Protein AF-0000000083565815 (afdb_homodimer)

Solvent-accessible surface area (backbone atoms only — not comparable to full-atom values): 22798 Å² total; per-residue (Å²): 101,28,28,34,37,32,31,35,31,60,39,59,64,46,86,60,6,62,32,30,50,71,37,72,76,31,48,39,34,55,44,61,44,56,41,84,53,87,68,46,40,40,38,36,41,35,22,36,58,54,68,69,57,51,52,50,26,47,69,66,27,82,57,34,64,48,72,44,72,18,35,43,42,86,49,22,37,32,33,43,28,38,57,53,49,53,70,57,71,50,40,43,90,74,41,95,52,63,67,57,56,49,52,56,52,73,40,55,53,45,80,76,42,35,37,41,32,61,48,14,37,38,37,33,30,32,13,26,24,65,66,47,44,44,54,55,49,52,55,31,44,78,58,71,21,58,43,83,73,45,78,42,56,41,47,41,40,49,39,82,75,46,62,24,44,40,71,19,44,50,42,47,48,50,28,53,72,50,21,43,42,38,88,76,64,60,34,51,66,57,53,42,7,58,74,70,72,47,51,49,70,56,38,52,51,38,36,28,50,24,48,43,27,35,34,46,49,62,44,35,62,44,38,50,80,74,86,124,103,27,28,34,37,32,32,35,32,59,36,60,63,45,85,62,7,62,34,29,50,70,38,71,74,32,48,39,34,56,43,61,44,56,41,83,53,87,69,47,40,41,37,33,41,34,21,34,59,55,67,68,57,51,52,49,26,47,69,67,27,84,56,36,63,49,72,43,73,19,33,41,39,84,48,21,35,33,33,45,27,37,58,53,49,52,70,57,71,49,41,44,91,74,40,94,51,62,68,58,56,50,51,56,51,71,39,55,52,45,79,76,42,36,37,39,34,61,48,14,36,39,37,34,31,32,14,27,25,66,67,46,43,45,54,54,49,52,55,30,44,76,61,71,20,57,44,82,73,44,78,43,56,41,47,44,42,50,40,83,74,47,62,23,44,40,71,21,43,49,44,47,47,49,28,52,74,51,20,43,42,38,90,75,65,61,33,50,65,57,53,43,6,58,74,70,73,48,50,48,67,56,39,51,52,38,35,28,50,24,47,44,28,36,35,43,48,60,42,36,59,42,39,51,78,73,84,123

Organism: NCBI:txid148449

InterPro domains:
  IPR007050 Bacterioopsin activator-type, HTH domain [PF04967] (164-215)
  IPR013324 RNA polymerase sigma factor, region 3/4-like [SSF88659] (162-216)

Secondary structure (DSSP, 8-state):
--EEEEEEE--TTSTTHHHHHH-TTSEEEEEEB--SSSS--EEEEEESS-HHHHHHHHHH-TTEEEEEEEEEETTEEEEEEEESS-HHHHHTTT-S-HHHHHHHTTSSEEEEEEEE-SSSEEEEEEESSHHHHHHHHHHHHHTT--EEEEEEETTSS--TTT---HHHHHHHHHHHHHTTTSSS-SS-HHHHHHHHTS-HHHHHHHHHHHHHHHIIIIIISSS-----/--EEEEEEE--TTSTTHHHHHH-TTSEEEEEEB--SSSS--EEEEEESS-HHHHHHHHHH-TTEEEEEEEEEETTEEEEEEEESS-HHHHHTTT-S-HHHHHHHTTSSEEEEEEEE-SSSEEEEEEESSHHHHHHHHHHHHHTT--EEEEEEETTSS--TTT---HHHHHHHHHHHHHTTTSSS-SS-HHHHHHHHTS-HHHHHHHHHHHHHHHIIIIIITSS-----

Sequence (456 aa):
MGLVAEFDIPCEHLPLVGVAAAVPEAALTLELQYNHGERPPFLATVTGGSPAAIERAFDDAVDVAEWTLVGRAGDTRRYQALPALSFEEQLGPHLDDLEGLKALATADAIIERIDVTDEGWTQTGWFADRAAFDAFREFWQRNDCFRLRRLTRDGDPEPPGDGLTDPQREALRTAYELGYFDVPRGASLEDVAAELDISTSSASERLRRAQTQLLEESVATMWPPLHRMGLVAEFDIPCEHLPLVGVAAAVPEAALTLELQYNHGERPPFLATVTGGSPAAIERAFDDAVDVAEWTLVGRAGDTRRYQALPALSFEEQLGPHLDDLEGLKALATADAIIERIDVTDEGWTQTGWFADRAAFDAFREFWQRNDCFRLRRLTRDGDPEP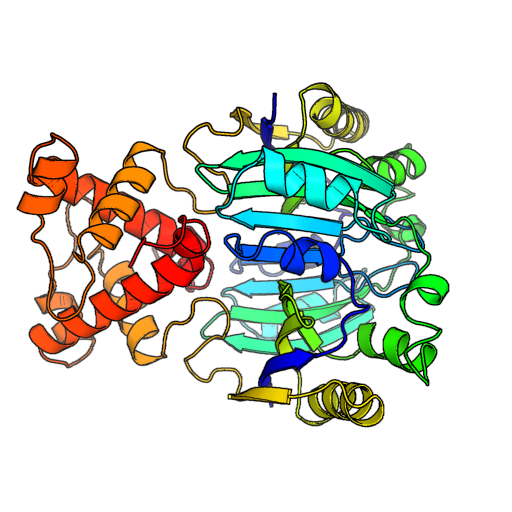PGDGLTDPQREALRTAYELGYFDVPRGASLEDVAAELDISTSSASERLRRAQTQLLEESVATMWPPLHR

Nearest PDB structures (foldseek):
  5m86-assembly2_J  TM=5.933E-01  e=1.343E-03  Thermoplasma acidophilum DSM 1728
  6kon-assembly1_F  TM=6.934E-01  e=4.664E-02  Mycobacterium tuberculosis H37Rv
  6kop-assembly1_F  TM=6.921E-01  e=1.221E-01  Mycobacterium tuberculosis H37Rv
  7rce-assembly1_A  TM=2.964E-01  e=3.008E-01  synthetic construct
  2ab5-assembly1_A  TM=3.705E-01  e=1.352E+00  Saccharomyces cerevisiae

Radius of gyration: 22.0 Å; Cα contacts (8 Å, |Δi|>4): 1008; chains: 2; bounding box: 47×61×53 Å

pLDDT: mean 84.32, std 16.09, range [23.95, 98.69]

Foldseek 3Di:
DKKKFKKFFQAQLPPCLQLCLQFVLKWWWWDFDDDVDQGGWTKIKIADGDPVSSVVSLVPDPQFDDKDFDDDDVRITIMTTDTPDGPCRRCVVQFPPSVLVVVLVPFQKAWDIWIHHNRGTITIMMHPDPVNVVSVQVRSVVSVTIGTDDMDHPVQQCPVQLRAGNLLVLLQVLCVVQQCVPVVRNDDLCRSCVVSVHDSVVSVVSPVVSVVSNCCRPPVNVVRPDDD/DKKKFKKFFQAQLPPCLQLCLQFVLKWWWWDFDDDVDQGGWTKIKIADGDPVSSVVSLVPDPQFDDKDFDDDDARITIMTTDTPDGPCRRCVVQFPPSVLVVVLVVQQKAWDIWIHHNRGTITIMMHPDPVNVVSVQVRSVVSVTIGTDDMDHPVQQCPVQLRAHNLLVLLQVLCVVQQCVPVVRNDDLCRSCVVVVHDSVVSVVSPVVSVVSNCCRPPVNVPNPDDD

Structure (mmCIF, N/CA/C/O backbone):
data_AF-0000000083565815-model_v1
#
loop_
_entity.id
_entity.type
_entity.pdbx_description
1 polymer 'DNA binding protein with HTH domain'
#
loop_
_atom_site.group_PDB
_atom_site.id
_atom_site.type_symbol
_atom_site.label_atom_id
_atom_site.label_alt_id
_atom_site.label_comp_id
_atom_site.label_asym_id
_atom_site.label_entity_id
_atom_site.label_seq_id
_atom_site.pdbx_PDB_ins_code
_atom_site.Cartn_x
_atom_site.Cartn_y
_atom_site.Cartn_z
_atom_site.occupancy
_atom_site.B_iso_or_equiv
_atom_site.auth_seq_id
_atom_site.auth_comp_id
_atom_site.auth_asym_id
_atom_site.auth_atom_id
_atom_site.pdbx_PDB_model_num
ATOM 1 N N . MET A 1 1 ? 21.047 -3.84 11.273 1 78.31 1 MET A N 1
ATOM 2 C CA . MET A 1 1 ? 20.297 -2.592 11.375 1 78.31 1 MET A CA 1
ATOM 3 C C . MET A 1 1 ? 19.453 -2.365 10.133 1 78.31 1 MET A C 1
ATOM 5 O O . MET A 1 1 ? 19.891 -2.623 9.008 1 78.31 1 MET A O 1
ATOM 9 N N . GLY A 1 2 ? 18.203 -1.994 10.414 1 87 2 GLY A N 1
ATOM 10 C CA . GLY A 1 2 ? 17.297 -1.774 9.305 1 87 2 GLY A CA 1
ATOM 11 C C . GLY A 1 2 ? 17.656 -0.57 8.461 1 87 2 GLY A C 1
ATOM 12 O O . GLY A 1 2 ? 18.281 0.374 8.945 1 87 2 GLY A O 1
ATOM 13 N N . LEU A 1 3 ? 17.453 -0.654 7.129 1 88.69 3 LEU A N 1
ATOM 14 C CA . LEU A 1 3 ? 17.75 0.404 6.172 1 88.69 3 LEU A CA 1
ATOM 15 C C . LEU A 1 3 ? 16.516 0.797 5.379 1 88.69 3 LEU A C 1
ATOM 17 O O . LEU A 1 3 ? 15.625 -0.029 5.16 1 88.69 3 LEU A O 1
ATOM 21 N N . VAL A 1 4 ? 16.453 2.062 5.078 1 87.81 4 VAL A N 1
ATOM 22 C CA . VAL A 1 4 ? 15.477 2.559 4.105 1 87.81 4 VAL A CA 1
ATOM 23 C C . VAL A 1 4 ? 16.203 3.09 2.873 1 87.81 4 VAL A C 1
ATOM 25 O O . VAL A 1 4 ? 17.125 3.906 2.99 1 87.81 4 VAL A O 1
ATOM 28 N N . ALA A 1 5 ? 15.797 2.59 1.718 1 88.44 5 ALA A N 1
ATOM 29 C CA . ALA A 1 5 ? 16.5 2.971 0.499 1 88.44 5 ALA A CA 1
ATOM 30 C C . ALA A 1 5 ? 15.531 3.445 -0.576 1 88.44 5 ALA A C 1
ATOM 32 O O . ALA A 1 5 ? 14.422 2.91 -0.702 1 88.44 5 ALA A O 1
ATOM 33 N N . GLU A 1 6 ? 15.883 4.449 -1.22 1 89.12 6 GLU A N 1
ATOM 34 C CA . GLU A 1 6 ? 15.281 4.867 -2.48 1 89.12 6 GLU A CA 1
ATOM 35 C C . GLU A 1 6 ? 16.25 4.703 -3.641 1 89.12 6 GLU A C 1
ATOM 37 O O . GLU A 1 6 ? 17.391 5.172 -3.572 1 89.12 6 GLU A O 1
ATOM 42 N N . PHE A 1 7 ? 15.812 4.004 -4.664 1 90.5 7 PHE A N 1
ATOM 43 C CA . PHE A 1 7 ? 16.734 3.744 -5.766 1 90.5 7 PHE A CA 1
ATOM 44 C C . PHE A 1 7 ? 15.969 3.613 -7.082 1 90.5 7 PHE A C 1
ATOM 46 O O . PHE A 1 7 ? 14.789 3.268 -7.09 1 90.5 7 PHE A O 1
ATOM 53 N N . ASP A 1 8 ? 16.672 3.916 -8.141 1 93.69 8 ASP A N 1
ATOM 54 C CA . ASP A 1 8 ? 16.141 3.779 -9.5 1 93.69 8 ASP A CA 1
ATOM 55 C C . ASP A 1 8 ? 16.547 2.443 -10.117 1 93.69 8 ASP A C 1
ATOM 57 O O . ASP A 1 8 ? 17.672 1.969 -9.898 1 93.69 8 ASP A O 1
ATOM 61 N N . ILE A 1 9 ? 15.648 1.88 -10.82 1 97.06 9 ILE A N 1
ATOM 62 C CA . ILE A 1 9 ? 15.898 0.757 -11.719 1 97.06 9 ILE A CA 1
ATOM 63 C C . ILE A 1 9 ? 15.602 1.173 -13.156 1 97.06 9 ILE A C 1
ATOM 65 O O . ILE A 1 9 ? 14.477 0.999 -13.641 1 97.06 9 ILE A O 1
ATOM 69 N N . PRO A 1 10 ? 16.703 1.734 -13.836 1 95.88 10 PRO A N 1
ATOM 70 C CA . PRO A 1 10 ? 16.484 2.213 -15.203 1 95.88 10 PRO A CA 1
ATOM 71 C C . PRO A 1 10 ? 16.422 1.078 -16.219 1 95.88 10 PRO A C 1
ATOM 73 O O . PRO A 1 10 ? 17.344 0.909 -17.031 1 95.88 10 PRO A O 1
ATOM 76 N N . CYS A 1 11 ? 15.406 0.331 -16.25 1 95.31 11 CYS A N 1
ATOM 77 C CA . CYS A 1 11 ? 15.078 -0.742 -17.188 1 95.31 11 CYS A CA 1
ATOM 78 C C . CYS A 1 11 ? 13.758 -0.476 -17.875 1 95.31 11 CYS A C 1
ATOM 80 O O . CYS A 1 11 ? 12.695 -0.558 -17.266 1 95.31 11 CYS A O 1
ATOM 82 N N . GLU A 1 12 ? 13.742 -0.217 -19.125 1 94.69 12 GLU A N 1
ATOM 83 C CA . GLU A 1 12 ? 12.578 0.25 -19.875 1 94.69 12 GLU A CA 1
ATOM 84 C C . GLU A 1 12 ? 11.57 -0.875 -20.094 1 94.69 12 GLU A C 1
ATOM 86 O O . GLU A 1 12 ? 10.438 -0.629 -20.5 1 94.69 12 GLU A O 1
ATOM 91 N N . HIS A 1 13 ? 11.914 -2.084 -19.781 1 95.12 13 HIS A N 1
ATOM 92 C CA . HIS A 1 13 ? 11.062 -3.234 -20.062 1 95.12 13 HIS A CA 1
ATOM 93 C C . HIS A 1 13 ? 10.234 -3.611 -18.844 1 95.12 13 HIS A C 1
ATOM 95 O O . HIS A 1 13 ? 9.398 -4.52 -18.906 1 95.12 13 HIS A O 1
ATOM 101 N N . LEU A 1 14 ? 10.484 -2.875 -17.734 1 96.81 14 LEU A N 1
ATOM 102 C CA . LEU A 1 14 ? 9.68 -3.111 -16.531 1 96.81 14 LEU A CA 1
ATOM 103 C C . LEU A 1 14 ? 8.219 -2.754 -16.781 1 96.81 14 LEU A C 1
ATOM 105 O O . LEU A 1 14 ? 7.914 -1.922 -17.641 1 96.81 14 LEU A O 1
ATOM 109 N N . PRO A 1 15 ? 7.309 -3.352 -16.047 1 97.06 15 PRO A N 1
ATOM 110 C CA . PRO A 1 15 ? 5.871 -3.148 -16.25 1 97.06 15 PRO A CA 1
ATOM 111 C C . PRO A 1 15 ? 5.48 -1.674 -16.25 1 97.06 15 PRO A C 1
ATOM 113 O O . PRO A 1 15 ? 5.91 -0.915 -15.383 1 97.06 15 PRO A O 1
ATOM 116 N N . LEU A 1 16 ? 4.672 -1.247 -17.203 1 98.38 16 LEU A N 1
ATOM 117 C CA . LEU A 1 16 ? 3.943 0.01 -17.328 1 98.38 16 LEU A CA 1
ATOM 118 C C . LEU A 1 16 ? 4.895 1.165 -17.625 1 98.38 16 LEU A C 1
ATOM 120 O O . LEU A 1 16 ? 4.477 2.324 -17.672 1 98.38 16 LEU A O 1
ATOM 124 N N . VAL A 1 17 ? 6.188 0.863 -17.828 1 98.38 17 VAL A N 1
ATOM 125 C CA . VAL A 1 17 ? 7.117 1.934 -18.172 1 98.38 17 VAL A CA 1
ATOM 126 C C . VAL A 1 17 ? 6.684 2.594 -19.484 1 98.38 17 VAL A C 1
ATOM 128 O O . VAL A 1 17 ? 6.723 3.82 -19.609 1 98.38 17 VAL A O 1
ATOM 131 N N . GLY A 1 18 ? 6.254 1.814 -20.438 1 98 18 GLY A N 1
ATOM 132 C CA . GLY A 1 18 ? 5.734 2.354 -21.672 1 98 18 GLY A CA 1
ATOM 133 C C . GLY A 1 18 ? 4.543 3.27 -21.484 1 98 18 GLY A C 1
ATOM 134 O O . GLY A 1 18 ? 4.402 4.277 -22.172 1 98 18 GLY A O 1
ATOM 135 N N . VAL A 1 19 ? 3.668 2.965 -20.562 1 98.44 19 VAL A N 1
ATOM 136 C CA . VAL A 1 19 ? 2.502 3.791 -20.266 1 98.44 19 VAL A CA 1
ATOM 137 C C . VAL A 1 19 ? 2.951 5.137 -19.688 1 98.44 19 VAL A C 1
ATOM 139 O O . VAL A 1 19 ? 2.479 6.188 -20.125 1 98.44 19 VAL A O 1
ATOM 142 N N . ALA A 1 20 ? 3.891 5.039 -18.766 1 98 20 ALA A N 1
ATOM 143 C CA . ALA A 1 20 ? 4.398 6.266 -18.156 1 98 20 ALA A CA 1
ATOM 144 C C . ALA A 1 20 ? 5.043 7.168 -19.203 1 98 20 ALA A C 1
ATOM 146 O O . ALA A 1 20 ? 4.887 8.391 -19.156 1 98 20 ALA A O 1
ATOM 147 N N . ALA A 1 21 ? 5.734 6.574 -20.094 1 97.94 21 ALA A N 1
ATOM 148 C CA . ALA A 1 21 ? 6.395 7.328 -21.156 1 97.94 21 ALA A CA 1
ATOM 149 C C . ALA A 1 21 ? 5.375 8.039 -22.047 1 97.94 21 ALA A C 1
ATOM 151 O O . ALA A 1 21 ? 5.637 9.125 -22.547 1 97.94 21 ALA A O 1
ATOM 152 N N . ALA A 1 22 ? 4.234 7.465 -22.25 1 97.88 22 ALA A N 1
ATOM 153 C CA . ALA A 1 22 ? 3.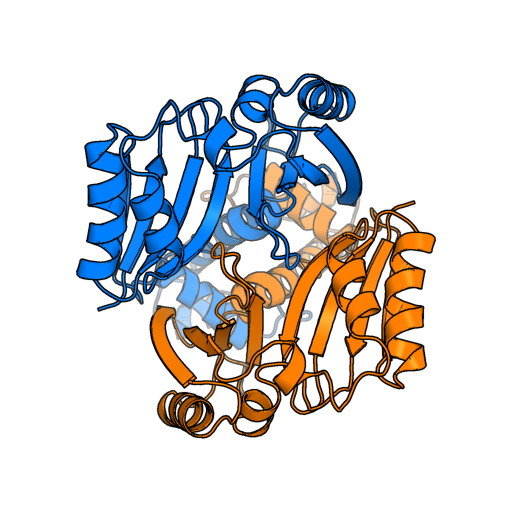199 7.984 -23.141 1 97.88 22 ALA A CA 1
ATOM 154 C C . ALA A 1 22 ? 2.432 9.125 -22.484 1 97.88 22 ALA A C 1
ATOM 156 O O . ALA A 1 22 ? 1.823 9.953 -23.172 1 97.88 22 ALA A O 1
ATOM 157 N N . VAL A 1 23 ? 2.41 9.156 -21.125 1 97.44 23 VAL A N 1
ATOM 158 C CA . VAL A 1 23 ? 1.664 10.195 -20.422 1 97.44 23 VAL A CA 1
ATOM 159 C C . VAL A 1 23 ? 2.564 10.867 -19.391 1 97.44 23 VAL A C 1
ATOM 161 O O . VAL A 1 23 ? 2.273 10.844 -18.203 1 97.44 23 VAL A O 1
ATOM 164 N N . PRO A 1 24 ? 3.531 11.656 -19.828 1 93.88 24 PRO A N 1
ATOM 165 C CA . PRO A 1 24 ? 4.547 12.211 -18.938 1 93.88 24 PRO A CA 1
ATOM 166 C C . PRO A 1 24 ? 3.969 13.227 -17.953 1 93.88 24 PRO A C 1
ATOM 168 O O . PRO A 1 24 ? 4.59 13.523 -16.922 1 93.88 24 PRO A O 1
ATOM 171 N N . GLU A 1 25 ? 2.828 13.711 -18.188 1 90.94 25 GLU A N 1
ATOM 172 C CA . GLU A 1 25 ? 2.225 14.711 -17.328 1 90.94 25 GLU A CA 1
ATOM 173 C C . GLU A 1 25 ? 1.578 14.07 -16.094 1 90.94 25 GLU A C 1
ATOM 175 O O . GLU A 1 25 ? 1.223 14.766 -15.141 1 90.94 25 GLU A O 1
ATOM 180 N N . ALA A 1 26 ? 1.433 12.75 -16.109 1 91.44 26 ALA A N 1
ATOM 181 C CA . ALA A 1 26 ? 0.772 12.031 -15.031 1 91.44 26 ALA A CA 1
ATOM 182 C C . ALA A 1 26 ? 1.794 11.359 -14.117 1 91.44 26 ALA A C 1
ATOM 184 O O . ALA A 1 26 ? 2.877 10.977 -14.562 1 91.44 26 ALA A O 1
ATOM 185 N N . ALA A 1 27 ? 1.496 11.305 -12.875 1 90.94 27 ALA A N 1
ATOM 186 C CA . ALA A 1 27 ? 2.244 10.469 -11.938 1 90.94 27 ALA A CA 1
ATOM 187 C C . ALA A 1 27 ? 1.632 9.078 -11.828 1 90.94 27 ALA A C 1
ATOM 189 O O . ALA A 1 27 ? 0.426 8.938 -11.609 1 90.94 27 ALA A O 1
ATOM 190 N N . LEU A 1 28 ? 2.479 8.062 -12.008 1 95.5 28 LEU A N 1
ATOM 191 C CA . LEU A 1 28 ? 1.999 6.688 -12.039 1 95.5 28 LEU A CA 1
ATOM 192 C C . LEU A 1 28 ? 2.713 5.832 -11 1 95.5 28 LEU A C 1
ATOM 194 O O . LEU A 1 28 ? 3.945 5.77 -10.984 1 95.5 28 LEU A O 1
ATOM 198 N N . THR A 1 29 ? 1.92 5.234 -10.094 1 95.5 29 THR A N 1
ATOM 199 C CA . THR A 1 29 ? 2.467 4.238 -9.18 1 95.5 29 THR A CA 1
ATOM 200 C C . THR A 1 29 ? 1.903 2.852 -9.484 1 95.5 29 THR A C 1
ATOM 202 O O . THR A 1 29 ? 0.835 2.73 -10.094 1 95.5 29 THR A O 1
ATOM 205 N N . LEU A 1 30 ? 2.68 1.826 -9.062 1 96.69 30 LEU A N 1
ATOM 206 C CA . LEU A 1 30 ? 2.342 0.445 -9.391 1 96.69 30 LEU A CA 1
ATOM 207 C C . LEU A 1 30 ? 2.396 -0.436 -8.141 1 96.69 30 LEU A C 1
ATOM 209 O O . LEU A 1 30 ? 3.32 -0.322 -7.336 1 96.69 30 LEU A O 1
ATOM 213 N N . GLU A 1 31 ? 1.418 -1.226 -7.965 1 93.19 31 GLU A N 1
ATOM 214 C CA . GLU A 1 31 ? 1.436 -2.336 -7.02 1 93.19 31 GLU A CA 1
ATOM 215 C C . GLU A 1 31 ? 1.133 -3.66 -7.715 1 93.19 31 GLU A C 1
ATOM 217 O O . GLU A 1 31 ? 0.297 -3.715 -8.617 1 93.19 31 GLU A O 1
ATOM 222 N N . LEU A 1 32 ? 1.872 -4.645 -7.324 1 90.88 32 LEU A N 1
ATOM 223 C CA . LEU A 1 32 ? 1.606 -5.992 -7.82 1 90.88 32 LEU A CA 1
ATOM 224 C C . LEU A 1 32 ? 0.77 -6.785 -6.82 1 90.88 32 LEU A C 1
ATOM 226 O O . LEU A 1 32 ? 1.271 -7.195 -5.77 1 90.88 32 LEU A O 1
ATOM 230 N N . GLN A 1 33 ? -0.447 -6.961 -7.086 1 79.19 33 GLN A N 1
ATOM 231 C CA . GLN A 1 33 ? -1.405 -7.559 -6.164 1 79.19 33 GLN A CA 1
ATOM 232 C C . GLN A 1 33 ? -1.373 -9.086 -6.25 1 79.19 33 GLN A C 1
ATOM 234 O O . GLN A 1 33 ? -1.597 -9.656 -7.32 1 79.19 33 GLN A O 1
ATOM 239 N N . TYR A 1 34 ? -1.141 -9.711 -5.148 1 83.62 34 TYR A N 1
ATOM 240 C CA . TYR A 1 34 ? -1.221 -11.164 -5.102 1 83.62 34 TYR A CA 1
ATOM 241 C C . TYR A 1 34 ? -2.615 -11.648 -5.48 1 83.62 34 TYR A C 1
ATOM 243 O O . TYR A 1 34 ? -3.617 -11.102 -5.004 1 83.62 34 TYR A O 1
ATOM 251 N N . ASN A 1 35 ? -2.701 -12.695 -6.43 1 78.44 35 ASN A N 1
ATOM 252 C CA . ASN A 1 35 ? -3.98 -13.211 -6.906 1 78.44 35 ASN A CA 1
ATOM 253 C C . ASN A 1 35 ? -3.953 -14.727 -7.062 1 78.44 35 ASN A C 1
ATOM 255 O O . ASN A 1 35 ? -4.742 -15.289 -7.824 1 78.44 35 ASN A O 1
ATOM 259 N N . HIS A 1 36 ? -3.008 -15.469 -6.469 1 76.06 36 HIS A N 1
ATOM 260 C CA . HIS A 1 36 ? -2.865 -16.922 -6.492 1 76.06 36 HIS A CA 1
ATOM 261 C C . HIS A 1 36 ? -2.4 -17.406 -7.859 1 76.06 36 HIS A C 1
ATOM 263 O O . HIS A 1 36 ? -2.447 -18.609 -8.141 1 76.06 36 HIS A O 1
ATOM 269 N N . GLY A 1 37 ? -2.107 -16.5 -8.766 1 75.44 37 GLY A N 1
ATOM 270 C CA . GLY A 1 37 ? -1.622 -16.875 -10.086 1 75.44 37 GLY A CA 1
ATOM 271 C C . GLY A 1 37 ? -0.151 -16.562 -10.289 1 75.44 37 GLY A C 1
ATOM 272 O O . GLY A 1 37 ? 0.547 -16.188 -9.344 1 75.44 37 GLY A O 1
ATOM 273 N N . GLU A 1 38 ? 0.241 -16.844 -11.516 1 76.81 38 GLU A N 1
ATOM 274 C CA . GLU A 1 38 ? 1.657 -16.703 -11.844 1 76.81 38 GLU A CA 1
ATOM 275 C C . GLU A 1 38 ? 2.023 -15.234 -12.078 1 76.81 38 GLU A C 1
ATOM 277 O O . GLU A 1 38 ? 3.168 -14.836 -11.867 1 76.81 38 GLU A O 1
ATOM 282 N N . ARG A 1 39 ? 1.033 -14.508 -12.594 1 85.31 39 ARG A N 1
ATOM 283 C CA . ARG A 1 39 ? 1.3 -13.102 -12.883 1 85.31 39 ARG A CA 1
ATOM 284 C C . ARG A 1 39 ? 0.223 -12.211 -12.281 1 85.31 39 ARG A C 1
ATOM 286 O O . ARG A 1 39 ? -0.925 -12.219 -12.734 1 85.31 39 ARG A O 1
ATOM 293 N N . PRO A 1 40 ? 0.556 -11.43 -11.352 1 89.62 40 PRO A N 1
ATOM 294 C CA . PRO A 1 40 ? -0.455 -10.594 -10.695 1 89.62 40 PRO A CA 1
ATOM 295 C C . PRO A 1 40 ? -0.891 -9.406 -11.547 1 89.62 40 PRO A C 1
ATOM 297 O O . PRO A 1 40 ? -0.123 -8.938 -12.391 1 89.62 40 PRO A O 1
ATOM 300 N N . PRO A 1 41 ? -2.184 -9.008 -11.352 1 92.88 41 PRO A N 1
ATOM 301 C CA . PRO A 1 41 ? -2.596 -7.762 -12 1 92.88 41 PRO A CA 1
ATOM 302 C C . PRO A 1 41 ? -1.753 -6.562 -11.57 1 92.88 41 PRO A C 1
ATOM 304 O O . PRO A 1 41 ? -1.234 -6.539 -10.453 1 92.88 41 PRO A O 1
ATOM 307 N N . PHE A 1 42 ? -1.639 -5.617 -12.523 1 95.5 42 PHE A N 1
ATOM 308 C CA . PHE A 1 42 ? -1.028 -4.324 -12.234 1 95.5 42 PHE A CA 1
ATOM 309 C C . PHE A 1 42 ? -2.057 -3.355 -11.664 1 95.5 42 PHE A C 1
ATOM 311 O O . PHE A 1 42 ? -3.027 -3.004 -12.328 1 95.5 42 PHE A O 1
ATOM 318 N N . LEU A 1 43 ? -1.83 -3.004 -10.398 1 95.5 43 LEU A N 1
ATOM 319 C CA . LEU A 1 43 ? -2.646 -1.931 -9.844 1 95.5 43 LEU A CA 1
ATOM 320 C C . LEU A 1 43 ? -1.97 -0.577 -10.039 1 95.5 43 LEU A C 1
ATOM 322 O O . LEU A 1 43 ? -0.924 -0.31 -9.438 1 95.5 43 LEU A O 1
ATOM 326 N N . ALA A 1 44 ? -2.588 0.235 -10.883 1 96.5 44 ALA A N 1
ATOM 327 C CA . ALA A 1 44 ? -2.004 1.529 -11.227 1 96.5 44 ALA A CA 1
ATOM 328 C C . ALA A 1 44 ? -2.797 2.672 -10.594 1 96.5 44 ALA A C 1
ATOM 330 O O . ALA A 1 44 ? -4.023 2.73 -10.727 1 96.5 44 ALA A O 1
ATOM 331 N N . THR A 1 45 ? -2.123 3.467 -9.898 1 92.88 45 THR A N 1
ATOM 332 C CA . THR A 1 45 ? -2.664 4.746 -9.453 1 92.88 45 THR A CA 1
ATOM 333 C C . THR A 1 45 ? -2.102 5.891 -10.289 1 92.88 45 THR A C 1
ATOM 335 O O . THR A 1 45 ? -0.887 6.098 -10.328 1 92.88 45 THR A O 1
ATOM 338 N N . VAL A 1 46 ? -2.994 6.559 -10.922 1 92.19 46 VAL A N 1
ATOM 339 C CA . VAL A 1 46 ? -2.57 7.621 -11.828 1 92.19 46 VAL A CA 1
ATOM 340 C C . VAL A 1 46 ? -3.127 8.961 -11.352 1 92.19 46 VAL A C 1
ATOM 342 O O . VAL A 1 46 ? -4.332 9.094 -11.117 1 92.19 46 VAL A O 1
ATOM 345 N N . THR A 1 47 ? -2.238 9.859 -11.164 1 85.56 47 THR A N 1
ATOM 346 C CA . THR A 1 47 ? -2.645 11.195 -10.766 1 85.56 47 THR A CA 1
ATOM 347 C C . THR A 1 47 ? -2.307 12.219 -11.852 1 85.56 47 THR A C 1
ATOM 349 O O . THR A 1 47 ? -1.184 12.242 -12.359 1 85.56 47 THR A O 1
ATOM 352 N N . GLY A 1 48 ? -3.318 12.961 -12.141 1 82.75 48 GLY A N 1
ATOM 353 C CA . GLY A 1 48 ? -3.145 13.93 -13.211 1 82.75 48 GLY A CA 1
ATOM 354 C C . GLY A 1 48 ? -3.283 13.328 -14.594 1 82.75 48 GLY A C 1
ATOM 355 O O . GLY A 1 48 ? -3.754 12.195 -14.734 1 82.75 48 GLY A O 1
ATOM 356 N N . GLY A 1 49 ? -3.037 14.148 -15.625 1 86 49 GLY A N 1
ATOM 357 C CA . GLY A 1 49 ? -3.127 13.688 -17 1 86 49 GLY A CA 1
ATOM 358 C C . GLY A 1 49 ? -4.555 13.508 -17.469 1 86 49 GLY A C 1
ATOM 359 O O . GLY A 1 49 ? -5.473 13.359 -16.656 1 86 49 GLY A O 1
ATOM 360 N N . SER A 1 50 ? -4.723 13.484 -18.719 1 92.56 50 SER A N 1
ATOM 361 C CA . SER A 1 50 ? -6.031 13.281 -19.328 1 92.56 50 SER A CA 1
ATOM 362 C C . SER A 1 50 ? -6.449 11.812 -19.25 1 92.56 50 SER A C 1
ATOM 364 O O . SER A 1 50 ? -5.672 10.922 -19.594 1 92.56 50 SER A O 1
ATOM 366 N N . PRO A 1 51 ? -7.684 11.594 -18.766 1 93.25 51 PRO A N 1
ATOM 367 C CA . PRO A 1 51 ? -8.156 10.203 -18.719 1 93.25 51 PRO A CA 1
ATOM 368 C C . PRO A 1 51 ? -8.094 9.523 -20.094 1 93.25 51 PRO A C 1
ATOM 370 O O . PRO A 1 51 ? -7.699 8.359 -20.188 1 93.25 51 PRO A O 1
ATOM 373 N N . ALA A 1 52 ? -8.461 10.258 -21.078 1 96.62 52 ALA A N 1
ATOM 374 C CA . ALA A 1 52 ? -8.438 9.695 -22.422 1 96.62 52 ALA A CA 1
ATOM 375 C C . ALA A 1 52 ? -7.023 9.289 -22.828 1 96.62 52 ALA A C 1
ATOM 377 O O . ALA A 1 52 ? -6.82 8.227 -23.422 1 96.62 52 ALA A O 1
ATOM 378 N N . ALA A 1 53 ? -6.031 10.117 -22.5 1 97.44 53 ALA A N 1
ATOM 379 C CA . ALA A 1 53 ? -4.641 9.82 -22.828 1 97.44 53 ALA A CA 1
ATOM 380 C C . ALA A 1 53 ? -4.129 8.617 -22.062 1 97.44 53 ALA A C 1
ATOM 382 O O . ALA A 1 53 ? -3.42 7.77 -22.609 1 97.44 53 ALA A O 1
ATOM 383 N N . ILE A 1 54 ? -4.492 8.539 -20.828 1 97.62 54 ILE A N 1
ATOM 384 C CA . ILE A 1 54 ? -4.066 7.449 -19.969 1 97.62 54 ILE A CA 1
ATOM 385 C C . ILE A 1 54 ? -4.648 6.129 -20.469 1 97.62 54 ILE A C 1
ATOM 387 O O . ILE A 1 54 ? -3.928 5.137 -20.594 1 97.62 54 ILE A O 1
ATOM 391 N N . GLU A 1 55 ? -5.883 6.137 -20.812 1 98.12 55 GLU A N 1
ATOM 392 C CA . GLU A 1 55 ? -6.559 4.922 -21.266 1 98.12 55 GLU A CA 1
ATOM 393 C C . GLU A 1 55 ? -6.055 4.48 -22.641 1 98.12 55 GLU A C 1
ATOM 395 O O . GLU A 1 55 ? -5.902 3.285 -22.891 1 98.12 55 GLU A O 1
ATOM 400 N N . ARG A 1 56 ? -5.781 5.453 -23.484 1 98.31 56 ARG A N 1
ATOM 401 C CA . ARG A 1 56 ? -5.152 5.125 -24.766 1 98.31 56 ARG A CA 1
ATOM 402 C C . ARG A 1 56 ? -3.779 4.5 -24.547 1 98.31 56 ARG A C 1
ATOM 404 O O . ARG A 1 56 ? -3.406 3.559 -25.25 1 98.31 56 ARG A O 1
ATOM 411 N N . ALA A 1 57 ? -3.006 5.051 -23.578 1 98.69 57 ALA A N 1
ATOM 412 C CA . ALA A 1 57 ? -1.692 4.5 -23.25 1 98.69 57 ALA A CA 1
ATOM 413 C C . ALA A 1 57 ? -1.803 3.045 -22.797 1 98.69 57 ALA A C 1
ATOM 415 O O . ALA A 1 57 ? -0.977 2.209 -23.172 1 98.69 57 ALA A O 1
ATOM 416 N N . PHE A 1 58 ? -2.844 2.76 -22 1 98.56 58 PHE A N 1
ATOM 417 C CA . PHE A 1 58 ? -3.074 1.383 -21.578 1 98.56 58 PHE A CA 1
ATOM 418 C C . PHE A 1 58 ? -3.424 0.502 -22.781 1 98.56 58 PHE A C 1
ATOM 420 O O . PHE A 1 58 ? -2.939 -0.625 -22.891 1 98.56 58 PHE A O 1
ATOM 427 N N . ASP A 1 59 ? -4.254 1.019 -23.672 1 98.56 59 ASP A N 1
ATOM 428 C CA . ASP A 1 59 ? -4.664 0.262 -24.844 1 98.56 59 ASP A CA 1
ATOM 429 C C . ASP A 1 59 ? -3.465 -0.082 -25.734 1 98.56 59 ASP A C 1
ATOM 431 O O . ASP A 1 59 ? -3.406 -1.167 -26.312 1 98.56 59 ASP A O 1
ATOM 435 N N . ASP A 1 60 ? -2.564 0.797 -25.781 1 98.31 60 ASP A N 1
ATOM 436 C CA . ASP A 1 60 ? -1.447 0.675 -26.703 1 98.31 60 ASP A CA 1
ATOM 437 C C . ASP A 1 60 ? -0.277 -0.066 -26.062 1 98.31 60 ASP A C 1
ATOM 439 O O . ASP A 1 60 ? 0.678 -0.441 -26.75 1 98.31 60 ASP A O 1
ATOM 443 N N . ALA A 1 61 ? -0.297 -0.218 -24.781 1 98.19 61 ALA A N 1
ATOM 444 C CA . ALA A 1 61 ? 0.833 -0.8 -24.062 1 98.19 61 ALA A CA 1
ATOM 445 C C . ALA A 1 61 ? 1.024 -2.268 -24.438 1 98.19 61 ALA A C 1
ATOM 447 O O . ALA A 1 61 ? 0.061 -3.037 -24.469 1 98.19 61 ALA A O 1
ATOM 448 N N . VAL A 1 62 ? 2.244 -2.664 -24.656 1 97.06 62 VAL A N 1
ATOM 449 C CA . VAL A 1 62 ? 2.566 -4.016 -25.094 1 97.06 62 VAL A CA 1
ATOM 450 C C . VAL A 1 62 ? 2.35 -5 -23.953 1 97.06 62 VAL A C 1
ATOM 452 O O . VAL A 1 62 ? 2.023 -6.168 -24.188 1 97.06 62 VAL A O 1
ATOM 455 N N . ASP A 1 63 ? 2.418 -4.504 -22.719 1 97.75 63 ASP A N 1
ATOM 456 C CA . ASP A 1 63 ? 2.404 -5.426 -21.578 1 97.75 63 ASP A CA 1
ATOM 457 C C . ASP A 1 63 ? 1.067 -5.375 -20.844 1 97.75 63 ASP A C 1
ATOM 459 O O . ASP A 1 63 ? 0.948 -5.879 -19.734 1 97.75 63 ASP A O 1
ATOM 463 N N . VAL A 1 64 ? 0.059 -4.758 -21.469 1 98.06 64 VAL A N 1
ATOM 464 C CA . VAL A 1 64 ? -1.273 -4.711 -20.875 1 98.06 64 VAL A CA 1
ATOM 465 C C . VAL A 1 64 ? -2.275 -5.402 -21.797 1 98.06 64 VAL A C 1
ATOM 467 O O . VAL A 1 64 ? -2.441 -5 -22.953 1 98.06 64 VAL A O 1
ATOM 470 N N . ALA A 1 65 ? -2.904 -6.426 -21.312 1 97.5 65 ALA A N 1
ATOM 471 C CA . ALA A 1 65 ? -3.902 -7.148 -22.094 1 97.5 65 ALA A CA 1
ATOM 472 C C . ALA A 1 65 ? -5.258 -6.453 -22.031 1 97.5 65 ALA A C 1
ATOM 474 O O . ALA A 1 65 ? -5.898 -6.242 -23.062 1 97.5 65 ALA A O 1
ATOM 475 N N . GLU A 1 66 ? -5.734 -6.164 -20.875 1 96.75 66 GLU A N 1
ATOM 476 C CA . GLU A 1 66 ? -6.973 -5.445 -20.594 1 96.75 66 GLU A CA 1
ATOM 477 C C . GLU A 1 66 ? -6.852 -4.605 -19.312 1 96.75 66 GLU A C 1
ATOM 479 O O . GLU A 1 66 ? -5.922 -4.793 -18.531 1 96.75 66 GLU A O 1
ATOM 484 N N . TRP A 1 67 ? -7.703 -3.637 -19.25 1 97.31 67 TRP A N 1
ATOM 485 C CA . TRP A 1 67 ? -7.695 -2.771 -18.078 1 97.31 67 TRP A CA 1
ATOM 486 C C . TRP A 1 67 ? -9.109 -2.361 -17.688 1 97.31 67 TRP A C 1
ATOM 488 O O . TRP A 1 67 ? -10.031 -2.451 -18.5 1 97.31 67 TRP A O 1
ATOM 498 N N . THR A 1 68 ? -9.258 -2.061 -16.438 1 96.81 68 THR A N 1
ATOM 499 C CA . THR A 1 68 ? -10.531 -1.588 -15.898 1 96.81 68 THR A CA 1
ATOM 500 C C . THR A 1 68 ? -10.312 -0.414 -14.945 1 96.81 68 THR A C 1
ATOM 502 O O . THR A 1 68 ? -9.398 -0.439 -14.117 1 96.81 68 THR A O 1
ATOM 505 N N . LEU A 1 69 ? -11.078 0.628 -15.172 1 96.12 69 LEU A N 1
ATOM 506 C CA . LEU A 1 69 ? -11.133 1.703 -14.188 1 96.12 69 LEU A CA 1
ATOM 507 C C . LEU A 1 69 ? -11.891 1.262 -12.938 1 96.12 69 LEU A C 1
ATOM 509 O O . LEU A 1 69 ? -13.07 0.918 -13.016 1 96.12 69 LEU A O 1
ATOM 513 N N . VAL A 1 70 ? -11.219 1.335 -11.812 1 93.38 70 VAL A N 1
ATOM 514 C CA . VAL A 1 70 ? -11.789 0.773 -10.594 1 93.38 70 VAL A CA 1
ATOM 515 C C . VAL A 1 70 ? -12.312 1.897 -9.695 1 93.38 70 VAL A C 1
ATOM 517 O O . VAL A 1 70 ? -13.266 1.707 -8.938 1 93.38 70 VAL A O 1
ATOM 520 N N . GLY A 1 71 ? -11.578 2.998 -9.805 1 86.5 71 GLY A N 1
ATOM 521 C CA . GLY A 1 71 ? -12.031 4.086 -8.953 1 86.5 71 GLY A CA 1
ATOM 522 C C . GLY A 1 71 ? -11.43 5.43 -9.336 1 86.5 71 GLY A C 1
ATOM 523 O O . GLY A 1 71 ? -10.477 5.492 -10.109 1 86.5 71 GLY A O 1
ATOM 524 N N . ARG A 1 72 ? -12.195 6.508 -8.797 1 83.06 72 ARG A N 1
ATOM 525 C CA . ARG A 1 72 ? -11.773 7.891 -9 1 83.06 72 ARG A CA 1
ATOM 526 C C . ARG A 1 72 ? -11.875 8.695 -7.707 1 83.06 72 ARG A C 1
ATOM 528 O O . ARG A 1 72 ? -12.812 8.508 -6.93 1 83.06 72 ARG A O 1
ATOM 535 N N . ALA A 1 73 ? -10.82 9.43 -7.504 1 72.44 73 ALA A N 1
ATOM 536 C CA . ALA A 1 73 ? -10.82 10.422 -6.43 1 72.44 73 ALA A CA 1
ATOM 537 C C . ALA A 1 73 ? -10.102 11.703 -6.863 1 72.44 73 ALA A C 1
ATOM 539 O O . ALA A 1 73 ? -8.867 11.734 -6.93 1 72.44 73 ALA A O 1
ATOM 540 N N . GLY A 1 74 ? -10.945 12.727 -7.094 1 70 74 GLY A N 1
ATOM 541 C CA . GLY A 1 74 ? -10.328 13.93 -7.629 1 70 74 GLY A CA 1
ATOM 542 C C . GLY A 1 74 ? -9.656 13.711 -8.969 1 70 74 GLY A C 1
ATOM 543 O O . GLY A 1 74 ? -10.281 13.227 -9.914 1 70 74 GLY A O 1
ATOM 544 N N . ASP A 1 75 ? -8.406 14.055 -8.969 1 75 75 ASP A N 1
ATOM 545 C CA . ASP A 1 75 ? -7.656 13.883 -10.211 1 75 75 ASP A CA 1
ATOM 546 C C . ASP A 1 75 ? -6.914 12.547 -10.227 1 75 75 ASP A C 1
ATOM 548 O O . ASP A 1 75 ? -6.102 12.289 -11.117 1 75 75 ASP A O 1
ATOM 552 N N . THR A 1 76 ? -7.172 11.742 -9.273 1 81.94 76 THR A N 1
ATOM 553 C CA . THR A 1 76 ? -6.531 10.438 -9.164 1 81.94 76 THR A CA 1
ATOM 554 C C . THR A 1 76 ? -7.473 9.336 -9.625 1 81.94 76 THR A C 1
ATOM 556 O O . THR A 1 76 ? -8.672 9.359 -9.32 1 81.94 76 THR A O 1
ATOM 559 N N . ARG A 1 77 ? -6.93 8.492 -10.414 1 89.44 77 ARG A N 1
ATOM 560 C CA . ARG A 1 77 ? -7.66 7.336 -10.914 1 89.44 77 ARG A CA 1
ATOM 561 C C . ARG A 1 77 ? -6.906 6.043 -10.609 1 89.44 77 ARG A C 1
ATOM 563 O O . ARG A 1 77 ? -5.676 6.016 -10.625 1 89.44 77 ARG A O 1
ATOM 570 N N . ARG A 1 78 ? -7.68 5.062 -10.289 1 92.44 78 ARG A N 1
ATOM 571 C CA . ARG A 1 78 ? -7.113 3.742 -10.023 1 92.44 78 ARG A CA 1
ATOM 572 C C . ARG A 1 78 ? -7.551 2.738 -11.086 1 92.44 78 ARG A C 1
ATOM 574 O O . ARG A 1 78 ? -8.742 2.627 -11.391 1 92.44 78 ARG A O 1
ATOM 581 N N . TYR A 1 79 ? -6.547 2.096 -11.641 1 95.81 79 TYR A N 1
ATOM 582 C CA . TYR A 1 79 ? -6.797 1.116 -12.695 1 95.81 79 TYR A CA 1
ATOM 583 C C . TYR A 1 79 ? -6.273 -0.258 -12.297 1 95.81 79 TYR A C 1
ATOM 585 O O . TYR A 1 79 ? -5.234 -0.367 -11.641 1 95.81 79 TYR A O 1
ATOM 593 N N . GLN A 1 80 ? -7 -1.238 -12.641 1 96.19 80 GLN A N 1
ATOM 594 C CA . GLN A 1 80 ? -6.492 -2.605 -12.664 1 96.19 80 GLN A CA 1
ATOM 595 C C . GLN A 1 80 ? -6.184 -3.057 -14.086 1 96.19 80 GLN A C 1
ATOM 597 O O . GLN A 1 80 ? -7.043 -2.984 -14.969 1 96.19 80 GLN A O 1
ATOM 602 N N . ALA A 1 81 ? -4.953 -3.469 -14.312 1 96.19 81 ALA A N 1
ATOM 603 C CA . ALA A 1 81 ? -4.551 -3.945 -15.633 1 96.19 81 ALA A CA 1
ATOM 604 C C . ALA A 1 81 ? -4.039 -5.379 -15.57 1 96.19 81 ALA A C 1
ATOM 606 O O . ALA A 1 81 ? -3.275 -5.73 -14.664 1 96.19 81 ALA A O 1
ATOM 607 N N . LEU A 1 82 ? -4.504 -6.172 -16.5 1 94.56 82 LEU A N 1
ATOM 608 C CA . LEU A 1 82 ? -4.012 -7.543 -16.609 1 94.56 82 LEU A CA 1
ATOM 609 C C . LEU A 1 82 ? -2.801 -7.609 -17.531 1 94.56 82 LEU A C 1
ATOM 611 O O . LEU A 1 82 ? -2.822 -7.047 -18.625 1 94.56 82 LEU A O 1
ATOM 615 N N . PRO A 1 83 ? -1.767 -8.266 -17.016 1 95.25 83 PRO A N 1
ATOM 616 C CA . PRO A 1 83 ? -0.566 -8.352 -17.859 1 95.25 83 PRO A CA 1
ATOM 617 C C . PRO A 1 83 ? -0.797 -9.148 -19.141 1 95.25 83 PRO A C 1
ATOM 619 O O . PRO A 1 83 ? -1.5 -10.164 -19.125 1 95.25 83 PRO A O 1
ATOM 622 N N . ALA A 1 84 ? -0.23 -8.711 -20.219 1 97.12 84 ALA A N 1
ATOM 623 C CA . ALA A 1 84 ? -0.294 -9.398 -21.5 1 97.12 84 ALA A CA 1
ATOM 624 C C . ALA A 1 84 ? 0.851 -10.391 -21.641 1 97.12 84 ALA A C 1
ATOM 626 O O . ALA A 1 84 ? 0.748 -11.359 -22.406 1 97.12 84 ALA A O 1
ATOM 627 N N . LEU A 1 85 ? 1.927 -10.172 -20.953 1 96.31 85 LEU A N 1
ATOM 628 C CA . LEU A 1 85 ? 3.137 -10.977 -21.047 1 96.31 85 LEU A CA 1
ATOM 629 C C . LEU A 1 85 ? 3.4 -11.719 -19.734 1 96.31 85 LEU A C 1
ATOM 631 O O . LEU A 1 85 ? 3.133 -11.195 -18.656 1 96.31 85 LEU A O 1
ATOM 635 N N . SER A 1 86 ? 3.916 -12.953 -19.906 1 92.69 86 SER A N 1
ATOM 636 C CA . SER A 1 86 ? 4.438 -13.641 -18.734 1 92.69 86 SER A CA 1
ATOM 637 C C . SER A 1 86 ? 5.676 -12.938 -18.188 1 92.69 86 SER A C 1
ATOM 639 O O . SER A 1 86 ? 6.234 -12.055 -18.844 1 92.69 86 SER A O 1
ATOM 641 N N . PHE A 1 87 ? 5.977 -13.25 -16.953 1 89.56 87 PHE A N 1
ATOM 642 C CA . PHE A 1 87 ? 7.188 -12.727 -16.328 1 89.56 87 PHE A CA 1
ATOM 643 C C . PHE A 1 87 ? 8.406 -12.984 -17.219 1 89.56 87 PHE A C 1
ATOM 645 O O . PHE A 1 87 ? 9.219 -12.086 -17.438 1 89.56 87 PHE A O 1
ATOM 652 N N . GLU A 1 88 ? 8.531 -14.164 -17.75 1 91.44 88 GLU A N 1
ATOM 653 C CA . GLU A 1 88 ? 9.641 -14.578 -18.609 1 91.44 88 GLU A CA 1
ATOM 654 C C . GLU A 1 88 ? 9.633 -13.812 -19.922 1 91.44 88 GLU A C 1
ATOM 656 O O . GLU A 1 88 ? 10.688 -13.375 -20.391 1 91.44 88 GLU A O 1
ATOM 661 N N . GLU A 1 89 ? 8.453 -13.672 -20.5 1 94.62 89 GLU A N 1
ATOM 662 C CA . GLU A 1 89 ? 8.344 -12.953 -21.766 1 94.62 89 GLU A CA 1
ATOM 663 C C . GLU A 1 89 ? 8.711 -11.484 -21.594 1 94.62 89 GLU A C 1
ATOM 665 O O . GLU A 1 89 ? 9.32 -10.891 -22.484 1 94.62 89 GLU A O 1
ATOM 670 N N . GLN A 1 90 ? 8.344 -10.898 -20.469 1 94.5 90 GLN A N 1
ATOM 671 C CA . GLN A 1 90 ? 8.531 -9.469 -20.234 1 94.5 90 GLN A CA 1
ATOM 672 C C . GLN A 1 90 ? 9.984 -9.141 -19.938 1 94.5 90 GLN A C 1
ATOM 674 O O . GLN A 1 90 ? 10.523 -8.156 -20.453 1 94.5 90 GLN A O 1
ATOM 679 N N . LEU A 1 91 ? 10.648 -9.938 -19.109 1 93.62 91 LEU A N 1
ATOM 680 C CA . LEU A 1 91 ? 11.953 -9.523 -18.594 1 93.62 91 LEU A CA 1
ATOM 681 C C . LEU A 1 91 ? 13.039 -10.508 -19.016 1 93.62 91 LEU A C 1
ATOM 683 O O . LEU A 1 91 ? 14.227 -10.188 -18.953 1 93.62 91 LEU A O 1
ATOM 687 N N . GLY A 1 92 ? 12.711 -11.711 -19.453 1 91.31 92 GLY A N 1
ATOM 688 C CA . GLY A 1 92 ? 13.641 -12.766 -19.797 1 91.31 92 GLY A CA 1
ATOM 689 C C . GLY A 1 92 ? 14.703 -12.328 -20.797 1 91.31 92 GLY A C 1
ATOM 690 O O . GLY A 1 92 ? 15.891 -12.578 -20.594 1 91.31 92 GLY A O 1
ATOM 691 N N . PRO A 1 93 ? 14.281 -11.672 -21.859 1 92.38 93 PRO A N 1
ATOM 692 C CA . PRO A 1 93 ? 15.242 -11.266 -22.875 1 92.38 93 PRO A CA 1
ATOM 693 C C . PRO A 1 93 ? 16.172 -10.141 -22.406 1 92.38 93 PRO A C 1
ATOM 695 O O . PRO A 1 93 ? 17.188 -9.859 -23.047 1 92.38 93 PRO A O 1
ATOM 698 N N . HIS A 1 94 ? 15.844 -9.523 -21.234 1 91.38 94 HIS A N 1
ATOM 699 C CA . HIS A 1 94 ? 16.516 -8.281 -20.891 1 91.38 94 HIS A CA 1
ATOM 700 C C . HIS A 1 94 ? 17.312 -8.438 -19.594 1 91.38 94 HIS A C 1
ATOM 702 O O . HIS A 1 94 ? 18.141 -7.578 -19.25 1 91.38 94 HIS A O 1
ATOM 708 N N . LEU A 1 95 ? 16.984 -9.516 -18.859 1 91 95 LEU A N 1
ATOM 709 C CA . LEU A 1 95 ? 17.703 -9.789 -17.625 1 91 95 LEU A CA 1
ATOM 710 C C . LEU A 1 95 ? 18.484 -11.094 -17.719 1 91 95 LEU A C 1
ATOM 712 O O . LEU A 1 95 ? 17.984 -12.078 -18.281 1 91 95 LEU A O 1
ATOM 716 N N . ASP A 1 96 ? 19.656 -11.203 -17.234 1 87.12 96 ASP A N 1
ATOM 717 C CA . ASP A 1 96 ? 20.531 -12.367 -17.297 1 87.12 96 ASP A CA 1
ATOM 718 C C . ASP A 1 96 ? 20.078 -13.461 -16.328 1 87.12 96 ASP A C 1
ATOM 720 O O . ASP A 1 96 ? 20.312 -14.641 -16.562 1 87.12 96 ASP A O 1
ATOM 724 N N . ASP A 1 97 ? 19.422 -13.109 -15.242 1 90.94 97 ASP A N 1
ATOM 725 C CA . ASP A 1 97 ? 19.109 -14.055 -14.172 1 90.94 97 ASP A CA 1
ATOM 726 C C . ASP A 1 97 ? 17.703 -13.82 -13.633 1 90.94 97 ASP A C 1
ATOM 728 O O . ASP A 1 97 ? 17.531 -13.234 -12.562 1 90.94 97 ASP A O 1
ATOM 732 N N . LEU A 1 98 ? 16.75 -14.445 -14.305 1 89.12 98 LEU A N 1
ATOM 733 C CA . LEU A 1 98 ? 15.359 -14.266 -13.891 1 89.12 98 LEU A CA 1
ATOM 734 C C . LEU A 1 98 ? 15.094 -14.961 -12.562 1 89.12 98 LEU A C 1
ATOM 736 O O . LEU A 1 98 ? 14.289 -14.484 -11.758 1 89.12 98 LEU A O 1
ATOM 740 N N . GLU A 1 99 ? 15.797 -16.062 -12.375 1 88.94 99 GLU A N 1
ATOM 741 C CA . GLU A 1 99 ? 15.648 -16.781 -11.117 1 88.94 99 GLU A CA 1
ATOM 742 C C . GLU A 1 99 ? 16.141 -15.945 -9.938 1 88.94 99 GLU A C 1
ATOM 744 O O . GLU A 1 99 ? 15.555 -16 -8.852 1 88.94 99 GLU A O 1
ATOM 749 N N . GLY A 1 100 ? 17.172 -15.227 -10.219 1 89.38 100 GLY A N 1
ATOM 750 C CA . GLY A 1 100 ? 17.672 -14.312 -9.195 1 89.38 100 GLY A CA 1
ATOM 751 C C . GLY A 1 100 ? 16.656 -13.242 -8.828 1 89.38 100 GLY A C 1
ATOM 752 O O . GLY A 1 100 ? 16.547 -12.867 -7.656 1 89.38 100 GLY A O 1
ATOM 753 N N . LEU A 1 101 ? 15.922 -12.734 -9.758 1 89.31 101 LEU A N 1
ATOM 754 C CA . LEU A 1 101 ? 14.883 -11.742 -9.5 1 89.31 101 LEU A CA 1
ATOM 755 C C . LEU A 1 101 ? 13.766 -12.336 -8.648 1 89.31 101 LEU A C 1
ATOM 757 O O . LEU A 1 101 ? 13.266 -11.688 -7.727 1 89.31 101 LEU A O 1
ATOM 761 N N . LYS A 1 102 ? 13.398 -13.547 -8.992 1 87.75 102 LYS A N 1
ATOM 762 C CA . LYS A 1 102 ? 12.383 -14.242 -8.203 1 87.75 102 LYS A CA 1
ATOM 763 C C . LYS A 1 102 ? 12.844 -14.414 -6.754 1 87.75 102 LYS A C 1
ATOM 765 O O . LYS A 1 102 ? 12.039 -14.297 -5.824 1 87.75 102 LYS A O 1
ATOM 770 N N . ALA A 1 103 ? 14.109 -14.625 -6.582 1 87.06 103 ALA A N 1
ATOM 771 C CA . ALA A 1 103 ? 14.68 -14.836 -5.254 1 87.06 103 ALA A CA 1
ATOM 772 C C . ALA A 1 103 ? 14.633 -13.562 -4.422 1 87.06 103 ALA A C 1
ATOM 774 O O . ALA A 1 103 ? 14.5 -13.617 -3.195 1 87.06 103 ALA A O 1
ATOM 775 N N . LEU A 1 104 ? 14.703 -12.391 -5.047 1 88.25 104 LEU A N 1
ATOM 776 C CA . LEU A 1 104 ? 14.656 -11.117 -4.34 1 88.25 104 LEU A CA 1
ATOM 777 C C . LEU A 1 104 ? 13.305 -10.93 -3.646 1 88.25 104 LEU A C 1
ATOM 779 O O . LEU A 1 104 ? 13.211 -10.195 -2.662 1 88.25 104 LEU A O 1
ATOM 783 N N . ALA A 1 105 ? 12.297 -11.633 -4.16 1 81 105 ALA A N 1
ATOM 784 C CA . ALA A 1 105 ? 10.945 -11.508 -3.617 1 81 105 ALA A CA 1
ATOM 785 C C . ALA A 1 105 ? 10.859 -12.102 -2.215 1 81 105 ALA A C 1
ATOM 787 O O . ALA A 1 105 ? 9.938 -11.797 -1.459 1 81 105 ALA A O 1
ATOM 788 N N . THR A 1 106 ? 11.844 -12.898 -1.857 1 80.38 106 THR A N 1
ATOM 789 C CA . THR A 1 106 ? 11.836 -13.531 -0.544 1 80.38 106 THR A CA 1
ATOM 790 C C . THR A 1 106 ? 12.891 -12.914 0.365 1 80.38 106 THR A C 1
ATOM 792 O O . THR A 1 106 ? 13.141 -13.414 1.464 1 80.38 106 THR A O 1
ATOM 795 N N . ALA A 1 107 ? 13.555 -11.906 -0.16 1 87.56 107 ALA A N 1
ATOM 796 C CA . ALA A 1 107 ? 14.516 -11.188 0.669 1 87.56 107 ALA A CA 1
ATOM 797 C C . ALA A 1 107 ? 13.828 -10.516 1.854 1 87.56 107 ALA A C 1
ATOM 799 O O . ALA A 1 107 ? 12.617 -10.312 1.839 1 87.56 107 ALA A O 1
ATOM 800 N N . ASP A 1 108 ? 14.664 -10.289 2.867 1 92.56 108 ASP A N 1
ATOM 801 C CA . ASP A 1 108 ? 14.148 -9.602 4.051 1 92.56 108 ASP A CA 1
ATOM 802 C C . ASP A 1 108 ? 14 -8.102 3.797 1 92.56 108 ASP A C 1
ATOM 804 O O . ASP A 1 108 ? 14.727 -7.297 4.383 1 92.56 108 ASP A O 1
ATOM 808 N N . ALA A 1 109 ? 13.055 -7.891 2.965 1 93.38 109 ALA A N 1
ATOM 809 C CA . ALA A 1 109 ? 12.805 -6.523 2.516 1 93.38 109 ALA A CA 1
ATOM 810 C C . ALA A 1 109 ? 11.32 -6.301 2.227 1 93.38 109 ALA A C 1
ATOM 812 O O . ALA A 1 109 ? 10.578 -7.258 1.982 1 93.38 109 ALA A O 1
ATOM 813 N N . ILE A 1 110 ? 10.922 -5.09 2.379 1 91.75 110 ILE A N 1
ATOM 814 C CA . ILE A 1 110 ? 9.578 -4.652 2.023 1 91.75 110 ILE A CA 1
ATOM 815 C C . ILE A 1 110 ? 9.656 -3.48 1.048 1 91.75 110 ILE A C 1
ATOM 817 O O . ILE A 1 110 ? 10.195 -2.424 1.382 1 91.75 110 ILE A O 1
ATOM 821 N N . ILE A 1 111 ? 9.172 -3.744 -0.185 1 92 111 ILE A N 1
ATOM 822 C CA . ILE A 1 111 ? 9.055 -2.629 -1.119 1 92 111 ILE A CA 1
ATOM 823 C C . ILE A 1 111 ? 7.754 -1.871 -0.864 1 92 111 ILE A C 1
ATOM 825 O O . ILE A 1 111 ? 6.664 -2.393 -1.114 1 92 111 ILE A O 1
ATOM 829 N N . GLU A 1 112 ? 7.91 -0.675 -0.456 1 86.81 112 GLU A N 1
ATOM 830 C CA . GLU A 1 112 ? 6.777 0.134 -0.024 1 86.81 112 GLU A CA 1
ATOM 831 C C . GLU A 1 112 ? 6.109 0.827 -1.21 1 86.81 112 GLU A C 1
ATOM 833 O O . GLU A 1 112 ? 4.891 1.002 -1.227 1 86.81 112 GLU A O 1
ATOM 838 N N . ARG A 1 113 ? 6.934 1.272 -2.09 1 89.62 113 ARG A N 1
ATOM 839 C CA . ARG A 1 113 ? 6.402 2.1 -3.168 1 89.62 113 ARG A CA 1
ATOM 840 C C . ARG A 1 113 ? 7.184 1.886 -4.461 1 89.62 113 ARG A C 1
ATOM 842 O O . ARG A 1 113 ? 8.414 1.78 -4.438 1 89.62 113 ARG A O 1
ATOM 849 N N . ILE A 1 114 ? 6.445 1.838 -5.535 1 95.38 114 ILE A N 1
ATOM 850 C CA . ILE A 1 114 ? 7.016 1.802 -6.879 1 95.38 114 ILE A CA 1
ATOM 851 C C . ILE A 1 114 ? 6.457 2.955 -7.707 1 95.38 114 ILE A C 1
ATOM 853 O O . ILE A 1 114 ? 5.27 2.973 -8.039 1 95.38 114 ILE A O 1
ATOM 857 N N . ASP A 1 115 ? 7.262 3.926 -8.023 1 93.69 115 ASP A N 1
ATOM 858 C CA . ASP A 1 115 ? 6.934 4.961 -9 1 93.69 115 ASP A CA 1
ATOM 859 C C . ASP A 1 115 ? 7.398 4.562 -10.398 1 93.69 115 ASP A C 1
ATOM 861 O O . ASP A 1 115 ? 8.578 4.266 -10.609 1 93.69 115 ASP A O 1
ATOM 865 N N . VAL A 1 116 ? 6.449 4.57 -11.266 1 98.12 116 VAL A N 1
ATOM 866 C CA . VAL A 1 116 ? 6.801 4.23 -12.641 1 98.12 116 VAL A CA 1
ATOM 867 C C . VAL A 1 116 ? 7.191 5.496 -13.398 1 98.12 116 VAL A C 1
ATOM 869 O O . VAL A 1 116 ? 6.441 6.477 -13.406 1 98.12 116 VAL A O 1
ATOM 872 N N . THR A 1 117 ? 8.383 5.457 -13.984 1 96.5 117 THR A N 1
ATOM 873 C CA . THR A 1 117 ? 8.875 6.57 -14.789 1 96.5 117 THR A CA 1
ATOM 874 C C . THR A 1 117 ? 8.984 6.168 -16.266 1 96.5 117 THR A C 1
ATOM 876 O O . THR A 1 117 ? 8.695 5.023 -16.625 1 96.5 117 THR A O 1
ATOM 879 N N . ASP A 1 118 ? 9.344 7.133 -17.094 1 97 118 ASP A N 1
ATOM 880 C CA . ASP A 1 118 ? 9.492 6.844 -18.516 1 97 118 ASP A CA 1
ATOM 881 C C . ASP A 1 118 ? 10.742 6.008 -18.781 1 97 118 ASP A C 1
ATOM 883 O O . ASP A 1 118 ? 10.914 5.457 -19.859 1 97 118 ASP A O 1
ATOM 887 N N . GLU A 1 119 ? 11.594 5.82 -17.781 1 96.06 119 GLU A N 1
ATOM 888 C CA . GLU A 1 119 ? 12.844 5.086 -17.969 1 96.06 119 GLU A CA 1
ATOM 889 C C . GLU A 1 119 ? 12.859 3.797 -17.156 1 96.06 119 GLU A C 1
ATOM 891 O O . GLU A 1 119 ? 13.75 2.963 -17.328 1 96.06 119 GLU A O 1
ATOM 896 N N . GLY A 1 120 ? 12.008 3.67 -16.297 1 98.06 120 GLY A N 1
ATOM 897 C CA . GLY A 1 120 ? 11.984 2.51 -15.422 1 98.06 120 GLY A CA 1
ATOM 898 C C . GLY A 1 120 ? 11.164 2.732 -14.164 1 98.06 120 GLY A C 1
ATOM 899 O O . GLY A 1 120 ? 10.062 3.277 -14.219 1 98.06 120 GLY A O 1
ATOM 900 N N . TRP A 1 121 ? 11.68 2.162 -13.055 1 98.12 121 TRP A N 1
ATOM 901 C CA . TRP A 1 121 ? 11.008 2.295 -11.766 1 98.12 121 TRP A CA 1
ATOM 902 C C . TRP A 1 121 ? 11.891 3.047 -10.773 1 98.12 121 TRP A C 1
ATOM 904 O O . TRP A 1 121 ? 13.117 2.918 -10.797 1 98.12 121 TRP A O 1
ATOM 914 N N . THR A 1 122 ? 11.328 3.865 -9.945 1 95.75 122 THR A N 1
ATOM 915 C CA . THR A 1 122 ? 11.906 4.297 -8.68 1 95.75 122 THR A CA 1
ATOM 916 C C . THR A 1 122 ? 11.227 3.59 -7.508 1 95.75 122 THR A C 1
ATOM 918 O O . THR A 1 122 ? 10.008 3.674 -7.344 1 95.75 122 THR A O 1
ATOM 921 N N . GLN A 1 123 ? 12.062 2.861 -6.727 1 95.25 123 GLN A N 1
ATOM 922 C CA . GLN A 1 123 ? 11.492 2.094 -5.625 1 95.25 123 GLN A CA 1
ATOM 923 C C . GLN A 1 123 ? 11.953 2.637 -4.277 1 95.25 123 GLN A C 1
ATOM 925 O O . GLN A 1 123 ? 13.102 3.068 -4.137 1 95.25 123 GLN A O 1
ATOM 930 N N . THR A 1 124 ? 11.062 2.688 -3.359 1 89.88 124 THR A N 1
ATOM 931 C CA . THR A 1 124 ? 11.344 2.902 -1.945 1 89.88 124 THR A CA 1
ATOM 932 C C . THR A 1 124 ? 11.047 1.644 -1.137 1 89.88 124 THR A C 1
ATOM 934 O O . THR A 1 124 ? 9.961 1.07 -1.249 1 89.88 124 THR A O 1
ATOM 937 N N . GLY A 1 125 ? 12.078 1.243 -0.379 1 91.19 125 GLY A N 1
ATOM 938 C CA . GLY A 1 125 ? 11.898 -0.003 0.35 1 91.19 125 GLY A CA 1
ATOM 939 C C . GLY A 1 125 ? 12.633 -0.026 1.677 1 91.19 125 GLY A C 1
ATOM 940 O O . GLY A 1 125 ? 13.5 0.816 1.929 1 91.19 125 GLY A O 1
ATOM 941 N N . TRP A 1 126 ? 12.148 -0.892 2.557 1 90 126 TRP A N 1
ATOM 942 C CA . TRP A 1 126 ? 12.789 -1.211 3.83 1 90 126 TRP A CA 1
ATOM 943 C C . TRP A 1 126 ? 13.586 -2.506 3.729 1 90 126 TRP A C 1
ATOM 945 O O . TRP A 1 126 ? 13.141 -3.475 3.113 1 90 126 TRP A O 1
ATOM 955 N N . PHE A 1 127 ? 14.742 -2.443 4.309 1 92.38 127 PHE A N 1
ATOM 956 C CA . PHE A 1 127 ? 15.617 -3.609 4.328 1 92.38 127 PHE A CA 1
ATOM 957 C C . PHE A 1 127 ? 16.062 -3.936 5.75 1 92.38 127 PHE A C 1
ATOM 959 O O . PHE A 1 127 ? 16.422 -3.039 6.508 1 92.38 127 PHE A O 1
ATOM 966 N N . ALA A 1 128 ? 15.969 -5.219 6.035 1 94.62 128 ALA A N 1
ATOM 967 C CA . ALA A 1 128 ? 16.266 -5.641 7.402 1 94.62 128 ALA A CA 1
ATOM 968 C C . ALA A 1 128 ? 17.703 -5.27 7.789 1 94.62 128 ALA A C 1
ATOM 970 O O . ALA A 1 128 ? 17.969 -4.934 8.945 1 94.62 128 ALA A O 1
ATOM 971 N N . ASP A 1 129 ? 18.609 -5.418 6.816 1 90.25 129 ASP A N 1
ATOM 972 C CA . ASP A 1 129 ? 20.016 -5.105 7.043 1 90.25 129 ASP A CA 1
ATOM 973 C C . ASP A 1 129 ? 20.75 -4.828 5.727 1 90.25 129 ASP A C 1
ATOM 975 O O . ASP A 1 129 ? 20.109 -4.785 4.664 1 90.25 129 ASP A O 1
ATOM 979 N N . ARG A 1 130 ? 22.016 -4.574 5.848 1 90.25 130 ARG A N 1
ATOM 980 C CA . ARG A 1 130 ? 22.812 -4.215 4.684 1 90.25 130 ARG A CA 1
ATOM 981 C C . ARG A 1 130 ? 22.891 -5.367 3.689 1 90.25 130 ARG A C 1
ATOM 983 O O . ARG A 1 130 ? 22.922 -5.148 2.479 1 90.25 130 ARG A O 1
ATOM 990 N N . ALA A 1 131 ? 22.938 -6.555 4.172 1 91.69 131 ALA A N 1
ATOM 991 C CA . ALA A 1 131 ? 23.016 -7.719 3.295 1 91.69 131 ALA A CA 1
ATOM 992 C C . ALA A 1 131 ? 21.781 -7.832 2.42 1 91.69 131 ALA A C 1
ATOM 994 O O . ALA A 1 131 ? 21.875 -8.133 1.228 1 91.69 131 ALA A O 1
ATOM 995 N N . ALA A 1 132 ? 20.609 -7.656 3.037 1 94 132 ALA A N 1
ATOM 996 C CA . ALA A 1 132 ? 19.359 -7.68 2.283 1 94 132 ALA A CA 1
ATOM 997 C C . ALA A 1 132 ? 19.359 -6.613 1.193 1 94 132 ALA A C 1
ATOM 999 O O . ALA A 1 132 ? 18.953 -6.879 0.058 1 94 132 ALA A O 1
ATOM 1000 N N . PHE A 1 133 ? 19.844 -5.426 1.505 1 93.75 133 PHE A N 1
ATOM 1001 C CA . PHE A 1 133 ? 19.922 -4.348 0.526 1 93.75 133 PHE A CA 1
ATOM 1002 C C . PHE A 1 133 ? 20.906 -4.68 -0.58 1 93.75 133 PHE A C 1
ATOM 1004 O O . PHE A 1 133 ? 20.641 -4.441 -1.759 1 93.75 133 PHE A O 1
ATOM 1011 N N . ASP A 1 134 ? 21.953 -5.191 -0.193 1 90.56 134 ASP A N 1
ATOM 1012 C CA . ASP A 1 134 ? 23.016 -5.508 -1.152 1 90.56 134 ASP A CA 1
ATOM 1013 C C . ASP A 1 134 ? 22.547 -6.555 -2.162 1 90.56 134 ASP A C 1
ATOM 1015 O O . ASP A 1 134 ? 22.953 -6.527 -3.326 1 90.56 134 ASP A O 1
ATOM 1019 N N . ALA A 1 135 ? 21.734 -7.441 -1.722 1 93.62 135 ALA A N 1
ATOM 1020 C CA . ALA A 1 135 ? 21.188 -8.43 -2.65 1 93.62 135 ALA A CA 1
ATOM 1021 C C . ALA A 1 135 ? 20.422 -7.754 -3.783 1 93.62 135 ALA A C 1
ATOM 1023 O O . ALA A 1 135 ? 20.562 -8.133 -4.949 1 93.62 135 ALA A O 1
ATOM 1024 N N . PHE A 1 136 ? 19.625 -6.727 -3.449 1 92.88 136 PHE A N 1
ATOM 1025 C CA . PHE A 1 136 ? 18.891 -5.969 -4.453 1 92.88 136 PHE A CA 1
ATOM 1026 C C . PHE A 1 136 ? 19.844 -5.164 -5.332 1 92.88 136 PHE A C 1
ATOM 1028 O O . PHE A 1 136 ? 19.75 -5.219 -6.562 1 92.88 136 PHE A O 1
ATOM 1035 N N . ARG A 1 137 ? 20.672 -4.5 -4.668 1 92.56 137 ARG A N 1
ATOM 1036 C CA . ARG A 1 137 ? 21.625 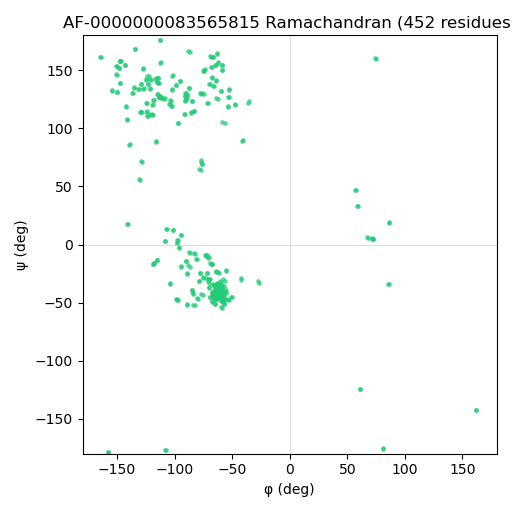-3.637 -5.371 1 92.56 137 ARG A CA 1
ATOM 1037 C C . ARG A 1 137 ? 22.469 -4.438 -6.352 1 92.56 137 ARG A C 1
ATOM 1039 O O . ARG A 1 137 ? 22.594 -4.074 -7.523 1 92.56 137 ARG A O 1
ATOM 1046 N N . GLU A 1 138 ? 23.031 -5.52 -5.898 1 91.44 138 GLU A N 1
ATOM 1047 C CA . GLU A 1 138 ? 23.938 -6.316 -6.723 1 91.44 138 GLU A CA 1
ATOM 1048 C C . GLU A 1 138 ? 23.203 -6.93 -7.91 1 91.44 138 GLU A C 1
ATOM 1050 O O . GLU A 1 138 ? 23.734 -6.973 -9.023 1 91.44 138 GLU A O 1
ATOM 1055 N N . PHE A 1 139 ? 22.062 -7.371 -7.676 1 94.44 139 PHE A N 1
ATOM 1056 C CA . PHE A 1 139 ? 21.297 -7.965 -8.766 1 94.44 139 PHE A CA 1
ATOM 1057 C C . PHE A 1 139 ? 21.078 -6.957 -9.891 1 94.44 139 PHE A C 1
ATOM 1059 O O . PHE A 1 139 ? 21.375 -7.242 -11.047 1 94.44 139 PHE A O 1
ATOM 1066 N N . TRP A 1 140 ? 20.531 -5.77 -9.555 1 92.62 140 TRP A N 1
ATOM 1067 C CA . TRP A 1 140 ? 20.156 -4.793 -10.57 1 92.62 140 TRP A CA 1
ATOM 1068 C C . TRP A 1 140 ? 21.406 -4.137 -11.172 1 92.62 140 TRP A C 1
ATOM 1070 O O . TRP A 1 140 ? 21.406 -3.762 -12.344 1 92.62 140 TRP A O 1
ATOM 1080 N N . GLN A 1 141 ? 22.469 -4.047 -10.383 1 89.62 141 GLN A N 1
ATOM 1081 C CA . GLN A 1 141 ? 23.719 -3.516 -10.898 1 89.62 141 GLN A CA 1
ATOM 1082 C C . GLN A 1 141 ? 24.312 -4.434 -11.969 1 89.62 141 GLN A C 1
ATOM 1084 O O . GLN A 1 141 ? 24.844 -3.965 -12.977 1 89.62 141 GLN A O 1
ATOM 1089 N N . ARG A 1 142 ? 24.25 -5.715 -11.742 1 90.75 142 ARG A N 1
ATOM 1090 C CA . ARG A 1 142 ? 24.766 -6.688 -12.695 1 90.75 142 ARG A CA 1
ATOM 1091 C C . ARG A 1 142 ? 24.016 -6.594 -14.023 1 90.75 142 ARG A C 1
ATOM 1093 O O . ARG A 1 142 ? 24.578 -6.91 -15.078 1 90.75 142 ARG A O 1
ATOM 1100 N N . ASN A 1 143 ? 22.797 -6.086 -13.914 1 90.44 143 ASN A N 1
ATOM 1101 C CA . ASN A 1 143 ? 21.984 -5.953 -15.117 1 90.44 143 ASN A CA 1
ATOM 1102 C C . ASN A 1 143 ? 21.984 -4.516 -15.633 1 90.44 143 ASN A C 1
ATOM 1104 O O . ASN A 1 143 ? 21.141 -4.148 -16.453 1 90.44 143 ASN A O 1
ATOM 1108 N N . ASP A 1 144 ? 22.906 -3.664 -15.102 1 87.94 144 ASP A N 1
ATOM 1109 C CA . ASP A 1 144 ? 23.125 -2.271 -15.484 1 87.94 144 ASP A CA 1
ATOM 1110 C C . ASP A 1 144 ? 21.844 -1.451 -15.273 1 87.94 144 ASP A C 1
ATOM 1112 O O . ASP A 1 144 ? 21.531 -0.56 -16.062 1 87.94 144 ASP A O 1
ATOM 1116 N N . CYS A 1 145 ? 21.078 -1.817 -14.25 1 90.69 145 CYS A N 1
ATOM 1117 C CA . CYS A 1 145 ? 19.812 -1.164 -13.961 1 90.69 145 CYS A CA 1
ATOM 1118 C C . CYS A 1 145 ? 19.719 -0.757 -12.492 1 90.69 145 CYS A C 1
ATOM 1120 O O . CYS A 1 145 ? 18.766 -1.111 -11.797 1 90.69 145 CYS A O 1
ATOM 1122 N N . PHE A 1 146 ? 20.703 0.023 -12.047 1 93.31 146 PHE A N 1
ATOM 1123 C CA . PHE A 1 146 ? 20.609 0.435 -10.648 1 93.31 146 PHE A CA 1
ATOM 1124 C C . PHE A 1 146 ? 21.25 1.801 -10.445 1 93.31 146 PHE A C 1
ATOM 1126 O O . PHE A 1 146 ? 22.375 2.035 -10.891 1 93.31 146 PHE A O 1
ATOM 1133 N N . ARG A 1 147 ? 20.531 2.627 -9.789 1 91.44 147 ARG A N 1
ATOM 1134 C CA . ARG A 1 147 ? 21.047 3.906 -9.312 1 91.44 147 ARG A CA 1
ATOM 1135 C C . ARG A 1 147 ? 20.484 4.25 -7.945 1 91.44 147 ARG A C 1
ATOM 1137 O O . ARG A 1 147 ? 19.266 4.398 -7.789 1 91.44 147 ARG A O 1
ATOM 1144 N N . LEU A 1 148 ? 21.359 4.395 -6.91 1 88.31 148 LEU A N 1
ATOM 1145 C CA . LEU A 1 148 ? 20.922 4.711 -5.551 1 88.31 148 LEU A CA 1
ATOM 1146 C C . LEU A 1 148 ? 20.578 6.191 -5.422 1 88.31 148 LEU A C 1
ATOM 1148 O O . LEU A 1 148 ? 21.344 7.051 -5.855 1 88.31 148 LEU A O 1
ATOM 1152 N N . ARG A 1 149 ? 19.484 6.492 -4.91 1 83.62 149 ARG A N 1
ATOM 1153 C CA . ARG A 1 149 ? 19.094 7.875 -4.652 1 83.62 149 ARG A CA 1
ATOM 1154 C C . ARG A 1 149 ? 19.344 8.25 -3.191 1 83.62 149 ARG A C 1
ATOM 1156 O O . ARG A 1 149 ? 19.875 9.32 -2.898 1 83.62 149 ARG A O 1
ATOM 1163 N N . ARG A 1 150 ? 18.938 7.406 -2.27 1 82.25 150 ARG A N 1
ATOM 1164 C CA . ARG A 1 150 ? 19.016 7.676 -0.838 1 82.25 150 ARG A CA 1
ATOM 1165 C C . ARG A 1 150 ? 19.078 6.379 -0.039 1 82.25 150 ARG A C 1
ATOM 1167 O O . ARG A 1 150 ? 18.375 5.418 -0.354 1 82.25 150 ARG A O 1
ATOM 1174 N N . LEU A 1 151 ? 20.016 6.293 0.912 1 82.25 151 LEU A N 1
ATOM 1175 C CA . LEU A 1 151 ? 20.125 5.188 1.858 1 82.25 151 LEU A CA 1
ATOM 1176 C C . LEU A 1 151 ? 20.219 5.703 3.289 1 82.25 151 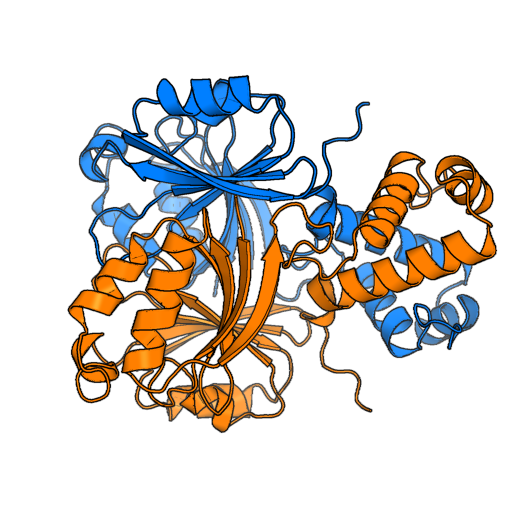LEU A C 1
ATOM 1178 O O . LEU A 1 151 ? 21.156 6.438 3.623 1 82.25 151 LEU A O 1
ATOM 1182 N N . THR A 1 152 ? 19.219 5.406 4.047 1 79.44 152 THR A N 1
ATOM 1183 C CA . THR A 1 152 ? 19.203 5.883 5.426 1 79.44 152 THR A CA 1
ATOM 1184 C C . THR A 1 152 ? 18.953 4.73 6.391 1 79.44 152 THR A C 1
ATOM 1186 O O . THR A 1 152 ? 18.5 3.658 5.98 1 79.44 152 THR A O 1
ATOM 1189 N N . ARG A 1 153 ? 19.516 4.879 7.668 1 76.25 153 ARG A N 1
ATOM 1190 C CA . ARG A 1 153 ? 19.172 3.904 8.695 1 76.25 153 ARG A CA 1
ATOM 1191 C C . ARG A 1 153 ? 17.703 4.055 9.125 1 76.25 153 ARG A C 1
ATOM 1193 O O . ARG A 1 153 ? 17.172 5.16 9.133 1 76.25 153 ARG A O 1
ATOM 1200 N N . ASP A 1 154 ? 17.156 2.742 9.258 1 68.25 154 ASP A N 1
ATOM 1201 C CA . ASP A 1 154 ? 15.773 2.799 9.75 1 68.25 154 ASP A CA 1
ATOM 1202 C C . ASP A 1 154 ? 15.703 3.506 11.102 1 68.25 154 ASP A C 1
ATOM 1204 O O . ASP A 1 154 ? 16.672 3.504 11.859 1 68.25 154 ASP A O 1
ATOM 1208 N N . GLY A 1 155 ? 14.641 4.039 11.383 1 57.34 155 GLY A N 1
ATOM 1209 C CA . GLY A 1 155 ? 14.547 4.836 12.602 1 57.34 155 GLY A CA 1
ATOM 1210 C C . GLY A 1 155 ? 14.984 6.277 12.406 1 57.34 155 GLY A C 1
ATOM 1211 O O . GLY A 1 155 ? 14.688 7.137 13.234 1 57.34 155 GLY A O 1
ATOM 1212 N N . ASP A 1 156 ? 15.977 6.25 11.492 1 52.34 156 ASP A N 1
ATOM 1213 C CA . ASP A 1 156 ? 16.297 7.637 11.18 1 52.34 156 ASP A CA 1
ATOM 1214 C C . ASP A 1 156 ? 15.055 8.414 10.758 1 52.34 156 ASP A C 1
ATOM 1216 O O . ASP A 1 156 ? 14.133 7.844 10.172 1 52.34 156 ASP A O 1
ATOM 1220 N N . PRO A 1 157 ? 14.781 9.383 11.492 1 43.03 157 PRO A N 1
ATOM 1221 C CA . PRO A 1 157 ? 13.547 10.164 11.43 1 43.03 157 PRO A CA 1
ATOM 1222 C C . PRO A 1 157 ? 12.914 10.156 10.039 1 43.03 157 PRO A C 1
ATOM 1224 O O . PRO A 1 157 ? 11.727 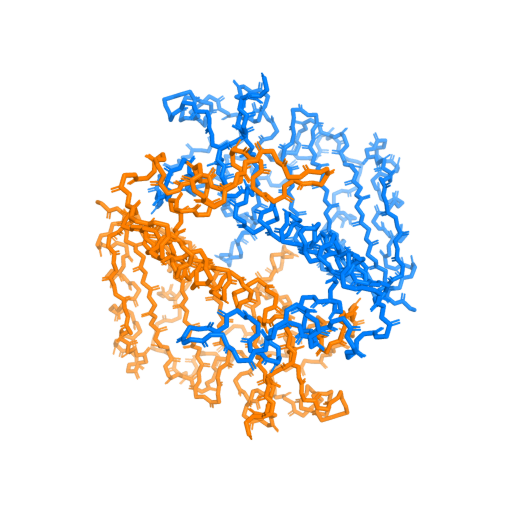10.477 9.891 1 43.03 157 PRO A O 1
ATOM 1227 N N . GLU A 1 158 ? 13.68 10.102 9.031 1 43.84 158 GLU A N 1
ATOM 1228 C CA . GLU A 1 158 ? 12.945 10.336 7.793 1 43.84 158 GLU A CA 1
ATOM 1229 C C . GLU A 1 158 ? 12.156 9.102 7.367 1 43.84 158 GLU A C 1
ATOM 1231 O O . GLU A 1 158 ? 12.75 8.078 7 1 43.84 158 GLU A O 1
ATOM 1236 N N . PRO A 1 159 ? 11.25 8.75 8.141 1 40.53 159 PRO A N 1
ATOM 1237 C CA . PRO A 1 159 ? 10.664 7.531 7.574 1 40.53 159 PRO A CA 1
ATOM 1238 C C . PRO A 1 159 ? 10.367 7.66 6.078 1 40.53 159 PRO A C 1
ATOM 1240 O O . PRO A 1 159 ? 9.969 8.727 5.613 1 40.53 159 PRO A O 1
ATOM 1243 N N . PRO A 1 160 ? 10.93 6.875 5.305 1 43.03 160 PRO A N 1
ATOM 1244 C CA . PRO A 1 160 ? 10.734 7.02 3.861 1 43.03 160 PRO A CA 1
ATOM 1245 C C . PRO A 1 160 ? 9.281 7.324 3.49 1 43.03 160 PRO A C 1
ATOM 1247 O O . PRO A 1 160 ? 9.023 7.973 2.471 1 43.03 160 PRO A O 1
ATOM 1250 N N . GLY A 1 161 ? 8.227 6.91 4.223 1 42.97 161 GLY A N 1
ATOM 1251 C CA . GLY A 1 161 ? 6.875 6.914 3.684 1 42.97 161 GLY A CA 1
ATOM 1252 C C . GLY A 1 161 ? 6.219 8.281 3.734 1 42.97 161 GLY A C 1
ATOM 1253 O O . GLY A 1 161 ? 5.488 8.664 2.814 1 42.97 161 GLY A O 1
ATOM 1254 N N . ASP A 1 162 ? 6.297 9.047 4.895 1 48.28 162 ASP A N 1
ATOM 1255 C CA . ASP A 1 162 ? 5.52 10.273 4.98 1 48.28 162 ASP A CA 1
ATOM 1256 C C . ASP A 1 162 ? 6.379 11.492 4.645 1 48.28 162 ASP A C 1
ATOM 1258 O O . ASP A 1 162 ? 5.883 12.617 4.605 1 48.28 162 ASP A O 1
ATOM 1262 N N . GLY A 1 163 ? 7.738 11.25 4.223 1 52.03 163 GLY A N 1
ATOM 1263 C CA . GLY A 1 163 ? 8.625 12.32 3.793 1 52.03 163 GLY A CA 1
ATOM 1264 C C . GLY A 1 163 ? 9.008 13.266 4.914 1 52.03 163 GLY A C 1
ATOM 1265 O O . GLY A 1 163 ? 9.633 14.305 4.676 1 52.03 163 GLY A O 1
ATOM 1266 N N . LEU A 1 164 ? 8.602 12.961 6.195 1 60.78 164 LEU A N 1
ATOM 1267 C CA . LEU A 1 164 ? 8.852 13.875 7.305 1 60.78 164 LEU A CA 1
ATOM 1268 C C . LEU A 1 164 ? 10.203 13.578 7.957 1 60.78 164 LEU A C 1
ATOM 1270 O O . LEU A 1 164 ? 10.562 12.414 8.141 1 60.78 164 LEU A O 1
ATOM 1274 N N . THR A 1 165 ? 11.047 14.625 8.109 1 61.09 165 THR A N 1
ATOM 1275 C CA . THR A 1 165 ? 12.234 14.484 8.938 1 61.09 165 THR A CA 1
ATOM 1276 C C . THR A 1 165 ? 11.859 14.203 10.391 1 61.09 165 THR A C 1
ATOM 1278 O O . THR A 1 165 ? 10.719 14.438 10.797 1 61.09 165 THR A O 1
ATOM 1281 N N . ASP A 1 166 ? 12.773 13.734 11.227 1 65.12 166 ASP A N 1
ATOM 1282 C CA . ASP A 1 166 ? 12.523 13.438 12.633 1 65.12 166 ASP A CA 1
ATOM 1283 C C . ASP A 1 166 ? 11.992 14.664 13.375 1 65.12 166 ASP A C 1
ATOM 1285 O O . ASP A 1 166 ? 10.984 14.594 14.078 1 65.12 166 ASP A O 1
ATOM 1289 N N . PRO A 1 167 ? 12.711 15.828 13.227 1 72.5 167 PRO A N 1
ATOM 1290 C CA . PRO A 1 167 ? 12.172 17 13.914 1 72.5 167 PRO A CA 1
ATOM 1291 C C . PRO A 1 167 ? 10.766 17.375 13.445 1 72.5 167 PRO A C 1
ATOM 1293 O O . PRO A 1 167 ? 9.938 17.797 14.25 1 72.5 167 PRO A O 1
ATOM 1296 N N . GLN A 1 168 ? 10.531 17.094 12.172 1 72.19 168 GLN A N 1
ATOM 1297 C CA . GLN A 1 168 ? 9.211 17.359 11.617 1 72.19 168 GLN A CA 1
ATOM 1298 C C . GLN A 1 168 ? 8.164 16.406 12.195 1 72.19 168 GLN A C 1
ATOM 1300 O O . GLN A 1 168 ? 7.074 16.844 12.586 1 72.19 168 GLN A O 1
ATOM 1305 N N . ARG A 1 169 ? 8.539 15.266 12.227 1 71 169 ARG A N 1
ATOM 1306 C CA . ARG A 1 169 ? 7.648 14.25 12.773 1 71 169 ARG A CA 1
ATOM 1307 C C . ARG A 1 169 ? 7.34 14.523 14.242 1 71 169 ARG A C 1
ATOM 1309 O O . ARG A 1 169 ? 6.184 14.43 14.664 1 71 169 ARG A O 1
ATOM 1316 N N . GLU A 1 170 ? 8.367 14.812 14.93 1 75.38 170 GLU A N 1
ATOM 1317 C CA . GLU A 1 170 ? 8.203 15.133 16.344 1 75.38 170 GLU A CA 1
ATOM 1318 C C . GLU A 1 170 ? 7.277 16.328 16.531 1 75.38 170 GLU A C 1
ATOM 1320 O O . GLU A 1 170 ? 6.426 16.344 17.422 1 75.38 170 GLU A O 1
ATOM 1325 N N . ALA A 1 171 ? 7.504 17.344 15.734 1 82 171 ALA A N 1
ATOM 1326 C CA . ALA A 1 171 ? 6.676 18.531 15.828 1 82 171 ALA A CA 1
ATOM 1327 C C . ALA A 1 171 ? 5.211 18.219 15.547 1 82 171 ALA A C 1
ATOM 1329 O O . ALA A 1 171 ? 4.32 18.656 16.281 1 82 171 ALA A O 1
ATOM 1330 N N . LEU A 1 172 ? 5.02 17.344 14.492 1 78.25 172 LEU A N 1
ATOM 1331 C CA . LEU A 1 172 ? 3.662 16.969 14.102 1 78.25 172 LEU A CA 1
ATOM 1332 C C . LEU A 1 172 ? 2.994 16.141 15.188 1 78.25 172 LEU A C 1
ATOM 1334 O O . LEU A 1 172 ? 1.828 16.359 15.523 1 78.25 172 LEU A O 1
ATOM 1338 N N . ARG A 1 173 ? 3.752 15.289 15.703 1 73 173 ARG A N 1
ATOM 1339 C CA . ARG A 1 173 ? 3.234 14.422 16.766 1 73 173 ARG A CA 1
ATOM 1340 C C . ARG A 1 173 ? 2.877 15.234 18 1 73 173 ARG A C 1
ATOM 1342 O O . ARG A 1 173 ? 1.8 15.062 18.578 1 73 173 ARG A O 1
ATOM 1349 N N . THR A 1 174 ? 3.779 16.031 18.453 1 80.81 174 THR A N 1
ATOM 1350 C CA . THR A 1 174 ? 3.566 16.875 19.625 1 80.81 174 THR A CA 1
ATOM 1351 C C . THR A 1 174 ? 2.336 17.75 19.438 1 80.81 174 THR A C 1
ATOM 1353 O O . THR A 1 174 ? 1.497 17.859 20.344 1 80.81 174 THR A O 1
ATOM 1356 N N . ALA A 1 175 ? 2.223 18.406 18.297 1 85.25 175 ALA A N 1
ATOM 1357 C CA . ALA A 1 175 ? 1.081 19.266 18 1 85.25 175 ALA A CA 1
ATOM 1358 C C . ALA A 1 175 ? -0.226 18.484 18.062 1 85.25 175 ALA A C 1
ATOM 1360 O O . ALA A 1 175 ? -1.221 18.953 18.609 1 85.25 175 ALA A O 1
ATOM 1361 N N . TYR A 1 176 ? -0.145 17.266 17.516 1 76.5 176 TYR A N 1
ATOM 1362 C CA . TYR A 1 176 ? -1.318 16.391 17.5 1 76.5 176 TYR A CA 1
ATOM 1363 C C . TYR A 1 176 ? -1.712 15.984 18.906 1 76.5 176 TYR A C 1
ATOM 1365 O O . TYR A 1 176 ? -2.879 16.094 19.297 1 76.5 176 TYR A O 1
ATOM 1373 N N . GLU A 1 177 ? -0.787 15.602 19.672 1 76 177 GLU A N 1
ATOM 1374 C CA . GLU A 1 177 ? -1.021 15.102 21.031 1 76 177 GLU A CA 1
ATOM 1375 C C . GLU A 1 177 ? -1.539 16.203 21.938 1 76 177 GLU A C 1
ATOM 1377 O O . GLU A 1 177 ? -2.379 15.953 22.812 1 76 177 GLU A O 1
ATOM 1382 N N . LEU A 1 178 ? -1.081 17.438 21.719 1 81.31 178 LEU A N 1
ATOM 1383 C CA . LEU A 1 178 ? -1.458 18.562 22.578 1 81.31 178 LEU A CA 1
ATOM 1384 C C . LEU A 1 178 ? -2.805 19.141 22.156 1 81.31 178 LEU A C 1
ATOM 1386 O O . LEU A 1 178 ? -3.371 19.984 22.844 1 81.31 178 LEU A O 1
ATOM 1390 N N . GLY A 1 179 ? -3.266 18.625 21.031 1 80.19 179 GLY A N 1
ATOM 1391 C CA . GLY A 1 179 ? -4.562 19.078 20.562 1 80.19 179 GLY A CA 1
ATOM 1392 C C . GLY A 1 179 ? -4.484 20.344 19.719 1 80.19 179 GLY A C 1
ATOM 1393 O O . GLY A 1 179 ? -5.438 21.125 19.672 1 80.19 179 GLY A O 1
ATOM 1394 N N . TYR A 1 180 ? -3.275 20.672 19.156 1 86.12 180 TYR A N 1
ATOM 1395 C CA . TYR A 1 180 ? -3.086 21.844 18.312 1 86.12 180 TYR A CA 1
ATOM 1396 C C . TYR A 1 180 ? -4.016 21.797 17.109 1 86.12 180 TYR A C 1
ATOM 1398 O O . TYR A 1 180 ? -4.488 22.828 16.625 1 86.12 180 TYR A O 1
ATOM 1406 N N . PHE A 1 181 ? -4.359 20.625 16.641 1 80.69 181 PHE A N 1
ATOM 1407 C CA . PHE A 1 181 ? -5.18 20.453 15.445 1 80.69 181 PHE A CA 1
ATOM 1408 C C . PHE A 1 181 ? -6.637 20.219 15.82 1 80.69 181 PHE A C 1
ATOM 1410 O O . PHE A 1 181 ? -7.492 20.078 14.938 1 80.69 181 PHE A O 1
ATOM 1417 N N . ASP A 1 182 ? -6.887 20.234 17.094 1 76.25 182 ASP A N 1
ATOM 1418 C CA . ASP A 1 182 ? -8.25 19.953 17.547 1 76.25 182 ASP A CA 1
ATOM 1419 C C . ASP A 1 182 ? -9.172 21.141 17.266 1 76.25 182 ASP A C 1
ATOM 1421 O O . ASP A 1 182 ? -8.711 22.266 17.109 1 76.25 182 ASP A O 1
ATOM 1425 N N . VAL A 1 183 ? -10.43 20.891 17.062 1 72.06 183 VAL A N 1
ATOM 1426 C CA . VAL A 1 183 ? -11.484 21.891 17 1 72.06 183 VAL A CA 1
ATOM 1427 C C . VAL A 1 183 ? -12.516 21.625 18.094 1 72.06 183 VAL A C 1
ATOM 1429 O O . VAL A 1 183 ? -13.305 20.688 18 1 72.06 183 VAL A O 1
ATOM 1432 N N . PRO A 1 184 ? -12.562 22.609 19.125 1 78.88 184 PRO A N 1
ATOM 1433 C CA . PRO A 1 184 ? -11.695 23.781 19.281 1 78.88 184 PRO A CA 1
ATOM 1434 C C . PRO A 1 184 ? -10.258 23.406 19.625 1 78.88 184 PRO A C 1
ATOM 1436 O O . PRO A 1 184 ? -9.984 22.25 19.984 1 78.88 184 PRO A O 1
ATOM 1439 N N . ARG A 1 185 ? -9.203 24.406 19.406 1 80.69 185 ARG A N 1
ATOM 1440 C CA . ARG A 1 185 ? -7.773 24.188 19.625 1 80.69 185 ARG A CA 1
ATOM 1441 C C . ARG A 1 185 ? -7.477 23.875 21.078 1 80.69 185 ARG A C 1
ATOM 1443 O O . ARG A 1 185 ? -7.902 24.609 21.969 1 80.69 185 ARG A O 1
ATOM 1450 N N . GLY A 1 186 ? -6.836 22.797 21.344 1 82.81 186 GLY A N 1
ATOM 1451 C CA . GLY A 1 186 ? -6.445 22.391 22.688 1 82.81 186 GLY A CA 1
ATOM 1452 C C . GLY A 1 186 ? -5.109 22.969 23.125 1 82.81 186 GLY A C 1
ATOM 1453 O O . GLY A 1 186 ? -4.785 22.969 24.312 1 82.81 186 GLY A O 1
ATOM 1454 N N . ALA A 1 187 ? -4.332 23.391 22.25 1 88.94 187 ALA A N 1
ATOM 1455 C CA . ALA A 1 187 ? -3.014 23.953 22.531 1 88.94 187 ALA A CA 1
ATOM 1456 C C . ALA A 1 187 ? -2.629 25 21.484 1 88.94 187 ALA A C 1
ATOM 1458 O O . ALA A 1 187 ? -3.037 24.922 20.328 1 88.94 187 ALA A O 1
ATOM 1459 N N . SER A 1 188 ? -1.94 26 21.875 1 90.12 188 SER A N 1
ATOM 1460 C CA . SER A 1 188 ? -1.428 27.016 20.984 1 90.12 188 SER A CA 1
ATOM 1461 C C . SER A 1 188 ? -0.077 26.625 20.391 1 90.12 188 SER A C 1
ATOM 1463 O O . SER A 1 188 ? 0.525 25.641 20.828 1 90.12 188 SER A O 1
ATOM 1465 N N . LEU A 1 189 ? 0.293 27.375 19.344 1 89.06 189 LEU A N 1
ATOM 1466 C CA . LEU A 1 189 ? 1.62 27.156 18.781 1 89.06 189 LEU A CA 1
ATOM 1467 C C . LEU A 1 189 ? 2.699 27.344 19.844 1 89.06 189 LEU A C 1
ATOM 1469 O O . LEU A 1 189 ? 3.723 26.656 19.828 1 89.06 189 LEU A O 1
ATOM 1473 N N . GLU A 1 190 ? 2.449 28.312 20.75 1 92.94 190 GLU A N 1
ATOM 1474 C CA . GLU A 1 190 ? 3.377 28.547 21.844 1 92.94 190 GLU A CA 1
ATOM 1475 C C . GLU A 1 190 ? 3.502 27.328 22.734 1 92.94 190 GLU A C 1
ATOM 1477 O O . GLU A 1 190 ? 4.598 26.984 23.203 1 92.94 190 GLU A O 1
ATOM 1482 N N . ASP A 1 191 ? 2.369 26.688 23 1 93.56 191 ASP A N 1
ATOM 1483 C CA . ASP A 1 191 ? 2.361 25.469 23.797 1 93.56 191 ASP A CA 1
ATOM 1484 C C . ASP A 1 191 ? 3.195 24.375 23.141 1 93.56 191 ASP A C 1
ATOM 1486 O O . ASP A 1 191 ? 3.959 23.672 23.812 1 93.56 191 ASP A O 1
ATOM 1490 N N . VAL A 1 192 ? 3.041 24.234 21.812 1 91.88 192 VAL A N 1
ATOM 1491 C CA . VAL A 1 192 ? 3.777 23.219 21.062 1 91.88 192 VAL A CA 1
ATOM 1492 C C . VAL A 1 192 ? 5.273 23.531 21.094 1 91.88 192 VAL A C 1
ATOM 1494 O O . VAL A 1 192 ? 6.094 22.641 21.328 1 91.88 192 VAL A O 1
ATOM 1497 N N . ALA A 1 193 ? 5.594 24.812 20.953 1 93.12 193 ALA A N 1
ATOM 1498 C CA . ALA A 1 193 ? 6.984 25.266 20.969 1 93.12 193 ALA A CA 1
ATOM 1499 C C . ALA A 1 193 ? 7.637 24.969 22.312 1 93.12 193 ALA A C 1
ATOM 1501 O O . ALA A 1 193 ? 8.773 24.5 22.375 1 93.12 193 ALA A O 1
ATOM 1502 N N . ALA A 1 194 ? 6.898 25.281 23.344 1 92.81 194 ALA A N 1
ATOM 1503 C CA . ALA A 1 194 ? 7.395 25.062 24.703 1 92.81 194 ALA A CA 1
ATOM 1504 C C . ALA A 1 194 ? 7.691 23.594 24.938 1 92.81 194 ALA A C 1
ATOM 1506 O O . ALA A 1 194 ? 8.711 23.25 25.547 1 92.81 194 ALA A O 1
ATOM 1507 N N . GLU A 1 195 ? 6.758 22.766 24.484 1 88.69 195 GLU A N 1
ATOM 1508 C CA . GLU A 1 195 ? 6.938 21.328 24.672 1 88.69 195 GLU A CA 1
ATOM 1509 C C . GLU A 1 195 ? 8.164 20.828 23.906 1 88.69 195 GLU A C 1
ATOM 1511 O O . GLU A 1 195 ? 8.867 19.938 24.391 1 88.69 195 GLU A O 1
ATOM 1516 N N . LEU A 1 196 ? 8.453 21.359 22.766 1 87.44 196 LEU A N 1
ATOM 1517 C CA . LEU A 1 196 ? 9.562 20.938 21.922 1 87.44 196 LEU A CA 1
ATOM 1518 C C . LEU A 1 196 ? 10.844 21.672 22.312 1 87.44 196 LEU A C 1
ATOM 1520 O O . LEU A 1 196 ? 11.922 21.344 21.797 1 87.44 196 LEU A O 1
ATOM 1524 N N . ASP A 1 197 ? 10.75 22.656 23.234 1 91.06 197 ASP A N 1
ATOM 1525 C CA . ASP A 1 197 ? 11.867 23.484 23.688 1 91.06 197 ASP A CA 1
ATOM 1526 C C . ASP A 1 197 ? 12.531 24.203 22.516 1 91.06 197 ASP A C 1
ATOM 1528 O O . ASP A 1 197 ? 13.742 24.125 22.344 1 91.06 197 ASP A O 1
ATOM 1532 N N . ILE A 1 198 ? 11.656 24.828 21.641 1 92.44 198 ILE A N 1
ATOM 1533 C CA . ILE A 1 198 ? 12.102 25.672 20.547 1 92.44 198 ILE A CA 1
ATOM 1534 C C . ILE A 1 198 ? 11.266 26.953 20.516 1 92.44 198 ILE A C 1
ATOM 1536 O O . ILE A 1 198 ? 10.297 27.094 21.266 1 92.44 198 ILE A O 1
ATOM 1540 N N . SER A 1 199 ? 11.688 27.891 19.75 1 92.75 199 SER A N 1
ATOM 1541 C CA . SER A 1 199 ? 10.93 29.141 19.609 1 92.75 199 SER A CA 1
ATOM 1542 C C . SER A 1 199 ? 9.609 28.906 18.891 1 92.75 199 SER A C 1
ATOM 1544 O O . SER A 1 199 ? 9.477 27.938 18.125 1 92.75 199 SER A O 1
ATOM 1546 N N . THR A 1 200 ? 8.695 29.766 19.219 1 91.62 200 THR A N 1
ATOM 1547 C CA . THR A 1 200 ? 7.402 29.703 18.547 1 91.62 200 THR A CA 1
ATOM 1548 C C . THR A 1 200 ? 7.574 29.781 17.047 1 91.62 200 THR A C 1
ATOM 1550 O O . THR A 1 200 ? 6.887 29.078 16.297 1 91.62 200 THR A O 1
ATOM 1553 N N . SER A 1 201 ? 8.477 30.625 16.547 1 89.44 201 SER A N 1
ATOM 1554 C CA . SER A 1 201 ? 8.727 30.781 15.109 1 89.44 201 SER A CA 1
ATOM 1555 C C . SER A 1 201 ? 9.297 29.484 14.516 1 89.44 201 SER A C 1
ATOM 1557 O O . SER A 1 201 ? 8.898 29.062 13.43 1 89.44 201 SER A O 1
ATOM 1559 N N . SER A 1 202 ? 10.211 28.859 15.211 1 88.81 202 SER A N 1
ATOM 1560 C CA . SER A 1 202 ? 10.797 27.609 14.766 1 88.81 202 SER A CA 1
ATOM 1561 C C . SER A 1 202 ? 9.758 26.484 14.719 1 88.81 202 SER A C 1
ATOM 1563 O O . SER A 1 202 ? 9.758 25.656 13.805 1 88.81 202 SER A O 1
ATOM 1565 N N . ALA A 1 203 ? 8.883 26.438 15.711 1 90.5 203 ALA A N 1
ATOM 1566 C CA . ALA A 1 203 ? 7.824 25.438 15.742 1 90.5 203 ALA A CA 1
ATOM 1567 C C . ALA A 1 203 ? 6.875 25.609 14.555 1 90.5 203 ALA A C 1
ATOM 1569 O O . ALA A 1 203 ? 6.477 24.625 13.93 1 90.5 203 ALA A O 1
ATOM 1570 N N . SER A 1 204 ? 6.539 26.828 14.312 1 85.5 204 SER A N 1
ATOM 1571 C CA . SER A 1 204 ? 5.664 27.125 13.18 1 85.5 204 SER A CA 1
ATOM 1572 C C . SER A 1 204 ? 6.273 26.656 11.867 1 85.5 204 SER A C 1
ATOM 1574 O O . SER A 1 204 ? 5.605 25.984 11.07 1 85.5 204 SER A O 1
ATOM 1576 N N . GLU A 1 205 ? 7.492 26.984 11.695 1 85.75 205 GLU A N 1
ATOM 1577 C CA . GLU A 1 205 ? 8.18 26.594 10.469 1 85.75 205 GLU A CA 1
ATOM 1578 C C . GLU A 1 205 ? 8.258 25.078 10.344 1 85.75 205 GLU A C 1
ATOM 1580 O O . GLU A 1 205 ? 7.992 24.516 9.273 1 85.75 205 GLU A O 1
ATOM 1585 N N . ARG A 1 206 ? 8.609 24.469 11.375 1 84.75 206 ARG A N 1
ATOM 1586 C CA . ARG A 1 206 ? 8.766 23.016 11.383 1 84.75 206 ARG A CA 1
ATOM 1587 C C . ARG A 1 206 ? 7.438 22.328 11.102 1 84.75 206 ARG A C 1
ATOM 1589 O O . ARG A 1 206 ? 7.387 21.344 10.352 1 84.75 206 ARG A O 1
ATOM 1596 N N . LEU A 1 207 ? 6.398 22.812 11.727 1 84.81 207 LEU A N 1
ATOM 1597 C CA . LEU A 1 207 ? 5.078 22.219 11.523 1 84.81 207 LEU A CA 1
ATOM 1598 C C . LEU A 1 207 ? 4.609 22.406 10.086 1 84.81 207 LEU A C 1
ATOM 1600 O O . LEU A 1 207 ? 4.039 21.5 9.484 1 84.81 207 LEU A O 1
ATOM 1604 N N . ARG A 1 208 ? 4.82 23.562 9.562 1 80.31 208 ARG A N 1
ATOM 1605 C CA . ARG A 1 208 ? 4.414 23.844 8.188 1 80.31 208 ARG A CA 1
ATOM 1606 C C . ARG A 1 208 ? 5.176 22.953 7.203 1 80.31 208 ARG A C 1
ATOM 1608 O O . ARG A 1 208 ? 4.582 22.406 6.273 1 80.31 208 ARG A O 1
ATOM 1615 N N . ARG A 1 209 ? 6.438 22.812 7.414 1 77.88 209 ARG A N 1
ATOM 1616 C CA . ARG A 1 209 ? 7.227 21.922 6.562 1 77.88 209 ARG A CA 1
ATOM 1617 C C . ARG A 1 209 ? 6.738 20.484 6.664 1 77.88 209 ARG A C 1
ATOM 1619 O O . ARG A 1 209 ? 6.656 19.781 5.66 1 77.88 209 ARG A O 1
ATOM 1626 N N . ALA A 1 210 ? 6.477 20.141 7.918 1 76.69 210 ALA A N 1
ATOM 1627 C CA . ALA A 1 210 ? 5.969 18.781 8.148 1 76.69 210 ALA A CA 1
ATOM 1628 C C . ALA A 1 210 ? 4.641 18.578 7.422 1 76.69 210 ALA A C 1
ATOM 1630 O O . ALA A 1 210 ? 4.422 17.531 6.805 1 76.69 210 ALA A O 1
ATOM 1631 N N . GLN A 1 211 ? 3.82 19.531 7.551 1 74.88 211 GLN A N 1
ATOM 1632 C CA . GLN A 1 211 ? 2.506 19.438 6.922 1 74.88 211 GLN A CA 1
ATOM 1633 C C . GLN A 1 211 ? 2.625 19.406 5.402 1 74.88 211 GLN A C 1
ATOM 1635 O O . GLN A 1 211 ? 1.934 18.625 4.742 1 74.88 211 GLN A O 1
ATOM 1640 N N . THR A 1 212 ? 3.498 20.188 4.871 1 71.44 212 THR A N 1
ATOM 1641 C CA . THR A 1 212 ? 3.746 20.172 3.434 1 71.44 212 THR A CA 1
ATOM 1642 C C . THR A 1 212 ? 4.215 18.797 2.975 1 71.44 212 THR A C 1
ATOM 1644 O O . THR A 1 212 ? 3.715 18.266 1.981 1 71.44 212 THR A O 1
ATOM 1647 N N . GLN A 1 213 ? 5.07 18.312 3.715 1 69.44 213 GLN A N 1
ATOM 1648 C CA . GLN A 1 213 ? 5.598 17 3.365 1 69.44 213 GLN A CA 1
ATOM 1649 C C . GLN A 1 213 ? 4.512 15.93 3.447 1 69.44 213 GLN A C 1
ATOM 1651 O O . GLN A 1 213 ? 4.414 15.062 2.572 1 69.44 213 GLN A O 1
ATOM 1656 N N . LEU A 1 214 ? 3.75 15.938 4.527 1 67.81 214 LEU A N 1
ATOM 1657 C CA . LEU A 1 214 ? 2.66 14.984 4.703 1 67.81 214 LEU A CA 1
ATOM 1658 C C . LEU A 1 214 ? 1.66 15.086 3.555 1 67.81 214 LEU A C 1
ATOM 1660 O O . LEU A 1 214 ? 1.169 14.07 3.061 1 67.81 214 LEU A O 1
ATOM 1664 N N . LEU A 1 215 ? 1.36 16.391 3.242 1 64.75 215 LEU A N 1
ATOM 1665 C CA . LEU A 1 215 ? 0.423 16.641 2.152 1 64.75 215 LEU A CA 1
ATOM 1666 C C . LEU A 1 215 ? 0.971 16.109 0.832 1 64.75 215 LEU A C 1
ATOM 1668 O O . LEU A 1 215 ? 0.238 15.5 0.054 1 64.75 215 LEU A O 1
ATOM 1672 N N . GLU A 1 216 ? 2.217 16.375 0.679 1 59.75 216 GLU A N 1
ATOM 1673 C CA . GLU A 1 216 ? 2.85 15.93 -0.561 1 59.75 216 GLU A CA 1
ATOM 1674 C C . GLU A 1 216 ? 2.873 14.406 -0.661 1 59.75 216 GLU A C 1
ATOM 1676 O O . GLU A 1 216 ? 2.699 13.852 -1.746 1 59.75 216 GLU A O 1
ATOM 1681 N N . GLU A 1 217 ? 3.037 13.844 0.495 1 56.75 217 GLU A N 1
ATOM 1682 C CA . GLU A 1 217 ? 3.164 12.391 0.502 1 56.75 217 GLU A CA 1
ATOM 1683 C C . GLU A 1 217 ? 1.794 11.711 0.5 1 56.75 217 GLU A C 1
ATOM 1685 O O . GLU A 1 217 ? 1.636 10.617 -0.045 1 56.75 217 GLU A O 1
ATOM 1690 N N . SER A 1 218 ? 0.948 12.328 1.325 1 52.62 218 SER A N 1
ATOM 1691 C CA . SER A 1 218 ? -0.343 11.672 1.515 1 52.62 218 SER A CA 1
ATOM 1692 C C . SER A 1 218 ? -1.358 12.141 0.478 1 52.62 218 SER A C 1
ATOM 1694 O O . SER A 1 218 ? -2.127 11.336 -0.053 1 52.62 218 SER A O 1
ATOM 1696 N N . VAL A 1 219 ? -1.377 13.508 0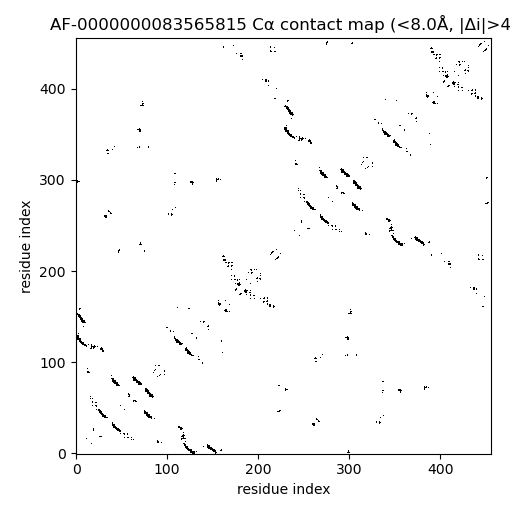.491 1 47.59 219 VAL A N 1
ATOM 1697 C CA . VAL A 1 219 ? -2.475 14.102 -0.26 1 47.59 219 VAL A CA 1
ATOM 1698 C C . VAL A 1 219 ? -1.993 14.5 -1.655 1 47.59 219 VAL A C 1
ATOM 1700 O O . VAL A 1 219 ? -2.713 14.32 -2.641 1 47.59 219 VAL A O 1
ATOM 1703 N N . ALA A 1 220 ? -0.741 15.227 -1.548 1 44.81 220 ALA A N 1
ATOM 1704 C CA . ALA A 1 220 ? -0.274 15.742 -2.83 1 44.81 220 ALA A CA 1
ATOM 1705 C C . ALA A 1 220 ? -0.065 14.617 -3.836 1 44.81 220 ALA A C 1
ATOM 1707 O O . ALA A 1 220 ? -0.24 14.812 -5.043 1 44.81 220 ALA A O 1
ATOM 1708 N N . THR A 1 221 ? 0.497 13.617 -3.205 1 39.97 221 THR A N 1
ATOM 1709 C CA . THR A 1 221 ? 0.631 12.5 -4.129 1 39.97 221 THR A CA 1
ATOM 1710 C C . THR A 1 221 ? -0.719 12.141 -4.742 1 39.97 221 THR A C 1
ATOM 1712 O O . THR A 1 221 ? -0.777 11.492 -5.793 1 39.97 221 THR A O 1
ATOM 1715 N N . MET A 1 222 ? -1.649 12.586 -3.961 1 37.28 222 MET A N 1
ATOM 1716 C CA . MET A 1 222 ? -3.018 12.391 -4.434 1 37.28 222 MET A CA 1
ATOM 1717 C C . MET A 1 222 ? -3.521 13.625 -5.172 1 37.28 222 MET A C 1
ATOM 1719 O O . MET A 1 222 ? -4.598 13.602 -5.77 1 37.28 222 MET A O 1
ATOM 1723 N N . TRP A 1 223 ? -2.783 14.844 -4.902 1 36.59 223 TRP A N 1
ATOM 1724 C CA . TRP A 1 223 ? -3.215 16.109 -5.496 1 36.59 223 TRP A CA 1
ATOM 1725 C C . TRP A 1 223 ? -2.605 16.297 -6.879 1 36.59 223 TRP A C 1
ATOM 1727 O O . TRP A 1 223 ? -1.5 15.82 -7.148 1 36.59 223 TRP A O 1
ATOM 1737 N N . PRO A 1 224 ? -3.301 16.688 -7.844 1 30.38 224 PRO A N 1
ATOM 1738 C CA . PRO A 1 224 ? -2.709 16.953 -9.156 1 30.38 224 PRO A CA 1
ATOM 1739 C C . PRO A 1 224 ? -1.532 17.922 -9.078 1 30.38 224 PRO A C 1
ATOM 1741 O O . PRO A 1 224 ? -1.464 18.75 -8.172 1 30.38 224 PRO A O 1
ATOM 1744 N N . PRO A 1 225 ? -0.309 17.672 -9.594 1 31.64 225 PRO A N 1
ATOM 1745 C CA . PRO A 1 225 ? 0.827 18.594 -9.617 1 31.64 225 PRO A CA 1
ATOM 1746 C C . PRO A 1 225 ? 0.402 20.047 -9.828 1 31.64 225 PRO A C 1
ATOM 1748 O O . PRO A 1 225 ? -0.562 20.312 -10.547 1 31.64 225 PRO A O 1
ATOM 1751 N N . LEU A 1 226 ? 0.795 20.984 -8.867 1 27.84 226 LEU A N 1
ATOM 1752 C CA . LEU A 1 226 ? 0.604 22.422 -9.008 1 27.84 226 LEU A CA 1
ATOM 1753 C C . LEU A 1 226 ? 1.301 22.938 -10.258 1 27.84 226 LEU A C 1
ATOM 1755 O O . LEU A 1 226 ? 2.414 22.516 -10.578 1 27.84 226 LEU A O 1
ATOM 1759 N N . HIS A 1 227 ? 0.537 23.234 -11.234 1 24.86 227 HIS A N 1
ATOM 1760 C CA . HIS A 1 227 ? 1.101 23.938 -12.383 1 24.86 227 HIS A CA 1
ATOM 1761 C C . HIS A 1 227 ? 2.068 25.031 -11.945 1 24.86 227 HIS A C 1
ATOM 1763 O O . HIS A 1 227 ? 1.716 25.875 -11.125 1 24.86 227 HIS A O 1
ATOM 1769 N N . ARG A 1 228 ? 3.416 24.703 -11.781 1 23.95 228 ARG A N 1
ATOM 1770 C CA . ARG A 1 228 ? 4.355 25.812 -11.883 1 23.95 228 ARG A CA 1
ATOM 1771 C C . ARG A 1 228 ? 4.301 26.453 -13.273 1 23.95 228 ARG A C 1
ATOM 1773 O O . ARG A 1 228 ? 4.207 25.75 -14.281 1 23.95 228 ARG A O 1
ATOM 1780 N N . MET B 1 1 ? -20.578 2.436 -11.969 1 78.5 1 MET B N 1
ATOM 1781 C CA . MET B 1 1 ? -20.031 3.477 -11.117 1 78.5 1 MET B CA 1
ATOM 1782 C C . MET B 1 1 ? -19.141 2.871 -10.031 1 78.5 1 MET B C 1
ATOM 1784 O O . MET B 1 1 ? -19.484 1.835 -9.453 1 78.5 1 MET B O 1
ATOM 1788 N N . GLY B 1 2 ? -17.984 3.498 -9.891 1 87.25 2 GLY B N 1
ATOM 1789 C CA . GLY B 1 2 ? -17.047 2.99 -8.898 1 87.25 2 GLY B CA 1
ATOM 1790 C C . GLY B 1 2 ? -17.531 3.164 -7.473 1 87.25 2 GLY B C 1
ATOM 1791 O O . GLY B 1 2 ? -18.297 4.082 -7.18 1 87.25 2 GLY B O 1
ATOM 1792 N N . LEU B 1 3 ? -17.219 2.189 -6.59 1 89.06 3 LEU B N 1
ATOM 1793 C CA . LEU B 1 3 ? -17.625 2.191 -5.184 1 89.06 3 LEU B CA 1
ATOM 1794 C C . LEU B 1 3 ? -16.406 2.074 -4.273 1 89.06 3 LEU B C 1
ATOM 1796 O O . LEU B 1 3 ? -15.391 1.477 -4.656 1 89.06 3 LEU B O 1
ATOM 1800 N N . VAL B 1 4 ? -16.5 2.742 -3.158 1 87.94 4 VAL B N 1
ATOM 1801 C CA . VAL B 1 4 ? -15.555 2.529 -2.068 1 87.94 4 VAL B CA 1
ATOM 1802 C C . VAL B 1 4 ? -16.281 1.911 -0.872 1 87.94 4 VAL B C 1
ATOM 1804 O O . VAL B 1 4 ? -17.312 2.42 -0.43 1 87.94 4 VAL B O 1
ATOM 1807 N N . ALA B 1 5 ? -15.727 0.8 -0.397 1 88.81 5 ALA B N 1
ATOM 1808 C CA . ALA B 1 5 ? -16.406 0.091 0.685 1 88.81 5 ALA B CA 1
ATOM 1809 C C . ALA B 1 5 ? -15.445 -0.205 1.833 1 88.81 5 ALA B C 1
ATOM 1811 O O . ALA B 1 5 ? -14.273 -0.505 1.606 1 88.81 5 ALA B O 1
ATOM 1812 N N . GLU B 1 6 ? -15.898 -0.025 2.98 1 89.5 6 GLU B N 1
ATOM 1813 C CA . GLU B 1 6 ? -15.281 -0.548 4.199 1 89.5 6 GLU B CA 1
ATOM 1814 C C . GLU B 1 6 ? -16.156 -1.626 4.836 1 89.5 6 GLU B C 1
ATOM 1816 O O . GLU B 1 6 ? -17.359 -1.416 5.055 1 89.5 6 GLU B O 1
ATOM 1821 N N . PHE B 1 7 ? -15.562 -2.768 5.082 1 90.94 7 PHE B N 1
ATOM 1822 C CA . PHE B 1 7 ? -16.375 -3.863 5.613 1 90.94 7 PHE B CA 1
ATOM 1823 C C . PHE B 1 7 ? -15.523 -4.785 6.484 1 90.94 7 PHE B C 1
ATOM 1825 O O . PHE B 1 7 ? -14.305 -4.859 6.312 1 90.94 7 PHE B O 1
ATOM 1832 N N . ASP B 1 8 ? -16.188 -5.434 7.398 1 94.06 8 ASP B N 1
ATOM 1833 C CA . ASP B 1 8 ? -15.562 -6.414 8.281 1 94.06 8 ASP B CA 1
ATOM 1834 C C . ASP B 1 8 ? -15.734 -7.832 7.738 1 94.06 8 ASP B C 1
ATOM 1836 O O . ASP B 1 8 ? -16.797 -8.164 7.195 1 94.06 8 ASP B O 1
ATOM 1840 N N . ILE B 1 9 ? -14.719 -8.602 7.871 1 97.06 9 ILE B N 1
ATOM 1841 C CA . ILE B 1 9 ? -14.742 -10.047 7.684 1 97.06 9 ILE B CA 1
ATOM 1842 C C . ILE B 1 9 ? -14.422 -10.742 9 1 97.06 9 ILE B C 1
ATOM 1844 O O . ILE B 1 9 ? -13.266 -11.055 9.281 1 97.06 9 ILE B O 1
ATOM 1848 N N . PRO B 1 10 ? -15.539 -11 9.812 1 96.06 10 PRO B N 1
ATOM 1849 C CA . PRO B 1 10 ? -15.312 -11.617 11.125 1 96.06 10 PRO B CA 1
ATOM 1850 C C . PRO B 1 10 ? -15.031 -13.117 11.039 1 96.06 10 PRO B C 1
ATOM 1852 O O . PRO B 1 10 ? -15.875 -13.93 11.43 1 96.06 10 PRO B O 1
ATOM 1855 N N . CYS B 1 11 ? -13.938 -13.508 10.562 1 95.31 11 CYS B N 1
ATOM 1856 C CA . CYS B 1 11 ? -13.414 -14.867 10.469 1 95.31 11 CYS B CA 1
ATOM 1857 C C . CYS B 1 11 ? -12.094 -15 11.227 1 95.31 11 CYS B C 1
ATOM 1859 O O . CYS B 1 11 ? -11.07 -14.477 10.789 1 95.31 11 CYS B O 1
ATOM 1861 N N . GLU B 1 12 ? -12.047 -15.695 12.281 1 94.75 12 GLU B N 1
ATOM 1862 C CA . GLU B 1 12 ? -10.922 -15.742 13.211 1 94.75 12 GLU B CA 1
ATOM 1863 C C . GLU B 1 12 ? -9.75 -16.516 12.625 1 94.75 12 GLU B C 1
ATOM 1865 O O . GLU B 1 12 ? -8.641 -16.484 13.156 1 94.75 12 GLU B O 1
ATOM 1870 N N . HIS B 1 13 ? -9.922 -17.188 11.531 1 95.19 13 HIS B N 1
ATOM 1871 C CA . HIS B 1 13 ? -8.898 -18.047 10.961 1 95.19 13 HIS B CA 1
ATOM 1872 C C . HIS B 1 13 ? -8.094 -17.328 9.883 1 95.19 13 HIS B C 1
ATOM 1874 O O . HIS B 1 13 ? -7.145 -17.875 9.328 1 95.19 13 HIS B O 1
ATOM 1880 N N . LEU B 1 14 ? -8.508 -16.062 9.625 1 96.88 14 LEU B N 1
ATOM 1881 C CA . LEU B 1 14 ? -7.754 -15.258 8.664 1 96.88 14 LEU B CA 1
ATOM 1882 C C . LEU B 1 14 ? -6.348 -14.977 9.188 1 96.88 14 LEU B C 1
ATOM 1884 O O . LEU B 1 14 ? -6.117 -14.977 10.398 1 96.88 14 LEU B O 1
ATOM 1888 N N . PRO B 1 15 ? -5.41 -14.734 8.312 1 97.12 15 PRO B N 1
ATOM 1889 C CA . PRO B 1 15 ? -4.008 -14.523 8.68 1 97.12 15 PRO B CA 1
ATOM 1890 C C . PRO B 1 15 ? -3.832 -13.453 9.758 1 97.12 15 PRO B C 1
ATOM 1892 O O . PRO B 1 15 ? -4.422 -12.375 9.656 1 97.12 15 PRO B O 1
ATOM 1895 N N . LEU B 1 16 ? -3.045 -13.734 10.766 1 98.44 16 LEU B N 1
ATOM 1896 C CA . LEU B 1 16 ? -2.496 -12.852 11.789 1 98.44 16 LEU B CA 1
ATOM 1897 C C . LEU B 1 16 ? -3.584 -12.406 12.758 1 98.44 16 LEU B C 1
ATOM 1899 O O . LEU B 1 16 ? -3.336 -11.57 13.633 1 98.44 16 LEU B O 1
ATOM 1903 N N . VAL B 1 17 ? -4.809 -12.945 12.617 1 98.38 17 VAL B N 1
ATOM 1904 C CA . VAL B 1 17 ? -5.859 -12.586 13.562 1 98.38 17 VAL B CA 1
ATOM 1905 C C . VAL B 1 17 ? -5.445 -13 14.969 1 98.38 17 VAL B C 1
ATOM 1907 O O . VAL B 1 17 ? -5.652 -12.25 15.93 1 98.38 17 VAL B O 1
ATOM 1910 N N . GLY B 1 18 ? -4.844 -14.148 15.109 1 98 18 GLY B N 1
ATOM 1911 C CA . GLY B 1 18 ? -4.332 -14.586 16.406 1 98 18 GLY B CA 1
ATOM 1912 C C . GLY B 1 18 ? -3.299 -13.648 16.984 1 98 18 GLY B C 1
ATOM 1913 O O . GLY B 1 18 ? -3.266 -13.43 18.203 1 98 18 GLY B O 1
ATOM 1914 N N . VAL B 1 19 ? -2.447 -13.07 16.172 1 98.5 19 VAL B N 1
ATOM 1915 C CA . VAL B 1 19 ? -1.432 -12.125 16.625 1 98.5 19 VAL B CA 1
ATOM 1916 C C . VAL B 1 19 ? -2.104 -10.867 17.156 1 98.5 19 VAL B C 1
ATOM 1918 O O . VAL B 1 19 ? -1.764 -10.383 18.234 1 98.5 19 VAL B O 1
ATOM 1921 N N . ALA B 1 20 ? -3.078 -10.398 16.391 1 98.06 20 ALA B N 1
ATOM 1922 C CA . ALA B 1 20 ? -3.793 -9.195 16.812 1 98.06 20 ALA B CA 1
ATOM 1923 C C . ALA B 1 20 ? -4.496 -9.422 18.141 1 98.06 20 ALA B C 1
ATOM 1925 O O . ALA B 1 20 ? -4.52 -8.531 19 1 98.06 20 ALA B O 1
ATOM 1926 N N . ALA B 1 21 ? -5.043 -10.562 18.297 1 97.94 21 ALA B N 1
ATOM 1927 C CA . ALA B 1 21 ? -5.742 -10.898 19.531 1 97.94 21 ALA B CA 1
ATOM 1928 C C . ALA B 1 21 ? -4.785 -10.898 20.719 1 97.94 21 ALA B C 1
ATOM 1930 O O . ALA B 1 21 ? -5.168 -10.547 21.844 1 97.94 21 ALA B O 1
ATOM 1931 N N . ALA B 1 22 ? -3.562 -11.273 20.531 1 97.88 22 ALA B N 1
ATOM 1932 C CA . ALA B 1 22 ? -2.562 -11.398 21.594 1 97.88 22 ALA B CA 1
ATOM 1933 C C . ALA B 1 22 ? -2.01 -10.031 22 1 97.88 22 ALA B C 1
ATOM 1935 O O . ALA B 1 22 ? -1.485 -9.867 23.094 1 97.88 22 ALA B O 1
ATOM 1936 N N . VAL B 1 23 ? -2.072 -9.047 21.078 1 97.44 23 VAL B N 1
ATOM 1937 C CA . VAL B 1 23 ? -1.525 -7.73 21.375 1 97.44 23 VAL B CA 1
ATOM 1938 C C . VAL B 1 23 ? -2.57 -6.656 21.062 1 97.44 23 VAL B C 1
ATOM 1940 O O . VAL B 1 23 ? -2.348 -5.781 20.234 1 97.44 23 VAL B O 1
ATOM 1943 N N . PRO B 1 24 ? -3.617 -6.555 21.859 1 93.88 24 PRO B N 1
ATOM 1944 C CA . PRO B 1 24 ? -4.754 -5.68 21.562 1 93.88 24 PRO B CA 1
ATOM 1945 C C . PRO B 1 24 ? -4.391 -4.199 21.625 1 93.88 24 PRO B C 1
ATOM 1947 O O . PRO B 1 24 ? -5.113 -3.357 21.078 1 93.88 24 PRO B O 1
ATOM 1950 N N . GLU B 1 25 ? -3.328 -3.889 22.219 1 91 25 GLU B N 1
ATOM 1951 C CA . GLU B 1 25 ? -2.932 -2.492 22.359 1 91 25 GLU B CA 1
ATOM 1952 C C . GLU B 1 25 ? -2.275 -1.972 21.094 1 91 25 GLU B C 1
ATOM 1954 O O . GLU B 1 25 ? -2.084 -0.764 20.922 1 91 25 GLU B O 1
ATOM 1959 N N . ALA B 1 26 ? -1.932 -2.871 20.188 1 91.75 26 ALA B N 1
ATOM 1960 C CA . ALA B 1 26 ? -1.239 -2.504 18.953 1 91.75 26 ALA B CA 1
ATOM 1961 C C . ALA B 1 26 ? -2.207 -2.457 17.766 1 91.75 26 ALA B C 1
ATOM 1963 O O . ALA B 1 26 ? -3.197 -3.191 17.734 1 91.75 26 ALA B O 1
ATOM 1964 N N . ALA B 1 27 ? -1.979 -1.575 16.875 1 91.31 27 ALA B N 1
ATOM 1965 C CA . ALA B 1 27 ? -2.656 -1.582 15.586 1 91.31 27 ALA B CA 1
ATOM 1966 C C . ALA B 1 27 ? -1.857 -2.373 14.555 1 91.31 27 ALA B C 1
ATOM 1968 O O . ALA B 1 27 ? -0.659 -2.143 14.375 1 91.31 27 ALA B O 1
ATOM 1969 N N . LEU B 1 28 ? -2.529 -3.316 13.898 1 95.44 28 LEU B N 1
ATOM 1970 C CA . LEU B 1 28 ? -1.854 -4.215 12.977 1 95.44 28 LEU B CA 1
ATOM 1971 C C . LEU B 1 28 ? -2.5 -4.164 11.594 1 95.44 28 LEU B C 1
ATOM 1973 O O . LEU B 1 28 ? -3.707 -4.371 11.461 1 95.44 28 LEU B O 1
ATOM 1977 N N . THR B 1 29 ? -1.691 -3.811 10.578 1 95.56 29 THR B N 1
ATOM 1978 C CA . THR B 1 29 ? -2.141 -3.922 9.195 1 95.56 29 THR B CA 1
ATOM 1979 C C . THR B 1 29 ? -1.367 -5.012 8.461 1 95.56 29 THR B C 1
ATOM 1981 O O . THR B 1 29 ? -0.257 -5.371 8.859 1 95.56 29 THR B O 1
ATOM 1984 N N . LEU B 1 30 ? -1.999 -5.523 7.383 1 96.81 30 LEU B N 1
ATOM 1985 C CA . LEU B 1 30 ? -1.449 -6.656 6.652 1 96.81 30 LEU B CA 1
ATOM 1986 C C . LEU B 1 30 ? -1.448 -6.387 5.148 1 96.81 30 LEU B C 1
ATOM 1988 O O . LEU B 1 30 ? -2.426 -5.863 4.609 1 96.81 30 LEU B O 1
ATOM 1992 N N . GLU B 1 31 ? -0.39 -6.664 4.527 1 93.25 31 GLU B N 1
ATOM 1993 C CA . GLU B 1 31 ? -0.305 -6.754 3.07 1 93.25 31 GLU B CA 1
ATOM 1994 C C . GLU B 1 31 ? 0.219 -8.117 2.635 1 93.25 31 GLU B C 1
ATOM 1996 O O . GLU B 1 31 ? 1.109 -8.68 3.275 1 93.25 31 GLU B O 1
ATOM 2001 N N . LEU B 1 32 ? -0.389 -8.625 1.618 1 91 32 LEU B N 1
ATOM 2002 C CA . LEU B 1 32 ? 0.088 -9.867 1.022 1 91 32 LEU B CA 1
ATOM 2003 C C . LEU B 1 32 ? 0.965 -9.586 -0.192 1 91 32 LEU B C 1
ATOM 2005 O O . LEU B 1 32 ? 0.462 -9.211 -1.254 1 91 32 LEU B O 1
ATOM 2009 N N . GLN B 1 33 ? 2.203 -9.719 -0.059 1 79.44 33 GLN B N 1
ATOM 2010 C CA . GLN B 1 33 ? 3.178 -9.336 -1.074 1 79.44 33 GLN B CA 1
ATOM 2011 C C . GLN B 1 33 ? 3.369 -10.453 -2.1 1 79.44 33 GLN B C 1
ATOM 2013 O O . GLN B 1 33 ? 3.734 -11.578 -1.745 1 79.44 33 GLN B O 1
ATOM 2018 N N . TYR B 1 34 ? 3.164 -10.125 -3.33 1 83.38 34 TYR B N 1
ATOM 2019 C CA . TYR B 1 34 ? 3.449 -11.078 -4.395 1 83.38 34 TYR B CA 1
ATOM 2020 C C . TYR B 1 34 ? 4.918 -11.484 -4.391 1 83.38 34 TYR B C 1
ATOM 2022 O O . TYR B 1 34 ? 5.801 -10.633 -4.27 1 83.38 34 TYR B O 1
ATOM 2030 N N . ASN B 1 35 ? 5.211 -12.883 -4.48 1 78.62 35 ASN B N 1
ATOM 2031 C CA . ASN B 1 35 ? 6.582 -13.383 -4.434 1 78.62 35 ASN B CA 1
ATOM 2032 C C . ASN B 1 35 ? 6.785 -14.547 -5.402 1 78.62 35 ASN B C 1
ATOM 2034 O O . ASN B 1 35 ? 7.699 -15.352 -5.227 1 78.62 35 ASN B O 1
ATOM 2038 N N . HIS B 1 36 ? 5.934 -14.781 -6.395 1 76.31 36 HIS B N 1
ATOM 2039 C CA . HIS B 1 36 ? 6.004 -15.812 -7.422 1 76.31 36 HIS B CA 1
ATOM 2040 C C . HIS B 1 36 ? 5.707 -17.188 -6.832 1 76.31 36 HIS B C 1
ATOM 2042 O O . HIS B 1 36 ? 5.945 -18.203 -7.484 1 76.31 36 HIS B O 1
ATOM 2048 N N . GLY B 1 37 ? 5.352 -17.25 -5.57 1 75.94 37 GLY B N 1
ATOM 2049 C CA . GLY B 1 37 ? 5.012 -18.516 -4.93 1 75.94 37 GLY B CA 1
ATOM 2050 C C . GLY B 1 37 ? 3.527 -18.656 -4.664 1 75.94 37 GLY B C 1
ATOM 2051 O O . GLY B 1 37 ? 2.723 -17.844 -5.113 1 75.94 37 GLY B O 1
ATOM 2052 N N . GLU B 1 38 ? 3.252 -19.781 -4.012 1 77.12 38 GLU B N 1
ATOM 2053 C CA . GLU B 1 38 ? 1.854 -20.125 -3.771 1 77.12 38 GLU B CA 1
ATOM 2054 C C . GLU B 1 38 ? 1.284 -19.344 -2.598 1 77.12 38 GLU B C 1
ATOM 2056 O O . GLU B 1 38 ? 0.081 -19.078 -2.545 1 77.12 38 GLU B O 1
ATOM 2061 N N . ARG B 1 39 ? 2.184 -19.047 -1.65 1 85.62 39 ARG B N 1
ATOM 2062 C CA . ARG B 1 39 ? 1.726 -18.328 -0.472 1 85.62 39 ARG B CA 1
ATOM 2063 C C . ARG B 1 39 ? 2.621 -17.125 -0.189 1 85.62 39 ARG B C 1
ATOM 2065 O O . ARG B 1 39 ? 3.789 -17.281 0.167 1 85.62 39 ARG B O 1
ATOM 2072 N N . PRO B 1 40 ? 2.107 -15.961 -0.306 1 89.75 40 PRO B N 1
ATOM 2073 C CA . PRO B 1 40 ? 2.943 -14.773 -0.115 1 89.75 40 PRO B CA 1
ATOM 2074 C C . PRO B 1 40 ? 3.268 -14.516 1.354 1 89.75 40 PRO B C 1
ATOM 2076 O O . PRO B 1 40 ? 2.498 -14.898 2.238 1 89.75 40 PRO B O 1
ATOM 2079 N N . PRO B 1 41 ? 4.484 -13.914 1.571 1 92.88 41 PRO B N 1
ATOM 2080 C CA . PRO B 1 41 ? 4.758 -13.461 2.938 1 92.88 41 PRO B CA 1
ATOM 2081 C C . PRO B 1 41 ? 3.732 -12.453 3.441 1 92.88 41 PRO B C 1
ATOM 2083 O O . PRO B 1 41 ? 3.152 -11.703 2.646 1 92.88 41 PRO B O 1
ATOM 2086 N N . PHE B 1 42 ? 3.533 -12.492 4.766 1 95.5 42 PHE B N 1
ATOM 2087 C CA . PHE B 1 42 ? 2.727 -11.492 5.449 1 95.5 42 PHE B CA 1
ATOM 2088 C C . PHE B 1 42 ? 3.568 -10.273 5.801 1 95.5 42 PHE B C 1
ATOM 2090 O O . PHE B 1 42 ? 4.52 -10.367 6.578 1 95.5 42 PHE B O 1
ATOM 2097 N N . LEU B 1 43 ? 3.232 -9.164 5.156 1 95.5 43 LEU B N 1
ATOM 2098 C CA . LEU B 1 43 ? 3.85 -7.91 5.582 1 95.5 43 LEU B CA 1
ATOM 2099 C C . LEU B 1 43 ? 2.996 -7.215 6.637 1 95.5 43 LEU B C 1
ATOM 2101 O O . LEU B 1 43 ? 1.888 -6.762 6.344 1 95.5 43 LEU B O 1
ATOM 2105 N N . ALA B 1 44 ? 3.539 -7.16 7.848 1 96.5 44 ALA B N 1
ATOM 2106 C CA . ALA B 1 44 ? 2.797 -6.598 8.977 1 96.5 44 ALA B CA 1
ATOM 2107 C C . ALA B 1 44 ? 3.379 -5.254 9.398 1 96.5 44 ALA B C 1
ATOM 2109 O O . ALA B 1 44 ? 4.59 -5.133 9.609 1 96.5 44 ALA B O 1
ATOM 2110 N N . THR B 1 45 ? 2.562 -4.305 9.422 1 93 45 THR B N 1
ATOM 2111 C CA . THR B 1 45 ? 2.887 -3.031 10.055 1 93 45 THR B CA 1
ATOM 2112 C C . THR B 1 45 ? 2.215 -2.922 11.422 1 93 45 THR B C 1
ATOM 2114 O O . THR B 1 45 ? 0.988 -2.982 11.523 1 93 45 THR B O 1
ATOM 2117 N N . VAL B 1 46 ? 3.035 -2.793 12.398 1 92.31 46 VAL B N 1
ATOM 2118 C CA . VAL B 1 46 ? 2.52 -2.77 13.766 1 92.31 46 VAL B CA 1
ATOM 2119 C C . VAL B 1 46 ? 2.848 -1.427 14.414 1 92.31 46 VAL B C 1
ATOM 2121 O O . VAL B 1 46 ? 4.004 -1 14.422 1 92.31 46 VAL B O 1
ATOM 2124 N N . THR B 1 47 ? 1.821 -0.796 14.867 1 85.5 47 THR B N 1
ATOM 2125 C CA . THR B 1 47 ? 2.008 0.469 15.57 1 85.5 47 THR B CA 1
ATOM 2126 C C . THR B 1 47 ? 1.59 0.342 17.031 1 85.5 47 THR B C 1
ATOM 2128 O O . THR B 1 47 ? 0.504 -0.16 17.328 1 85.5 47 THR B O 1
ATOM 2131 N N . GLY B 1 48 ? 2.5 0.787 17.828 1 82.69 48 GLY B N 1
ATOM 2132 C CA . GLY B 1 48 ? 2.25 0.663 19.266 1 82.69 48 GLY B CA 1
ATOM 2133 C C . GLY B 1 48 ? 2.555 -0.721 19.797 1 82.69 48 GLY B C 1
ATOM 2134 O O . GLY B 1 48 ? 3.182 -1.535 19.125 1 82.69 48 GLY B O 1
ATOM 2135 N N . GLY B 1 49 ? 2.264 -0.917 21.094 1 86.06 49 GLY B N 1
ATOM 2136 C CA . GLY B 1 49 ? 2.498 -2.201 21.734 1 86.06 49 GLY B CA 1
ATOM 2137 C C . GLY B 1 49 ? 3.963 -2.469 22.016 1 86.06 49 GLY B C 1
ATOM 2138 O O . GLY B 1 49 ? 4.84 -1.866 21.406 1 86.06 49 GLY B O 1
ATOM 2139 N N . SER B 1 50 ? 4.207 -3.328 22.891 1 92.69 50 SER B N 1
ATOM 2140 C CA . SER B 1 50 ? 5.566 -3.723 23.25 1 92.69 50 SER B CA 1
ATOM 2141 C C . SER B 1 50 ? 6.184 -4.617 22.172 1 92.69 50 SER B C 1
ATOM 2143 O O . SER B 1 50 ? 5.562 -5.586 21.734 1 92.69 50 SER B O 1
ATOM 2145 N N . PRO B 1 51 ? 7.402 -4.25 21.75 1 93.31 51 PRO B N 1
ATOM 2146 C CA . PRO B 1 51 ? 8.07 -5.109 20.766 1 93.31 51 PRO B CA 1
ATOM 2147 C C . PRO B 1 51 ? 8.18 -6.559 21.234 1 93.31 51 PRO B C 1
ATOM 2149 O O . PRO B 1 51 ? 7.961 -7.48 20.438 1 93.31 51 PRO B O 1
ATOM 2152 N N . ALA B 1 52 ? 8.5 -6.703 22.469 1 96.69 52 ALA B N 1
ATOM 2153 C CA . ALA B 1 52 ? 8.633 -8.055 23 1 96.69 52 ALA B CA 1
ATOM 2154 C C . ALA B 1 52 ? 7.32 -8.82 22.906 1 96.69 52 ALA B C 1
ATOM 2156 O O . ALA B 1 52 ? 7.305 -10 22.562 1 96.69 52 ALA B O 1
ATOM 2157 N N . ALA B 1 53 ? 6.223 -8.156 23.219 1 97.44 53 ALA B N 1
ATOM 2158 C CA . ALA B 1 53 ? 4.91 -8.797 23.156 1 97.44 53 ALA B CA 1
ATOM 2159 C C . ALA B 1 53 ? 4.531 -9.148 21.734 1 97.44 53 ALA B C 1
ATOM 2161 O O . ALA B 1 53 ? 3.984 -10.219 21.469 1 97.44 53 ALA B O 1
ATOM 2162 N N . ILE B 1 54 ? 4.816 -8.266 20.844 1 97.69 54 ILE B N 1
ATOM 2163 C CA . ILE B 1 54 ? 4.5 -8.469 19.438 1 97.69 54 ILE B CA 1
ATOM 2164 C C . ILE B 1 54 ? 5.293 -9.648 18.891 1 97.69 54 ILE B C 1
ATOM 2166 O O . ILE B 1 54 ? 4.734 -10.531 18.219 1 97.69 54 ILE B O 1
ATOM 2170 N N . GLU B 1 55 ? 6.539 -9.711 19.203 1 98.12 55 GLU B N 1
ATOM 2171 C CA . GLU B 1 55 ? 7.406 -10.766 18.688 1 98.12 55 GLU B CA 1
ATOM 2172 C C . GLU B 1 55 ? 7.055 -12.117 19.312 1 98.12 55 GLU B C 1
ATOM 2174 O O . GLU B 1 55 ? 7.09 -13.148 18.625 1 98.12 55 GLU B O 1
ATOM 2179 N N . ARG B 1 56 ? 6.688 -12.102 20.562 1 98.31 56 ARG B N 1
ATOM 2180 C CA . ARG B 1 56 ? 6.188 -13.32 21.188 1 98.31 56 ARG B CA 1
ATOM 2181 C C . ARG B 1 56 ? 4.906 -13.797 20.516 1 98.31 56 ARG B C 1
ATOM 2183 O O . ARG B 1 56 ? 4.715 -14.992 20.297 1 98.31 56 ARG B O 1
ATOM 2190 N N . ALA B 1 57 ? 4.016 -12.836 20.172 1 98.69 57 ALA B N 1
ATOM 2191 C CA . ALA B 1 57 ? 2.777 -13.18 19.484 1 98.69 57 ALA B CA 1
ATOM 2192 C C . ALA B 1 57 ? 3.064 -13.836 18.141 1 98.69 57 ALA B C 1
ATOM 2194 O O . ALA B 1 57 ? 2.389 -14.797 17.75 1 98.69 57 ALA B O 1
ATOM 2195 N N . PHE B 1 58 ? 4.086 -13.312 17.422 1 98.62 58 PHE B N 1
ATOM 2196 C CA . PHE B 1 58 ? 4.488 -13.93 16.156 1 98.62 58 PHE B CA 1
ATOM 2197 C C . PHE B 1 58 ? 5.027 -15.336 16.391 1 98.62 58 PHE B C 1
ATOM 2199 O O . PHE B 1 58 ? 4.711 -16.25 15.641 1 98.62 58 PHE B O 1
ATOM 2206 N N . ASP B 1 59 ? 5.82 -15.492 17.438 1 98.56 59 ASP B N 1
ATOM 2207 C CA . ASP B 1 59 ? 6.406 -16.797 17.75 1 98.56 59 ASP B CA 1
ATOM 2208 C C . ASP B 1 59 ? 5.32 -17.828 18.047 1 98.56 59 ASP B C 1
ATOM 2210 O O . ASP B 1 59 ? 5.453 -19 17.688 1 98.56 59 ASP B O 1
ATOM 2214 N N . ASP B 1 60 ? 4.312 -17.375 18.656 1 98.31 60 ASP B N 1
ATOM 2215 C CA . ASP B 1 60 ? 3.281 -18.281 19.156 1 98.31 60 ASP B CA 1
ATOM 2216 C C . ASP B 1 60 ? 2.191 -18.5 18.109 1 98.31 60 ASP B C 1
ATOM 2218 O O . ASP B 1 60 ? 1.34 -19.375 18.266 1 98.31 60 ASP B O 1
ATOM 2222 N N . ALA B 1 61 ? 2.16 -17.703 17.109 1 98.12 61 ALA B N 1
ATOM 2223 C CA . ALA B 1 61 ? 1.085 -17.75 16.125 1 98.12 61 ALA B CA 1
ATOM 2224 C C . ALA B 1 61 ? 1.131 -19.047 15.336 1 98.12 61 ALA B C 1
ATOM 2226 O O . ALA B 1 61 ? 2.195 -19.469 14.867 1 98.12 61 ALA B O 1
ATOM 2227 N N . VAL B 1 62 ? 0.006 -19.656 15.133 1 97 62 VAL B N 1
ATOM 2228 C CA . VAL B 1 62 ? -0.088 -20.953 14.461 1 97 62 VAL B CA 1
ATOM 2229 C C . VAL B 1 62 ? 0.201 -20.781 12.969 1 97 62 VAL B C 1
ATOM 2231 O O . VAL B 1 62 ? 0.712 -21.688 12.32 1 97 62 VAL B O 1
ATOM 2234 N N . ASP B 1 63 ? -0.013 -19.562 12.453 1 97.75 63 ASP B N 1
ATOM 2235 C CA . ASP B 1 63 ? 0.067 -19.391 11.008 1 97.75 63 ASP B CA 1
ATOM 2236 C C . ASP B 1 63 ? 1.335 -18.641 10.609 1 97.75 63 ASP B C 1
ATOM 2238 O O . ASP B 1 63 ? 1.456 -18.172 9.477 1 97.75 63 ASP B O 1
ATOM 2242 N N . VAL B 1 64 ? 2.271 -18.516 11.547 1 98.06 64 VAL B N 1
ATOM 2243 C CA . VAL B 1 64 ? 3.545 -17.859 11.25 1 98.06 64 VAL B CA 1
ATOM 2244 C C . VAL B 1 64 ? 4.691 -18.859 11.469 1 98.06 64 VAL B C 1
ATOM 2246 O O . VAL B 1 64 ? 4.867 -19.375 12.57 1 98.06 64 VAL B O 1
ATOM 2249 N N . ALA B 1 65 ? 5.445 -19.109 10.43 1 97.56 65 ALA B N 1
ATOM 2250 C CA . ALA B 1 65 ? 6.582 -20.031 10.523 1 97.56 65 ALA B CA 1
ATOM 2251 C C . ALA B 1 65 ? 7.816 -19.312 11.062 1 97.56 65 ALA B C 1
ATOM 2253 O O . ALA B 1 65 ? 8.484 -19.812 11.977 1 97.56 65 ALA B O 1
ATOM 2254 N N . GLU B 1 66 ? 8.18 -18.219 10.484 1 96.75 66 GLU B N 1
ATOM 2255 C CA . GLU B 1 66 ? 9.281 -17.344 10.875 1 96.75 66 GLU B CA 1
ATOM 2256 C C . GLU B 1 66 ? 8.961 -15.883 10.57 1 96.75 66 GLU B C 1
ATOM 2258 O O . GLU B 1 66 ? 8.016 -15.586 9.828 1 96.75 66 GLU B O 1
ATOM 2263 N N . TRP B 1 67 ? 9.648 -15.047 11.266 1 97.31 67 TRP B N 1
ATOM 2264 C CA . TRP B 1 67 ? 9.445 -13.617 11.055 1 97.31 67 TRP B CA 1
ATOM 2265 C C . TRP B 1 67 ? 10.766 -12.859 11.164 1 97.31 67 TRP B C 1
ATOM 2267 O O . TRP B 1 67 ? 11.734 -13.359 11.727 1 97.31 67 TRP B O 1
ATOM 2277 N N . THR B 1 68 ? 10.805 -11.742 10.508 1 96.81 68 THR B N 1
ATOM 2278 C CA . THR B 1 68 ? 11.961 -10.852 10.547 1 96.81 68 THR B CA 1
ATOM 2279 C C . THR B 1 68 ? 11.516 -9.398 10.703 1 96.81 68 THR B C 1
ATOM 2281 O O . THR B 1 68 ? 10.57 -8.961 10.047 1 96.81 68 THR B O 1
ATOM 2284 N N . LEU B 1 69 ? 12.125 -8.727 11.664 1 96.12 69 LEU B N 1
ATOM 2285 C CA . LEU B 1 69 ? 11.961 -7.281 11.742 1 96.12 69 LEU B CA 1
ATOM 2286 C C . LEU B 1 69 ? 12.703 -6.59 10.602 1 96.12 69 LEU B C 1
ATOM 2288 O O . LEU B 1 69 ? 13.922 -6.707 10.484 1 96.12 69 LEU B O 1
ATOM 2292 N N . VAL B 1 70 ? 11.961 -5.832 9.82 1 93.25 70 VAL B N 1
ATOM 2293 C CA . VAL B 1 70 ? 12.531 -5.27 8.602 1 93.25 70 VAL B CA 1
ATOM 2294 C C . VAL B 1 70 ? 12.828 -3.787 8.805 1 93.25 70 VAL B C 1
ATOM 2296 O O . VAL B 1 70 ? 13.758 -3.244 8.203 1 93.25 70 VAL B O 1
ATOM 2299 N N . GLY B 1 71 ? 11.945 -3.205 9.609 1 86.69 71 GLY B N 1
ATOM 2300 C CA . GLY B 1 71 ? 12.188 -1.785 9.82 1 86.69 71 GLY B CA 1
ATOM 2301 C C . GLY B 1 71 ? 11.43 -1.218 11.008 1 86.69 71 GLY B C 1
ATOM 2302 O O . GLY B 1 71 ? 10.531 -1.863 11.539 1 86.69 71 GLY B O 1
ATOM 2303 N N . ARG B 1 72 ? 11.984 0.005 11.438 1 83.25 72 ARG B N 1
ATOM 2304 C CA . ARG B 1 72 ? 11.383 0.748 12.539 1 83.25 72 ARG B CA 1
ATOM 2305 C C . ARG B 1 72 ? 11.289 2.234 12.211 1 83.25 72 ARG B C 1
ATOM 2307 O O . ARG B 1 72 ? 12.195 2.797 11.586 1 83.25 72 ARG B O 1
ATOM 2314 N N . ALA B 1 73 ? 10.141 2.738 12.531 1 72.62 73 ALA B N 1
ATOM 2315 C CA . ALA B 1 73 ? 9.938 4.184 12.492 1 72.62 73 ALA B CA 1
ATOM 2316 C C . ALA B 1 73 ? 9.07 4.652 13.656 1 72.62 73 ALA B C 1
ATOM 2318 O O . ALA B 1 73 ? 7.855 4.438 13.664 1 72.62 73 ALA B O 1
ATOM 2319 N N . GLY B 1 74 ? 9.758 5.324 14.602 1 70.19 74 GLY B N 1
ATOM 2320 C CA . GLY B 1 74 ? 9.008 5.68 15.789 1 70.19 74 GLY B CA 1
ATOM 2321 C C . GLY B 1 74 ? 8.461 4.473 16.531 1 70.19 74 GLY B C 1
ATOM 2322 O O . GLY B 1 74 ? 9.203 3.559 16.875 1 70.19 74 GLY B O 1
ATOM 2323 N N . ASP B 1 75 ? 7.191 4.527 16.703 1 75.06 75 ASP B N 1
ATOM 2324 C CA . ASP B 1 75 ? 6.551 3.418 17.406 1 75.06 75 ASP B CA 1
ATOM 2325 C C . ASP B 1 75 ? 6.008 2.385 16.422 1 75.06 75 ASP B C 1
ATOM 2327 O O . ASP B 1 75 ? 5.305 1.453 16.812 1 75.06 75 ASP B O 1
ATOM 2331 N N . THR B 1 76 ? 6.32 2.539 15.195 1 82.06 76 THR B N 1
ATOM 2332 C CA . THR B 1 76 ? 5.867 1.628 14.148 1 82.06 76 THR B CA 1
ATOM 2333 C C . THR B 1 76 ? 6.984 0.67 13.742 1 82.06 76 THR B C 1
ATOM 2335 O O . THR B 1 76 ? 8.141 1.076 13.625 1 82.06 76 THR B O 1
ATOM 2338 N N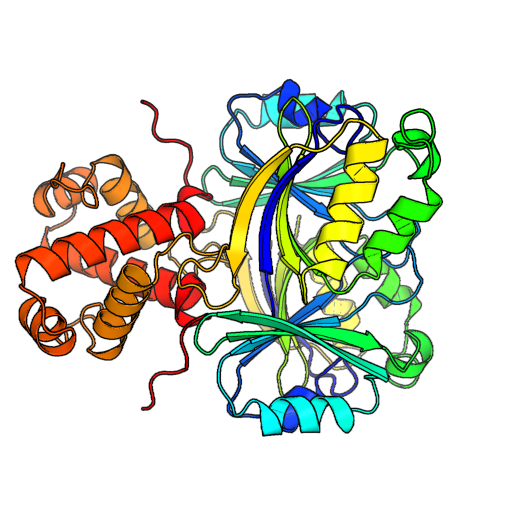 . ARG B 1 77 ? 6.617 -0.536 13.672 1 89.62 77 ARG B N 1
ATOM 2339 C CA . ARG B 1 77 ? 7.531 -1.589 13.242 1 89.62 77 ARG B CA 1
ATOM 2340 C C . ARG B 1 77 ? 6.957 -2.369 12.07 1 89.62 77 ARG B C 1
ATOM 2342 O O . ARG B 1 77 ? 5.746 -2.58 11.984 1 89.62 77 ARG B O 1
ATOM 2349 N N . ARG B 1 78 ? 7.84 -2.701 11.188 1 92.56 78 ARG B N 1
ATOM 2350 C CA . ARG B 1 78 ? 7.453 -3.502 10.023 1 92.56 78 ARG B CA 1
ATOM 2351 C C . ARG B 1 78 ? 8.094 -4.883 10.078 1 92.56 78 ARG B C 1
ATOM 2353 O O . ARG B 1 78 ? 9.305 -5.004 10.289 1 92.56 78 ARG B O 1
ATOM 2360 N N . TYR B 1 79 ? 7.234 -5.855 9.938 1 95.94 79 TYR B N 1
ATOM 2361 C CA . TYR B 1 79 ? 7.688 -7.242 9.992 1 95.94 79 TYR B CA 1
ATOM 2362 C C . TYR B 1 79 ? 7.344 -7.977 8.703 1 95.94 79 TYR B C 1
ATOM 2364 O O . TYR B 1 79 ? 6.297 -7.73 8.102 1 95.94 79 TYR B O 1
ATOM 2372 N N . GLN B 1 80 ? 8.219 -8.805 8.305 1 96.19 80 GLN B N 1
ATOM 2373 C CA . GLN B 1 80 ? 7.91 -9.828 7.312 1 96.19 80 GLN B CA 1
ATOM 2374 C C . GLN B 1 80 ? 7.754 -11.195 7.973 1 96.19 80 GLN B C 1
ATOM 2376 O O . GLN B 1 80 ? 8.648 -11.648 8.695 1 96.19 80 GLN B O 1
ATOM 2381 N N . ALA B 1 81 ? 6.613 -11.812 7.754 1 96.25 81 ALA B N 1
ATOM 2382 C CA . ALA B 1 81 ? 6.359 -13.133 8.32 1 96.25 81 ALA B CA 1
ATOM 2383 C C . ALA B 1 81 ? 6.055 -14.148 7.219 1 96.25 81 ALA B C 1
ATOM 2385 O O . ALA B 1 81 ? 5.293 -13.859 6.293 1 96.25 81 ALA B O 1
ATOM 2386 N N . LEU B 1 82 ? 6.688 -15.289 7.344 1 94.69 82 LEU B N 1
ATOM 2387 C CA . LEU B 1 82 ? 6.402 -16.375 6.414 1 94.69 82 LEU B CA 1
ATOM 2388 C C . LEU B 1 82 ? 5.277 -17.266 6.941 1 94.69 82 LEU B C 1
ATOM 2390 O O . LEU B 1 82 ? 5.277 -17.656 8.109 1 94.69 82 LEU B O 1
ATOM 2394 N N . PRO B 1 83 ? 4.32 -17.5 6.055 1 95.31 83 PRO B N 1
ATOM 2395 C CA . PRO B 1 83 ? 3.197 -18.328 6.496 1 95.31 83 PRO B CA 1
ATOM 2396 C C . PRO B 1 83 ? 3.619 -19.766 6.844 1 95.31 83 PRO B C 1
ATOM 2398 O O . PRO B 1 83 ? 4.457 -20.344 6.152 1 95.31 83 PRO B O 1
ATOM 2401 N N . ALA B 1 84 ? 3.061 -20.297 7.875 1 97.19 84 ALA B N 1
ATOM 2402 C CA . ALA B 1 84 ? 3.301 -21.672 8.289 1 97.19 84 ALA B CA 1
ATOM 2403 C C . ALA B 1 84 ? 2.322 -22.625 7.613 1 97.19 84 ALA B C 1
ATOM 2405 O O . ALA B 1 84 ? 2.609 -23.828 7.469 1 97.19 84 ALA B O 1
ATOM 2406 N N . LEU B 1 85 ? 1.187 -22.141 7.219 1 96.38 85 LEU B N 1
ATOM 2407 C CA . LEU B 1 85 ? 0.114 -22.938 6.633 1 96.38 85 LEU B CA 1
ATOM 2408 C C . LEU B 1 85 ? -0.116 -22.547 5.176 1 96.38 85 LEU B C 1
ATOM 2410 O O . LEU B 1 85 ? 0.008 -21.375 4.812 1 96.38 85 LEU B O 1
ATOM 2414 N N . SER B 1 86 ? -0.429 -23.594 4.391 1 92.88 86 SER B N 1
ATOM 2415 C CA . SER B 1 86 ? -0.911 -23.297 3.047 1 92.88 86 SER B CA 1
ATOM 2416 C C . SER B 1 86 ? -2.27 -22.609 3.088 1 92.88 86 SER B C 1
ATOM 2418 O O . SER B 1 86 ? -2.912 -22.547 4.141 1 92.88 86 SER B O 1
ATOM 2420 N N . PHE B 1 87 ? -2.6 -21.969 1.997 1 89.69 87 PHE B N 1
ATOM 2421 C CA . PHE B 1 87 ? -3.906 -21.344 1.853 1 89.69 87 PHE B CA 1
ATOM 2422 C C . PHE B 1 87 ? -5.02 -22.328 2.207 1 89.69 87 PHE B C 1
ATOM 2424 O O . PHE B 1 87 ? -5.941 -21.984 2.951 1 89.69 87 PHE B O 1
ATOM 2431 N N . GLU B 1 88 ? -4.938 -23.531 1.728 1 91.56 88 GLU B N 1
ATOM 2432 C CA . GLU B 1 88 ? -5.922 -24.578 1.956 1 91.56 88 GLU B CA 1
ATOM 2433 C C . GLU B 1 88 ? -5.953 -25 3.424 1 91.56 88 GLU B C 1
ATOM 2435 O O . GLU B 1 88 ? -7.027 -25.172 3.998 1 91.56 88 GLU B O 1
ATOM 2440 N N . GLU B 1 89 ? -4.777 -25.141 3.994 1 94.81 89 GLU B N 1
ATOM 2441 C CA . GLU B 1 89 ? -4.695 -25.547 5.395 1 94.81 89 GLU B CA 1
ATOM 2442 C C . GLU B 1 89 ? -5.289 -24.484 6.312 1 94.81 89 GLU B C 1
ATOM 2444 O O . GLU B 1 89 ? -5.926 -24.797 7.316 1 94.81 89 GLU B O 1
ATOM 2449 N N . GLN B 1 90 ? -5.086 -23.219 5.949 1 94.62 90 GLN B N 1
ATOM 2450 C CA . GLN B 1 90 ? -5.484 -22.109 6.809 1 94.62 90 GLN B CA 1
ATOM 2451 C C . GLN B 1 90 ? -6.988 -21.875 6.738 1 94.62 90 GLN B C 1
ATOM 2453 O O . GLN B 1 90 ? -7.637 -21.641 7.762 1 94.62 90 GLN B O 1
ATOM 2458 N N . LEU B 1 91 ? -7.566 -21.922 5.539 1 93.75 91 LEU B N 1
ATOM 2459 C CA . LEU B 1 91 ? -8.945 -21.453 5.391 1 93.75 91 LEU B CA 1
ATOM 2460 C C . LEU B 1 91 ? -9.852 -22.578 4.918 1 93.75 91 LEU B C 1
ATOM 2462 O O . LEU B 1 91 ? -11.078 -22.484 5.031 1 93.75 91 LEU B O 1
ATOM 2466 N N . GLY B 1 92 ? -9.336 -23.672 4.387 1 91.5 92 GLY B N 1
ATOM 2467 C CA . GLY B 1 92 ? -10.086 -24.781 3.818 1 91.5 92 GLY B CA 1
ATOM 2468 C C . GLY B 1 92 ? -11.133 -25.344 4.762 1 91.5 92 GLY B C 1
ATOM 2469 O O . GLY B 1 92 ? -12.281 -25.547 4.371 1 91.5 92 GLY B O 1
ATOM 2470 N N . PRO B 1 93 ? -10.742 -25.578 6.008 1 92.5 93 PRO B N 1
ATOM 2471 C CA . PRO B 1 93 ? -11.695 -26.156 6.957 1 92.5 93 PRO B CA 1
ATOM 2472 C C . PRO B 1 93 ? -12.797 -25.188 7.367 1 92.5 93 PRO B C 1
ATOM 2474 O O . PRO B 1 93 ? -13.797 -25.594 7.957 1 92.5 93 PRO B O 1
ATOM 2477 N N . HIS B 1 94 ? -12.641 -23.875 7.012 1 91.44 94 HIS B N 1
ATOM 2478 C CA . HIS B 1 94 ? -13.508 -22.875 7.605 1 91.44 94 HIS B CA 1
ATOM 2479 C C . HIS B 1 94 ? -14.352 -22.172 6.539 1 91.44 94 HIS B C 1
ATOM 2481 O O . HIS B 1 94 ? -15.305 -21.469 6.863 1 91.44 94 HIS B O 1
ATOM 2487 N N . LEU B 1 95 ? -13.914 -22.344 5.281 1 91.06 95 LEU B N 1
ATOM 2488 C CA . LEU B 1 95 ? -14.656 -21.75 4.176 1 91.06 95 LEU B CA 1
ATOM 2489 C C . LEU B 1 95 ? -15.234 -22.828 3.27 1 91.06 95 LEU B C 1
ATOM 2491 O O . LEU B 1 95 ? -14.578 -23.844 2.998 1 91.06 95 LEU B O 1
ATOM 2495 N N . ASP B 1 96 ? -16.391 -22.719 2.783 1 87.31 96 ASP B N 1
ATOM 2496 C CA . ASP B 1 96 ? -17.094 -23.688 1.954 1 87.31 96 ASP B CA 1
ATOM 2497 C C . ASP B 1 96 ? -16.547 -23.688 0.528 1 87.31 96 ASP B C 1
ATOM 2499 O O . ASP B 1 96 ? -16.609 -24.703 -0.169 1 87.31 96 ASP B O 1
ATOM 2503 N N . ASP B 1 97 ? -16.031 -22.578 0.053 1 91.12 97 ASP B N 1
ATOM 2504 C CA . ASP B 1 97 ? -15.641 -22.422 -1.346 1 91.12 97 ASP B CA 1
ATOM 2505 C C . ASP B 1 97 ? -14.312 -21.672 -1.468 1 91.12 97 ASP B C 1
ATOM 2507 O O . ASP B 1 97 ? -14.289 -20.484 -1.779 1 91.12 97 ASP B O 1
ATOM 2511 N N . LEU B 1 98 ? -13.25 -22.453 -1.383 1 89.38 98 LEU B N 1
ATOM 2512 C CA . LEU B 1 98 ? -11.93 -21.828 -1.456 1 89.38 98 LEU B CA 1
ATOM 2513 C C . LEU B 1 98 ? -11.641 -21.328 -2.865 1 89.38 98 LEU B C 1
ATOM 2515 O O . LEU B 1 98 ? -10.961 -20.312 -3.037 1 89.38 98 LEU B O 1
ATOM 2519 N N . GLU B 1 99 ? -12.203 -22.047 -3.818 1 89.06 99 GLU B N 1
ATOM 2520 C CA . GLU B 1 99 ? -12.031 -21.625 -5.207 1 89.06 99 GLU B CA 1
ATOM 2521 C C . GLU B 1 99 ? -12.695 -20.281 -5.461 1 89.06 99 GLU B C 1
ATOM 2523 O O . GLU B 1 99 ? -12.18 -19.469 -6.23 1 89.06 99 GLU B O 1
ATOM 2528 N N . GLY B 1 100 ? -13.82 -20.125 -4.816 1 89.56 100 GLY B N 1
ATOM 2529 C CA . GLY B 1 100 ? -14.484 -18.844 -4.91 1 89.56 100 GLY B CA 1
ATOM 2530 C C . GLY B 1 100 ? -13.664 -17.688 -4.348 1 89.56 100 GLY B C 1
ATOM 2531 O O . GLY B 1 100 ? -13.664 -16.594 -4.898 1 89.56 100 GLY B O 1
ATOM 2532 N N . LEU B 1 101 ? -12.953 -17.906 -3.285 1 89.62 101 LEU B N 1
ATOM 2533 C CA . LEU B 1 101 ? -12.086 -16.891 -2.697 1 89.62 101 LEU B CA 1
ATOM 2534 C C . LEU B 1 101 ? -10.945 -16.547 -3.645 1 89.62 101 LEU B C 1
ATOM 2536 O O . LEU B 1 101 ? -10.594 -15.367 -3.795 1 89.62 101 LEU B O 1
ATOM 2540 N N . LYS B 1 102 ? -10.383 -17.578 -4.246 1 88.06 102 LYS B N 1
ATOM 2541 C CA . LYS B 1 102 ? -9.336 -17.344 -5.23 1 88.06 102 LYS B CA 1
ATOM 2542 C C . LYS B 1 102 ? -9.844 -16.5 -6.395 1 88.06 102 LYS B C 1
ATOM 2544 O O . LYS B 1 102 ? -9.125 -15.648 -6.914 1 88.06 102 LYS B O 1
ATOM 2549 N N . ALA B 1 103 ? -11.094 -16.703 -6.738 1 87.19 103 ALA B N 1
ATOM 2550 C CA . ALA B 1 103 ? -11.695 -15.984 -7.859 1 87.19 103 ALA B CA 1
ATOM 2551 C C . ALA B 1 103 ? -11.883 -14.508 -7.527 1 87.19 103 ALA B C 1
ATOM 2553 O O . ALA B 1 103 ? -11.82 -13.656 -8.414 1 87.19 103 ALA B O 1
ATOM 2554 N N . LEU B 1 104 ? -12.086 -14.156 -6.262 1 88.38 104 LEU B N 1
ATOM 2555 C CA . LEU B 1 104 ? -12.273 -12.773 -5.844 1 88.38 104 LEU B CA 1
ATOM 2556 C C . LEU B 1 104 ? -11.008 -11.953 -6.105 1 88.38 104 LEU B C 1
ATOM 2558 O O . LEU B 1 104 ? -11.078 -10.734 -6.262 1 88.38 104 LEU B O 1
ATOM 2562 N N . ALA B 1 105 ? -9.875 -12.648 -6.184 1 81.31 105 ALA B N 1
ATOM 2563 C CA . ALA B 1 105 ? -8.594 -11.977 -6.387 1 81.31 105 ALA B CA 1
ATOM 2564 C C . ALA B 1 105 ? -8.5 -11.383 -7.785 1 81.31 105 ALA B C 1
ATOM 2566 O O . ALA B 1 105 ? -7.676 -10.5 -8.039 1 81.31 105 ALA B O 1
ATOM 2567 N N . THR B 1 106 ? -9.375 -11.82 -8.664 1 80.56 106 THR B N 1
ATOM 2568 C CA . THR B 1 106 ? -9.344 -11.328 -10.031 1 80.56 106 THR B CA 1
ATOM 2569 C C . THR B 1 106 ? -10.531 -10.406 -10.297 1 80.56 106 THR B C 1
ATOM 2571 O O . THR B 1 106 ? -10.773 -10.008 -11.438 1 80.56 106 THR B O 1
ATOM 2574 N N . ALA B 1 107 ? -11.312 -10.18 -9.258 1 87.75 107 ALA B N 1
ATOM 2575 C CA . ALA B 1 107 ? -12.422 -9.234 -9.383 1 87.75 107 ALA B CA 1
ATOM 2576 C C . ALA B 1 107 ? -11.906 -7.828 -9.703 1 87.75 107 ALA B C 1
ATOM 2578 O O . ALA B 1 107 ? -10.734 -7.523 -9.477 1 87.75 107 ALA B O 1
ATOM 2579 N N . ASP B 1 108 ? -12.82 -7.082 -10.297 1 92.69 108 ASP B N 1
ATOM 2580 C CA . ASP B 1 108 ? -12.484 -5.695 -10.609 1 92.69 108 ASP B CA 1
ATOM 2581 C C . ASP B 1 108 ? -12.539 -4.82 -9.359 1 92.69 108 ASP B C 1
ATOM 2583 O O . ASP B 1 108 ? -13.414 -3.959 -9.234 1 92.69 108 ASP B O 1
ATOM 2587 N N . ALA B 1 109 ? -11.586 -5.125 -8.57 1 93.38 109 ALA B N 1
ATOM 2588 C CA . ALA B 1 109 ? -11.508 -4.465 -7.266 1 93.38 109 ALA B CA 1
ATOM 2589 C C . ALA B 1 109 ? -10.062 -4.312 -6.812 1 93.38 109 ALA B C 1
ATOM 2591 O O . ALA B 1 109 ? -9.18 -5.035 -7.277 1 93.38 109 ALA B O 1
ATOM 2592 N N . ILE B 1 110 ? -9.852 -3.318 -6.039 1 91.75 110 ILE B N 1
ATOM 2593 C CA . ILE B 1 110 ? -8.562 -3.082 -5.395 1 91.75 110 ILE B CA 1
ATOM 2594 C C . ILE B 1 110 ? -8.75 -2.984 -3.881 1 91.75 110 ILE B C 1
ATOM 2596 O O . ILE B 1 110 ? -9.461 -2.1 -3.395 1 91.75 110 ILE B O 1
ATOM 2600 N N . ILE B 1 111 ? -8.164 -3.969 -3.174 1 92 111 ILE B N 1
ATOM 2601 C CA . ILE B 1 111 ? -8.156 -3.852 -1.719 1 92 111 ILE B CA 1
ATOM 2602 C C . ILE B 1 111 ? -6.996 -2.965 -1.28 1 92 111 ILE B C 1
ATOM 2604 O O . ILE B 1 111 ? -5.828 -3.346 -1.41 1 92 111 ILE B O 1
ATOM 2608 N N . GLU B 1 112 ? -7.336 -1.871 -0.722 1 86.81 112 GLU B N 1
ATOM 2609 C CA . GLU B 1 112 ? -6.355 -0.847 -0.379 1 86.81 112 GLU B CA 1
ATOM 2610 C C . GLU B 1 112 ? -5.723 -1.121 0.983 1 86.81 112 GLU B C 1
ATOM 2612 O O . GLU B 1 112 ? -4.539 -0.845 1.192 1 86.81 112 GLU B O 1
ATOM 2617 N N . ARG B 1 113 ? -6.551 -1.559 1.859 1 89.62 113 ARG B N 1
ATOM 2618 C CA . ARG B 1 113 ? -6.074 -1.683 3.234 1 89.62 113 ARG B CA 1
ATOM 2619 C C . ARG B 1 113 ? -6.742 -2.859 3.939 1 89.62 113 ARG B C 1
ATOM 2621 O O . ARG B 1 113 ? -7.941 -3.086 3.777 1 89.62 113 ARG B O 1
ATOM 2628 N N . ILE B 1 114 ? -5.934 -3.564 4.695 1 95.44 114 ILE B N 1
ATOM 2629 C CA . ILE B 1 114 ? -6.414 -4.625 5.578 1 95.44 114 ILE B CA 1
ATOM 2630 C C . ILE B 1 114 ? -5.977 -4.34 7.012 1 95.44 114 ILE B C 1
ATOM 2632 O O . ILE B 1 114 ? -4.789 -4.402 7.332 1 95.44 114 ILE B O 1
ATOM 2636 N N . ASP B 1 115 ? -6.895 -4.008 7.867 1 93.88 115 ASP B N 1
ATOM 2637 C CA . ASP B 1 115 ? -6.66 -3.943 9.305 1 93.88 115 ASP B CA 1
ATOM 2638 C C . ASP B 1 115 ? -6.98 -5.277 9.977 1 93.88 115 ASP B C 1
ATOM 2640 O O . ASP B 1 115 ? -8.094 -5.793 9.836 1 93.88 115 ASP B O 1
ATOM 2644 N N . VAL B 1 116 ? -5.984 -5.754 10.641 1 98.19 116 VAL B N 1
ATOM 2645 C CA . VAL B 1 116 ? -6.207 -7.016 11.344 1 98.19 116 VAL B CA 1
ATOM 2646 C C . VAL B 1 116 ? -6.727 -6.742 12.75 1 98.19 116 VAL B C 1
ATOM 2648 O O . VAL B 1 116 ? -6.129 -5.965 13.5 1 98.19 116 VAL B O 1
ATOM 2651 N N . THR B 1 117 ? -7.871 -7.359 13.062 1 96.5 117 THR B N 1
ATOM 2652 C CA . THR B 1 117 ? -8.469 -7.234 14.391 1 96.5 117 THR B CA 1
ATOM 2653 C C . THR B 1 117 ? -8.43 -8.57 15.125 1 96.5 117 THR B C 1
ATOM 2655 O O . THR B 1 117 ? -7.953 -9.57 14.586 1 96.5 117 THR B O 1
ATOM 2658 N N . ASP B 1 118 ? -8.867 -8.562 16.375 1 97 118 ASP B N 1
ATOM 2659 C CA . ASP B 1 118 ? -8.891 -9.789 17.156 1 97 118 ASP B CA 1
ATOM 2660 C C . ASP B 1 118 ? -9.984 -10.734 16.672 1 97 118 ASP B C 1
ATOM 2662 O O . ASP B 1 118 ? -10 -11.914 17.031 1 97 118 ASP B O 1
ATOM 2666 N N . GLU B 1 119 ? -10.859 -10.273 15.781 1 96.12 119 GLU B N 1
ATOM 2667 C CA . GLU B 1 119 ? -11.969 -11.109 15.32 1 96.12 119 GLU B CA 1
ATOM 2668 C C . GLU B 1 119 ? -11.852 -11.414 13.836 1 96.12 119 GLU B C 1
ATOM 2670 O O . GLU B 1 119 ? -12.602 -12.234 13.297 1 96.12 119 GLU B O 1
ATOM 2675 N N . GLY B 1 120 ? -11.055 -10.758 13.188 1 98.12 120 GLY B N 1
ATOM 2676 C CA . GLY B 1 120 ? -10.906 -10.922 11.75 1 98.12 120 GLY B CA 1
ATOM 2677 C C . GLY B 1 120 ? -10.211 -9.75 11.086 1 98.12 120 GLY B C 1
ATOM 2678 O O . GLY B 1 120 ? -9.195 -9.266 11.586 1 98.12 120 GLY B O 1
ATOM 2679 N N . TRP B 1 121 ? -10.688 -9.43 9.883 1 98.12 121 TRP B N 1
ATOM 2680 C CA . TRP B 1 121 ? -10.125 -8.32 9.117 1 98.12 121 TRP B CA 1
ATOM 2681 C C . TRP B 1 121 ? -11.164 -7.227 8.906 1 98.12 121 TRP B C 1
ATOM 2683 O O . TRP B 1 121 ? -12.352 -7.508 8.758 1 98.12 121 TRP B O 1
ATOM 2693 N N . THR B 1 122 ? -10.781 -5.996 8.93 1 95.88 122 THR B N 1
ATOM 2694 C CA . THR B 1 122 ? -11.492 -4.879 8.312 1 95.88 122 THR B CA 1
ATOM 2695 C C . THR B 1 122 ? -10.797 -4.434 7.035 1 95.88 122 THR B C 1
ATOM 2697 O O . THR B 1 122 ? -9.609 -4.086 7.055 1 95.88 122 THR B O 1
ATOM 2700 N N . GLN B 1 123 ? -11.562 -4.5 5.934 1 95.44 123 GLN B N 1
ATOM 2701 C CA . GLN B 1 123 ? -10.945 -4.16 4.652 1 95.44 123 GLN B CA 1
ATOM 2702 C C . GLN B 1 123 ? -11.57 -2.893 4.066 1 95.44 123 GLN B C 1
ATOM 2704 O O . GLN B 1 123 ? -12.773 -2.664 4.203 1 95.44 123 GLN B O 1
ATOM 2709 N N . THR B 1 124 ? -10.75 -2.07 3.514 1 90.12 124 THR B N 1
ATOM 2710 C CA . THR B 1 124 ? -11.148 -0.956 2.658 1 90.12 124 THR B CA 1
ATOM 2711 C C . THR B 1 124 ? -10.727 -1.205 1.214 1 90.12 124 THR B C 1
ATOM 2713 O O . THR B 1 124 ? -9.562 -1.52 0.948 1 90.12 124 THR B O 1
ATOM 2716 N N . GLY B 1 125 ? -11.727 -1.096 0.341 1 91.31 125 GLY B N 1
ATOM 2717 C CA . GLY B 1 125 ? -11.422 -1.406 -1.046 1 91.31 125 GLY B CA 1
ATOM 2718 C C . GLY B 1 125 ? -12.227 -0.583 -2.033 1 91.31 125 GLY B C 1
ATOM 2719 O O . GLY B 1 125 ? -13.219 0.052 -1.66 1 91.31 125 GLY B O 1
ATOM 2720 N N . TRP B 1 126 ? -11.688 -0.479 -3.238 1 90.25 126 TRP B N 1
ATOM 2721 C CA . TRP B 1 126 ? -12.344 0.121 -4.395 1 90.25 126 TRP B CA 1
ATOM 2722 C C . TRP B 1 126 ? -12.938 -0.952 -5.297 1 90.25 126 TRP B C 1
ATOM 2724 O O . TRP B 1 126 ? -12.32 -1.988 -5.535 1 90.25 126 TRP B O 1
ATOM 2734 N N . PHE B 1 127 ? -14.125 -0.668 -5.734 1 92.56 127 PHE B N 1
ATOM 2735 C CA . PHE B 1 127 ? -14.82 -1.583 -6.629 1 92.56 127 PHE B CA 1
ATOM 2736 C C . PHE B 1 127 ? -15.289 -0.857 -7.883 1 92.56 127 PHE B C 1
ATOM 2738 O O . PHE B 1 127 ? -15.828 0.249 -7.801 1 92.56 127 PHE B O 1
ATOM 2745 N N . ALA B 1 128 ? -15.039 -1.526 -8.992 1 94.75 128 ALA B N 1
ATOM 2746 C CA . ALA B 1 128 ? -15.352 -0.888 -10.266 1 94.75 128 ALA B CA 1
ATOM 2747 C C . ALA B 1 128 ? -16.844 -0.558 -10.359 1 94.75 128 ALA B C 1
ATOM 2749 O O . ALA B 1 128 ? -17.219 0.456 -10.945 1 94.75 128 ALA B O 1
ATOM 2750 N N . ASP B 1 129 ? -17.672 -1.485 -9.844 1 90.38 129 ASP B N 1
ATOM 2751 C CA . ASP B 1 129 ? -19.109 -1.308 -9.859 1 90.38 129 ASP B CA 1
ATOM 2752 C C . ASP B 1 129 ? -19.781 -2.158 -8.781 1 90.38 129 ASP B C 1
ATOM 2754 O O . ASP B 1 129 ? -19.109 -2.791 -7.973 1 90.38 129 ASP B O 1
ATOM 2758 N N . ARG B 1 130 ? -21.078 -2.068 -8.758 1 90.38 130 ARG B N 1
ATOM 2759 C CA . ARG B 1 130 ? -21.859 -2.762 -7.734 1 90.38 130 ARG B CA 1
ATOM 2760 C C . ARG B 1 130 ? -21.719 -4.273 -7.867 1 90.38 130 ARG B C 1
ATOM 2762 O O . ARG B 1 130 ? -21.703 -4.992 -6.863 1 90.38 130 ARG B O 1
ATOM 2769 N N . ALA B 1 131 ? -21.625 -4.762 -9.047 1 91.69 131 ALA B N 1
ATOM 2770 C CA . ALA B 1 131 ? -21.484 -6.199 -9.266 1 91.69 131 ALA B CA 1
ATOM 2771 C C . ALA B 1 131 ? -20.188 -6.727 -8.664 1 91.69 131 ALA B C 1
ATOM 2773 O O . ALA B 1 131 ? -20.172 -7.793 -8.039 1 91.69 131 ALA B O 1
ATOM 2774 N N . ALA B 1 132 ? -19.109 -5.996 -8.914 1 94.06 132 ALA B N 1
ATOM 2775 C CA . ALA B 1 132 ? -17.828 -6.375 -8.328 1 94.06 132 ALA B CA 1
ATOM 2776 C C . ALA B 1 132 ? -17.906 -6.422 -6.809 1 94.06 132 ALA B C 1
ATOM 2778 O O . ALA B 1 132 ? -17.391 -7.355 -6.18 1 94.06 132 ALA B O 1
ATOM 2779 N N . PHE B 1 133 ? -18.578 -5.445 -6.207 1 93.69 133 PHE B N 1
ATOM 2780 C CA . PHE B 1 133 ? -18.734 -5.414 -4.758 1 93.69 133 PHE B CA 1
ATOM 2781 C C . PHE B 1 133 ? -19.609 -6.57 -4.281 1 93.69 133 PHE B C 1
ATOM 2783 O O . PHE B 1 133 ? -19.312 -7.207 -3.273 1 93.69 133 PHE B O 1
ATOM 2790 N N . ASP B 1 134 ? -20.594 -6.785 -4.98 1 90.75 134 ASP B N 1
ATOM 2791 C CA . ASP B 1 134 ? -21.531 -7.836 -4.598 1 90.75 134 ASP B CA 1
ATOM 2792 C C . ASP B 1 134 ? -20.859 -9.203 -4.605 1 90.75 134 ASP B C 1
ATOM 2794 O O . ASP B 1 134 ? -21.203 -10.07 -3.795 1 90.75 134 ASP B O 1
ATOM 2798 N N . ALA B 1 135 ? -19.953 -9.391 -5.484 1 93.75 135 ALA B N 1
ATOM 2799 C CA . ALA B 1 135 ? -19.234 -10.656 -5.508 1 93.75 135 ALA B CA 1
ATOM 2800 C C . ALA B 1 135 ? -18.5 -10.891 -4.191 1 93.75 135 ALA B C 1
ATOM 2802 O O . ALA B 1 135 ? -18.516 -12 -3.65 1 93.75 135 ALA B O 1
ATOM 2803 N N . PHE B 1 136 ? -17.875 -9.828 -3.654 1 93.12 136 PHE B N 1
ATOM 2804 C CA . PHE B 1 136 ? -17.188 -9.922 -2.371 1 93.12 136 PHE B CA 1
ATOM 2805 C C . PHE B 1 136 ? -18.188 -10.133 -1.238 1 93.12 136 PHE B C 1
ATOM 2807 O O . PHE B 1 136 ? -18.016 -11.039 -0.419 1 93.12 136 PHE B O 1
ATOM 2814 N N . ARG B 1 137 ? -19.156 -9.336 -1.268 1 92.75 137 ARG B N 1
ATOM 2815 C CA . ARG B 1 137 ? -20.156 -9.375 -0.216 1 92.75 137 ARG B CA 1
ATOM 2816 C C . ARG B 1 137 ? -20.828 -10.75 -0.151 1 92.75 137 ARG B C 1
ATOM 2818 O O . ARG B 1 137 ? -20.922 -11.352 0.921 1 92.75 137 ARG B O 1
ATOM 2825 N N . GLU B 1 138 ? -21.266 -11.266 -1.255 1 91.19 138 GLU B N 1
ATOM 2826 C CA . GLU B 1 138 ? -22 -12.531 -1.3 1 91.19 138 GLU B CA 1
ATOM 2827 C C . GLU B 1 138 ? -21.109 -13.688 -0.859 1 91.19 138 GLU B C 1
ATOM 2829 O O . GLU B 1 138 ? -21.562 -14.586 -0.139 1 91.19 138 GLU B O 1
ATOM 2834 N N . PHE B 1 139 ? -19.938 -13.648 -1.284 1 94.56 139 PHE B N 1
ATOM 2835 C CA . PHE B 1 139 ? -19.031 -14.719 -0.9 1 94.56 139 PHE B CA 1
ATOM 2836 C C . PHE B 1 139 ? -18.891 -14.797 0.616 1 94.56 139 PHE B C 1
ATOM 2838 O O . PHE B 1 139 ? -19.078 -15.859 1.209 1 94.56 139 PHE B O 1
ATOM 2845 N N . TRP B 1 140 ? -18.516 -13.656 1.253 1 92.94 140 TRP B N 1
ATOM 2846 C CA . TRP B 1 140 ? -18.234 -13.648 2.684 1 92.94 140 TRP B CA 1
ATOM 2847 C C . TRP B 1 140 ? -19.516 -13.805 3.494 1 92.94 140 TRP B C 1
ATOM 2849 O O . TRP B 1 140 ? -19.5 -14.383 4.582 1 92.94 140 TRP B O 1
ATOM 2859 N N . GLN B 1 141 ? -20.625 -13.328 2.941 1 89.81 141 GLN B N 1
ATOM 2860 C CA . GLN B 1 141 ? -21.906 -13.508 3.605 1 89.81 141 GLN B CA 1
ATOM 2861 C C . GLN B 1 141 ? -22.297 -14.984 3.668 1 89.81 141 GLN B C 1
ATOM 2863 O O . GLN B 1 141 ? -22.828 -15.453 4.68 1 89.81 141 GLN B O 1
ATOM 2868 N N . ARG B 1 142 ? -22.062 -15.703 2.607 1 90.94 142 ARG B N 1
ATOM 2869 C CA . ARG B 1 142 ? -22.375 -17.125 2.555 1 90.94 142 ARG B CA 1
ATOM 2870 C C . ARG B 1 142 ? -21.562 -17.906 3.594 1 90.94 142 ARG B C 1
ATOM 2872 O O . ARG B 1 142 ? -22 -18.953 4.07 1 90.94 142 ARG B O 1
ATOM 2879 N N . ASN B 1 143 ? -20.453 -17.297 3.951 1 90.81 143 ASN B N 1
ATOM 2880 C CA . ASN B 1 143 ? -19.578 -17.938 4.934 1 90.81 143 ASN B CA 1
ATOM 2881 C C . ASN B 1 143 ? -19.75 -17.328 6.316 1 90.81 143 ASN B C 1
ATOM 2883 O O . ASN B 1 143 ? -18.922 -17.531 7.199 1 90.81 143 ASN B O 1
ATOM 2887 N N . ASP B 1 144 ? -20.828 -16.5 6.496 1 88.25 144 ASP B N 1
ATOM 2888 C CA . ASP B 1 144 ? -21.188 -15.844 7.746 1 88.25 144 ASP B CA 1
ATOM 2889 C C . ASP B 1 144 ? -20.062 -14.945 8.258 1 88.25 144 ASP B C 1
ATOM 2891 O O . ASP B 1 144 ? -19.828 -14.867 9.461 1 88.25 144 ASP B O 1
ATOM 2895 N N . CYS B 1 145 ? -19.344 -14.359 7.309 1 91.31 145 CYS B N 1
ATOM 2896 C CA . CYS B 1 145 ? -18.203 -13.516 7.645 1 91.31 145 CYS B CA 1
ATOM 2897 C C . CYS B 1 145 ? -18.266 -12.18 6.914 1 91.31 145 CYS B C 1
ATOM 2899 O O . CYS B 1 145 ? -17.328 -11.797 6.223 1 91.31 145 CYS B O 1
ATOM 2901 N N . PHE B 1 146 ? -19.359 -11.469 7.102 1 93.56 146 PHE B N 1
ATOM 2902 C CA . PHE B 1 146 ? -19.422 -10.18 6.426 1 93.56 146 PHE B CA 1
ATOM 2903 C C . PHE B 1 146 ? -20.266 -9.188 7.219 1 93.56 146 PHE B C 1
ATOM 2905 O O . PHE B 1 146 ? -21.391 -9.508 7.633 1 93.56 146 PHE B O 1
ATOM 2912 N N . ARG B 1 147 ? -19.734 -8.055 7.402 1 91.88 147 ARG B N 1
ATOM 2913 C CA . ARG B 1 147 ? -20.453 -6.91 7.945 1 91.88 147 ARG B CA 1
ATOM 2914 C C . ARG B 1 147 ? -20.031 -5.613 7.266 1 91.88 147 ARG B C 1
ATOM 2916 O O . ARG B 1 147 ? -18.859 -5.234 7.332 1 91.88 147 ARG B O 1
ATOM 2923 N N . LEU B 1 148 ? -20.969 -4.902 6.59 1 88.5 148 LEU B N 1
ATOM 2924 C CA . LEU B 1 148 ? -20.672 -3.658 5.891 1 88.5 148 LEU B CA 1
ATOM 2925 C C . LEU B 1 148 ? -20.547 -2.5 6.875 1 88.5 148 LEU B C 1
ATOM 2927 O O . LEU B 1 148 ? -21.406 -2.32 7.738 1 88.5 148 LEU B O 1
ATOM 2931 N N . ARG B 1 149 ? -19.531 -1.768 6.805 1 83.94 149 ARG B N 1
ATOM 2932 C CA . ARG B 1 149 ? -19.359 -0.577 7.629 1 83.94 149 ARG B CA 1
ATOM 2933 C C . ARG B 1 149 ? -19.75 0.682 6.859 1 83.94 149 ARG B C 1
ATOM 2935 O O . ARG B 1 149 ? -20.453 1.547 7.387 1 83.94 149 ARG B O 1
ATOM 2942 N N . ARG B 1 150 ? -19.281 0.817 5.645 1 82.38 150 ARG B N 1
ATOM 2943 C CA . ARG B 1 150 ? -19.5 2.008 4.832 1 82.38 150 ARG B CA 1
ATOM 2944 C C . ARG B 1 150 ? -19.422 1.677 3.344 1 82.38 150 ARG B C 1
ATOM 2946 O O . ARG B 1 150 ? -18.562 0.895 2.92 1 82.38 150 ARG B O 1
ATOM 2953 N N . LEU B 1 151 ? -20.391 2.156 2.564 1 82.75 151 LEU B N 1
ATOM 2954 C CA . LEU B 1 151 ? -20.391 2.053 1.109 1 82.75 151 LEU B CA 1
ATOM 2955 C C . LEU B 1 151 ? -20.656 3.412 0.468 1 82.75 151 LEU B C 1
ATOM 2957 O O . LEU B 1 151 ? -21.703 4.02 0.7 1 82.75 151 LEU B O 1
ATOM 2961 N N . THR B 1 152 ? -19.656 3.904 -0.214 1 80 152 THR B N 1
ATOM 2962 C CA . THR B 1 152 ? -19.812 5.211 -0.844 1 80 152 THR B CA 1
ATOM 2963 C C . THR B 1 152 ? -19.453 5.145 -2.324 1 80 152 THR B C 1
ATOM 2965 O O . THR B 1 152 ? -18.828 4.176 -2.773 1 80 152 THR B O 1
ATOM 2968 N N . ARG B 1 153 ? -20.109 6.086 -3.148 1 76.56 153 ARG B N 1
ATOM 2969 C CA . ARG B 1 153 ? -19.688 6.199 -4.543 1 76.56 153 ARG B CA 1
ATOM 2970 C C . ARG B 1 153 ? -18.297 6.82 -4.648 1 76.56 153 ARG B C 1
ATOM 2972 O O . ARG B 1 153 ? -17.938 7.672 -3.838 1 76.56 153 ARG B O 1
ATOM 2979 N N . ASP B 1 154 ? -17.547 6.109 -5.648 1 68.12 154 ASP B N 1
ATOM 2980 C CA . ASP B 1 154 ? -16.234 6.691 -5.863 1 68.12 154 ASP B CA 1
ATOM 2981 C C . ASP B 1 154 ? -16.344 8.156 -6.297 1 68.12 154 ASP B C 1
ATOM 2983 O O . ASP B 1 154 ? -17.359 8.562 -6.875 1 68.12 154 ASP B O 1
ATOM 2987 N N . GLY B 1 155 ? -15.383 8.891 -6.051 1 57.06 155 GLY B N 1
ATOM 2988 C CA . GLY B 1 155 ? -15.477 10.312 -6.324 1 57.06 155 GLY B CA 1
ATOM 2989 C C . GLY B 1 155 ? -16.109 11.102 -5.191 1 57.06 155 GLY B C 1
ATOM 2990 O O . GLY B 1 155 ? -16 12.328 -5.145 1 57.06 155 GLY B O 1
ATOM 2991 N N . ASP B 1 156 ? -17.016 10.312 -4.641 1 51.97 156 ASP B N 1
ATOM 2992 C CA . ASP B 1 156 ? -17.516 11 -3.455 1 51.97 156 ASP B CA 1
ATOM 2993 C C . ASP B 1 156 ? -16.375 11.406 -2.531 1 51.97 156 ASP B C 1
ATOM 2995 O O . ASP B 1 156 ? -15.352 10.719 -2.465 1 51.97 156 ASP B O 1
ATOM 2999 N N . PRO B 1 157 ? -16.25 12.656 -2.346 1 42.91 157 PRO B N 1
ATOM 3000 C CA . PRO B 1 157 ? -15.117 13.312 -1.682 1 42.91 157 PRO B CA 1
ATOM 3001 C C . PRO B 1 157 ? -14.422 12.406 -0.667 1 42.91 157 PRO B C 1
ATOM 3003 O O . PRO B 1 157 ? -13.305 12.695 -0.246 1 42.91 157 PRO B O 1
ATOM 3006 N N . GLU B 1 158 ? -15.125 11.539 -0.041 1 43.47 158 GLU B N 1
ATOM 3007 C CA . GLU B 1 158 ? -14.367 10.953 1.06 1 43.47 158 GLU B CA 1
ATOM 3008 C C . GLU B 1 158 ? -13.391 9.898 0.554 1 43.47 158 GLU B C 1
ATOM 3010 O O . GLU B 1 158 ? -13.797 8.844 0.068 1 43.47 158 GLU B O 1
ATOM 3015 N N . PRO B 1 159 ? -12.477 10.305 -0.174 1 40.47 159 PRO B N 1
ATOM 3016 C CA . PRO B 1 159 ? -11.695 9.133 -0.578 1 40.47 159 PRO B CA 1
ATOM 3017 C C . PRO B 1 159 ? -11.352 8.219 0.594 1 40.47 159 PRO B C 1
ATOM 3019 O O . PRO B 1 159 ? -11.086 8.695 1.7 1 40.47 159 PRO B O 1
ATOM 3022 N N . PRO B 1 160 ? -11.742 7.035 0.562 1 42.97 160 PRO B N 1
ATOM 3023 C CA . PRO B 1 160 ? -11.5 6.141 1.695 1 42.97 160 PRO B CA 1
ATOM 3024 C C . PRO B 1 160 ? -10.086 6.285 2.27 1 42.97 160 PRO B C 1
ATOM 3026 O O . PRO B 1 160 ? -9.883 6.059 3.465 1 42.97 160 PRO B O 1
ATOM 3029 N N . GLY B 1 161 ? -9.016 6.625 1.543 1 42.62 161 GLY B N 1
ATOM 3030 C CA . GLY B 1 161 ? -7.656 6.426 2.01 1 42.62 161 GLY B CA 1
ATOM 3031 C C . GLY B 1 161 ? -7.195 7.496 2.982 1 42.62 161 GLY B C 1
ATOM 3032 O O . GLY B 1 161 ? -6.512 7.199 3.965 1 42.62 161 GLY B O 1
ATOM 3033 N N . ASP B 1 162 ? -7.402 8.836 2.699 1 48.09 162 ASP B N 1
ATOM 3034 C CA . ASP B 1 162 ? -6.797 9.859 3.553 1 48.09 162 ASP B CA 1
ATOM 3035 C C . ASP B 1 162 ? -7.793 10.359 4.598 1 48.09 162 ASP B C 1
ATOM 3037 O O . ASP B 1 162 ? -7.445 11.18 5.449 1 48.09 162 ASP B O 1
ATOM 3041 N N . GLY B 1 163 ? -9.086 9.727 4.645 1 51.72 163 GLY B N 1
ATOM 3042 C CA . GLY B 1 163 ? -10.086 10.055 5.652 1 51.72 163 GLY B CA 1
ATOM 3043 C C . GLY B 1 163 ? -10.633 11.461 5.508 1 51.72 163 GLY B C 1
ATOM 3044 O O . GLY B 1 163 ? -11.375 11.93 6.375 1 51.72 163 GLY B O 1
ATOM 3045 N N . LEU B 1 164 ? -10.266 12.195 4.43 1 60.53 164 LEU B N 1
ATOM 3046 C CA . LEU B 1 164 ? -10.688 13.586 4.277 1 60.53 164 LEU B CA 1
ATOM 3047 C C . LEU B 1 164 ? -12.023 13.664 3.533 1 60.53 164 LEU B C 1
ATOM 3049 O O . LEU B 1 164 ? -12.242 12.938 2.562 1 60.53 164 LEU B O 1
ATOM 3053 N N . THR B 1 165 ? -13.008 14.398 4.113 1 60.84 165 THR B N 1
ATOM 3054 C CA . THR B 1 165 ? -14.211 14.734 3.357 1 60.84 165 THR B CA 1
ATOM 3055 C C . THR B 1 165 ? -13.867 15.617 2.164 1 60.84 165 THR B C 1
ATOM 3057 O O . THR B 1 165 ? -12.789 16.219 2.115 1 60.84 165 THR B O 1
ATOM 3060 N N . ASP B 1 166 ? -14.75 15.773 1.195 1 65.19 166 ASP B N 1
ATOM 3061 C CA . ASP B 1 166 ? -14.531 16.594 0.013 1 65.19 166 ASP B CA 1
ATOM 3062 C C . ASP B 1 166 ? -14.211 18.031 0.403 1 65.19 166 ASP B C 1
ATOM 3064 O O . ASP B 1 166 ? -13.242 18.625 -0.089 1 65.19 166 ASP B O 1
ATOM 3068 N N . PRO B 1 167 ? -15.078 18.641 1.278 1 72.56 167 PRO B N 1
ATOM 3069 C CA . PRO B 1 167 ? -14.742 20.016 1.662 1 72.56 167 PRO B CA 1
ATOM 3070 C C . PRO B 1 167 ? -13.375 20.125 2.334 1 72.56 167 PRO B C 1
ATOM 3072 O O . PRO B 1 167 ? -12.656 21.109 2.119 1 72.56 167 PRO B O 1
ATOM 3075 N N . GLN B 1 168 ? -13.031 19.062 3.055 1 72.12 168 GLN B N 1
ATOM 3076 C CA . GLN B 1 168 ? -11.734 19.031 3.717 1 72.12 168 GLN B CA 1
ATOM 3077 C C . GLN B 1 168 ? -10.602 18.922 2.701 1 72.12 168 GLN B C 1
AT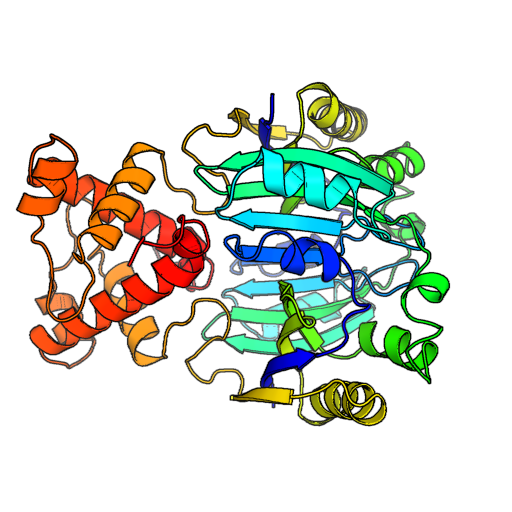OM 3079 O O . GLN B 1 168 ? -9.602 19.641 2.799 1 72.12 168 GLN B O 1
ATOM 3084 N N . ARG B 1 169 ? -10.82 18.094 1.838 1 70.88 169 ARG B N 1
ATOM 3085 C CA . ARG B 1 169 ? -9.828 17.906 0.785 1 70.88 169 ARG B CA 1
ATOM 3086 C C . ARG B 1 169 ? -9.633 19.172 -0.028 1 70.88 169 ARG B C 1
ATOM 3088 O O . ARG B 1 169 ? -8.5 19.562 -0.329 1 70.88 169 ARG B O 1
ATOM 3095 N N . GLU B 1 170 ? -10.727 19.734 -0.369 1 75.31 170 GLU B N 1
ATOM 3096 C CA . GLU B 1 170 ? -10.68 20.984 -1.124 1 75.31 170 GLU B CA 1
ATOM 3097 C C . GLU B 1 170 ? -9.938 22.078 -0.348 1 75.31 170 GLU B C 1
ATOM 3099 O O . GLU B 1 170 ? -9.141 22.812 -0.922 1 75.31 170 GLU B O 1
ATOM 3104 N N . ALA B 1 171 ? -10.25 22.172 0.909 1 81.94 171 ALA B N 1
ATOM 3105 C CA . ALA B 1 171 ? -9.602 23.172 1.744 1 81.94 171 ALA B CA 1
ATOM 3106 C C . ALA B 1 171 ? -8.094 22.953 1.793 1 81.94 171 ALA B C 1
ATOM 3108 O O . ALA B 1 171 ? -7.309 23.891 1.653 1 81.94 171 ALA B O 1
ATOM 3109 N N . LEU B 1 172 ? -7.723 21.625 1.931 1 78.06 172 LEU B N 1
ATOM 3110 C CA . LEU B 1 172 ? -6.309 21.281 2.018 1 78.06 172 LEU B CA 1
ATOM 3111 C C . LEU B 1 172 ? -5.594 21.562 0.699 1 78.06 172 LEU B C 1
ATOM 3113 O O . LEU B 1 172 ? -4.492 22.109 0.691 1 78.06 172 LEU B O 1
ATOM 3117 N N . ARG B 1 173 ? -6.262 21.234 -0.304 1 72.88 173 ARG B N 1
ATOM 3118 C CA . ARG B 1 173 ? -5.691 21.453 -1.629 1 72.88 173 ARG B CA 1
ATOM 3119 C C . ARG B 1 173 ? -5.516 22.953 -1.901 1 72.88 173 ARG B C 1
ATOM 3121 O O . ARG B 1 173 ? -4.457 23.375 -2.371 1 72.88 173 ARG B O 1
ATOM 3128 N N . THR B 1 174 ? -6.539 23.703 -1.708 1 80.81 174 THR B N 1
ATOM 3129 C CA . THR B 1 174 ? -6.504 25.141 -1.924 1 80.81 174 THR B CA 1
ATOM 3130 C C . THR B 1 174 ? -5.391 25.797 -1.098 1 80.81 174 THR B C 1
ATOM 3132 O O . THR B 1 174 ? -4.621 26.609 -1.61 1 80.81 174 THR B O 1
ATOM 3135 N N . ALA B 1 175 ? -5.305 25.438 0.178 1 85 175 ALA B N 1
ATOM 3136 C CA . ALA B 1 175 ? -4.273 25.969 1.062 1 85 175 ALA B CA 1
ATOM 3137 C C . ALA B 1 175 ? -2.877 25.641 0.54 1 85 175 ALA B C 1
ATOM 3139 O O . ALA B 1 175 ? -1.987 26.5 0.55 1 85 175 ALA B O 1
ATOM 3140 N N . TYR B 1 176 ? -2.764 24.406 0.052 1 75.81 176 TYR B N 1
ATOM 3141 C CA . TYR B 1 176 ? -1.486 23.969 -0.49 1 75.81 176 TYR B CA 1
ATOM 3142 C C . TYR B 1 176 ? -1.123 24.734 -1.749 1 75.81 176 TYR B C 1
ATOM 3144 O O . TYR B 1 176 ? -0.004 25.25 -1.873 1 75.81 176 TYR B O 1
ATOM 3152 N N . GLU B 1 177 ? -2.021 24.891 -2.611 1 75.62 177 GLU B N 1
ATOM 3153 C CA . GLU B 1 177 ? -1.798 25.547 -3.9 1 75.62 177 GLU B CA 1
ATOM 3154 C C . GLU B 1 177 ? -1.483 27.016 -3.727 1 75.62 177 GLU B C 1
ATOM 3156 O O . GLU B 1 177 ? -0.668 27.578 -4.465 1 75.62 177 GLU B O 1
ATOM 3161 N N . LEU B 1 178 ? -2.102 27.656 -2.719 1 81.31 178 LEU B N 1
ATOM 3162 C CA . LEU B 1 178 ? -1.929 29.094 -2.5 1 81.31 178 LEU B CA 1
ATOM 3163 C C . LEU B 1 178 ? -0.646 29.375 -1.723 1 81.31 178 LEU B C 1
ATOM 3165 O O . LEU B 1 178 ? -0.236 30.531 -1.591 1 81.31 178 LEU B O 1
ATOM 3169 N N . GLY B 1 179 ? -0.051 28.266 -1.271 1 79.94 179 GLY B N 1
ATOM 3170 C CA . GLY B 1 179 ? 1.199 28.422 -0.542 1 79.94 179 GLY B CA 1
ATOM 3171 C C . GLY B 1 179 ? 0.999 28.688 0.937 1 79.94 179 GLY B C 1
ATOM 3172 O O . GLY B 1 179 ? 1.843 29.312 1.58 1 79.94 179 GLY B O 1
ATOM 3173 N N . TYR B 1 180 ? -0.211 28.375 1.5 1 86.06 180 TYR B N 1
ATOM 3174 C CA . TYR B 1 180 ? -0.506 28.531 2.918 1 86.06 180 TYR B CA 1
ATOM 3175 C C . TYR B 1 180 ? 0.486 27.766 3.777 1 86.06 180 TYR B C 1
ATOM 3177 O O . TYR B 1 180 ? 0.845 28.203 4.871 1 86.06 180 TYR B O 1
ATOM 3185 N N . PHE B 1 181 ? 1 26.672 3.285 1 80.69 181 PHE B N 1
ATOM 3186 C CA . PHE B 1 181 ? 1.896 25.812 4.055 1 80.69 181 PHE B CA 1
ATOM 3187 C C . PHE B 1 181 ? 3.352 26.109 3.707 1 80.69 181 PHE B C 1
ATOM 3189 O O . PHE B 1 181 ? 4.262 25.484 4.262 1 80.69 181 PHE B O 1
ATOM 3196 N N . ASP B 1 182 ? 3.523 27.062 2.84 1 75.94 182 ASP B N 1
ATOM 3197 C CA . ASP B 1 182 ? 4.879 27.375 2.402 1 75.94 182 ASP B CA 1
ATOM 3198 C C . ASP B 1 182 ? 5.652 28.125 3.49 1 75.94 182 ASP B C 1
ATOM 3200 O O . ASP B 1 182 ? 5.051 28.719 4.383 1 75.94 182 ASP B O 1
ATOM 3204 N N . VAL B 1 183 ? 6.945 27.953 3.533 1 71.75 183 VAL B N 1
ATOM 3205 C CA . VAL B 1 183 ? 7.863 28.734 4.348 1 71.75 183 VAL B CA 1
ATOM 3206 C C . VAL B 1 183 ? 8.859 29.469 3.447 1 71.75 183 VAL B C 1
ATOM 3208 O O . VAL B 1 183 ? 9.773 28.844 2.891 1 71.75 183 VAL B O 1
ATOM 3211 N N . PRO B 1 184 ? 8.703 30.859 3.416 1 79 184 PRO B N 1
ATOM 3212 C CA . PRO B 1 184 ? 7.688 31.672 4.094 1 79 184 PRO B CA 1
ATOM 3213 C C . PRO B 1 184 ? 6.293 31.469 3.508 1 79 184 PRO B C 1
ATOM 3215 O O . PRO B 1 184 ? 6.148 30.906 2.422 1 79 184 PRO B O 1
ATOM 3218 N N . ARG B 1 185 ? 5.152 31.891 4.32 1 80.75 185 ARG B N 1
ATOM 3219 C CA . ARG B 1 185 ? 3.758 31.703 3.934 1 80.75 185 ARG B CA 1
ATOM 3220 C C . ARG B 1 185 ? 3.426 32.5 2.676 1 80.75 185 ARG B C 1
ATOM 3222 O O . ARG B 1 185 ? 3.699 33.688 2.604 1 80.75 185 ARG B O 1
ATOM 3229 N N . GLY B 1 186 ? 2.904 31.859 1.694 1 82.75 186 GLY B N 1
ATOM 3230 C CA . GLY B 1 186 ? 2.504 32.469 0.442 1 82.75 186 GLY B CA 1
ATOM 3231 C C . GLY B 1 186 ? 1.081 33 0.465 1 82.75 186 GLY B C 1
ATOM 3232 O O . GLY B 1 186 ? 0.692 33.812 -0.396 1 82.75 186 GLY B O 1
ATOM 3233 N N . ALA B 1 187 ? 0.308 32.594 1.343 1 88.88 187 ALA B N 1
ATOM 3234 C CA . ALA B 1 187 ? -1.088 33 1.466 1 88.88 187 ALA B CA 1
ATOM 3235 C C . ALA B 1 187 ? -1.553 32.938 2.918 1 88.88 187 ALA B C 1
ATOM 3237 O O . ALA B 1 187 ? -1.067 32.094 3.695 1 88.88 187 ALA B O 1
ATOM 3238 N N . SER B 1 188 ? -2.406 33.781 3.301 1 90.12 188 SER B N 1
ATOM 3239 C CA . SER B 1 188 ? -3 33.781 4.633 1 90.12 188 SER B CA 1
ATOM 3240 C C . SER B 1 188 ? -4.25 32.906 4.68 1 90.12 188 SER B C 1
ATOM 3242 O O . SER B 1 188 ? -4.738 32.469 3.639 1 90.12 188 SER B O 1
ATOM 3244 N N . LEU B 1 189 ? -4.656 32.656 5.938 1 89.12 189 LEU B N 1
ATOM 3245 C CA . LEU B 1 189 ? -5.906 31.906 6.094 1 89.12 189 LEU B CA 1
ATOM 3246 C C . LEU B 1 189 ? -7.059 32.656 5.422 1 89.12 189 LEU B C 1
ATOM 3248 O O . LEU B 1 189 ? -7.977 32.031 4.887 1 89.12 189 LEU B O 1
ATOM 3252 N N . GLU B 1 190 ? -6.98 34 5.492 1 93 190 GLU B N 1
ATOM 3253 C CA . GLU B 1 190 ? -7.992 34.812 4.844 1 93 190 GLU B CA 1
ATOM 3254 C C . GLU B 1 190 ? -8 34.594 3.332 1 93 190 GLU B C 1
ATOM 3256 O O . GLU B 1 190 ? -9.07 34.562 2.713 1 93 190 GLU B O 1
ATOM 3261 N N . ASP B 1 191 ? -6.816 34.5 2.768 1 93.5 191 ASP B N 1
ATOM 3262 C CA . ASP B 1 191 ? -6.691 34.219 1.339 1 93.5 191 ASP B CA 1
ATOM 3263 C C . ASP B 1 191 ? -7.332 32.875 0.977 1 93.5 191 ASP B C 1
ATOM 3265 O O . ASP B 1 191 ? -8.031 32.781 -0.035 1 93.5 191 ASP B O 1
ATOM 3269 N N . VAL B 1 192 ? -7.09 31.875 1.811 1 91.81 192 VAL B N 1
ATOM 3270 C CA . VAL B 1 192 ? -7.641 30.531 1.583 1 91.81 192 VAL B CA 1
ATOM 3271 C C . VAL B 1 192 ? -9.164 30.578 1.692 1 91.81 192 VAL B C 1
ATOM 3273 O O . VAL B 1 192 ? -9.867 30.016 0.855 1 91.81 192 VAL B O 1
ATOM 3276 N N . ALA B 1 193 ? -9.641 31.312 2.684 1 93.12 193 ALA B N 1
ATOM 3277 C CA . ALA B 1 193 ? -11.078 31.438 2.906 1 93.12 193 ALA B CA 1
ATOM 3278 C C . ALA B 1 193 ? -11.758 32.125 1.717 1 93.12 193 ALA B C 1
ATOM 3280 O O . ALA B 1 193 ? -12.828 31.688 1.273 1 93.12 193 ALA B O 1
ATOM 3281 N N . ALA B 1 194 ? -11.133 33.156 1.272 1 92.75 194 ALA B N 1
ATOM 3282 C CA . ALA B 1 194 ? -11.672 33.906 0.136 1 92.75 194 ALA B CA 1
ATOM 3283 C C . ALA B 1 194 ? -11.781 33.031 -1.1 1 92.75 194 ALA B C 1
ATOM 3285 O O . ALA B 1 194 ? -12.781 33.094 -1.82 1 92.75 194 ALA B O 1
ATOM 3286 N N . GLU B 1 195 ? -10.727 32.25 -1.312 1 88.5 195 GLU B N 1
ATOM 3287 C CA . GLU B 1 195 ? -10.727 31.375 -2.473 1 88.5 195 GLU B CA 1
ATOM 3288 C C . GLU B 1 195 ? -11.828 30.328 -2.371 1 88.5 195 GLU B C 1
ATOM 3290 O O . GLU B 1 195 ? -12.438 29.953 -3.377 1 88.5 195 GLU B O 1
ATOM 3295 N N . LEU B 1 196 ? -12.125 29.844 -1.21 1 87.56 196 LEU B N 1
ATOM 3296 C CA . LEU B 1 196 ? -13.117 28.812 -0.965 1 87.56 196 LEU B CA 1
ATOM 3297 C C . LEU B 1 196 ? -14.508 29.422 -0.793 1 87.56 196 LEU B C 1
ATOM 3299 O O . LEU B 1 196 ? -15.5 28.703 -0.727 1 87.56 196 LEU B O 1
ATOM 3303 N N . ASP B 1 197 ? -14.586 30.766 -0.732 1 90.81 197 ASP B N 1
ATOM 3304 C CA . ASP B 1 197 ? -15.828 31.516 -0.541 1 90.81 197 ASP B CA 1
ATOM 3305 C C . ASP B 1 197 ? -16.516 31.094 0.758 1 90.81 197 ASP B C 1
ATOM 3307 O O . ASP B 1 197 ? -17.703 30.75 0.755 1 90.81 197 ASP B O 1
ATOM 3311 N N . ILE B 1 198 ? -15.68 31.016 1.859 1 92.31 198 ILE B N 1
ATOM 3312 C CA . ILE B 1 198 ? -16.172 30.75 3.207 1 92.31 198 ILE B CA 1
ATOM 3313 C C . ILE B 1 198 ? -15.516 31.719 4.191 1 92.31 198 ILE B C 1
ATOM 3315 O O . ILE B 1 198 ? -14.625 32.5 3.816 1 92.31 198 ILE B O 1
ATOM 3319 N N . SER B 1 199 ? -16.016 31.766 5.379 1 92.62 199 SER B N 1
ATOM 3320 C CA . SER B 1 199 ? -15.43 32.625 6.398 1 92.62 199 SER B CA 1
ATOM 3321 C C . SER B 1 199 ? -14.055 32.125 6.82 1 92.62 199 SER B C 1
ATOM 3323 O O . SER B 1 199 ? -13.75 30.938 6.676 1 92.62 199 SER B O 1
ATOM 3325 N N . THR B 1 200 ? -13.273 33.094 7.25 1 91.56 200 THR B N 1
ATOM 3326 C CA . THR B 1 200 ? -11.945 32.719 7.742 1 91.56 200 THR B CA 1
ATOM 3327 C C . THR B 1 200 ? -12.047 31.688 8.852 1 91.56 200 THR B C 1
ATOM 3329 O O . THR B 1 200 ? -11.227 30.766 8.906 1 91.56 200 THR B O 1
ATOM 3332 N N . SER B 1 201 ? -13.023 31.797 9.734 1 89.44 201 SER B N 1
ATOM 3333 C CA . SER B 1 201 ? -13.219 30.844 10.828 1 89.44 201 SER B CA 1
ATOM 3334 C C . SER B 1 201 ? -13.578 29.469 10.289 1 89.44 201 SER B C 1
ATOM 3336 O O . SER B 1 201 ? -13.062 28.453 10.773 1 89.44 201 SER B O 1
ATOM 3338 N N . SER B 1 202 ? -14.43 29.406 9.32 1 88.88 202 SER B N 1
ATOM 3339 C CA . SER B 1 202 ? -14.82 28.141 8.703 1 88.88 202 SER B CA 1
ATOM 3340 C C . SER B 1 202 ? -13.633 27.484 8.008 1 88.88 202 SER B C 1
ATOM 3342 O O . SER B 1 202 ? -13.477 26.266 8.062 1 88.88 202 SER B O 1
ATOM 3344 N N . ALA B 1 203 ? -12.82 28.266 7.328 1 90.38 203 ALA B N 1
ATOM 3345 C CA . ALA B 1 203 ? -11.633 27.734 6.652 1 90.38 203 ALA B CA 1
ATOM 3346 C C . ALA B 1 203 ? -10.656 27.141 7.652 1 90.38 203 ALA B C 1
ATOM 3348 O O . ALA B 1 203 ? -10.094 26.062 7.418 1 90.38 203 ALA B O 1
ATOM 3349 N N . SER B 1 204 ? -10.477 27.844 8.719 1 85.44 204 SER B N 1
ATOM 3350 C CA . SER B 1 204 ? -9.586 27.375 9.773 1 85.44 204 SER B CA 1
ATOM 3351 C C . SER B 1 204 ? -10.055 26.016 10.312 1 85.44 204 SER B C 1
ATOM 3353 O O . SER B 1 204 ? -9.258 25.094 10.438 1 85.44 204 SER B O 1
ATOM 3355 N N . GLU B 1 205 ? -11.297 25.969 10.602 1 85.75 205 GLU B N 1
ATOM 3356 C CA . GLU B 1 205 ? -11.852 24.734 11.141 1 85.75 205 GLU B CA 1
ATOM 3357 C C . GLU B 1 205 ? -11.719 23.578 10.141 1 85.75 205 GLU B C 1
ATOM 3359 O O . GLU B 1 205 ? -11.32 22.469 10.516 1 85.75 205 GLU B O 1
ATOM 3364 N N . ARG B 1 206 ? -12.047 23.844 8.977 1 84.75 206 ARG B N 1
ATOM 3365 C CA . ARG B 1 206 ? -12.008 22.828 7.926 1 84.75 206 ARG B CA 1
ATOM 3366 C C . ARG B 1 206 ? -10.578 22.328 7.707 1 84.75 206 ARG B C 1
ATOM 3368 O O . ARG B 1 206 ? -10.359 21.125 7.539 1 84.75 206 ARG B O 1
ATOM 3375 N N . LEU B 1 207 ? -9.656 23.25 7.672 1 84.81 207 LEU B N 1
ATOM 3376 C CA . LEU B 1 207 ? -8.258 22.875 7.477 1 84.81 207 LEU B CA 1
ATOM 3377 C C . LEU B 1 207 ? -7.746 22.047 8.648 1 84.81 207 LEU B C 1
ATOM 3379 O O . LEU B 1 207 ? -7.023 21.062 8.453 1 84.81 207 LEU B O 1
ATOM 3383 N N . ARG B 1 208 ? -8.078 22.438 9.828 1 80.38 208 ARG B N 1
ATOM 3384 C CA . ARG B 1 208 ? -7.637 21.703 11.016 1 80.38 208 ARG B CA 1
ATOM 3385 C C . ARG B 1 208 ? -8.219 20.297 11.031 1 80.38 208 ARG B C 1
ATOM 3387 O O . ARG B 1 208 ? -7.512 19.328 11.32 1 80.38 208 ARG B O 1
ATOM 3394 N N . ARG B 1 209 ? -9.461 20.172 10.695 1 78.12 209 ARG B N 1
ATOM 3395 C CA . ARG B 1 209 ? -10.078 18.844 10.625 1 78.12 209 ARG B CA 1
ATOM 3396 C C . ARG B 1 209 ? -9.414 17.984 9.555 1 78.12 209 ARG B C 1
ATOM 3398 O O . ARG B 1 209 ? -9.18 16.797 9.766 1 78.12 209 ARG B O 1
ATOM 3405 N N . ALA B 1 210 ? -9.18 18.672 8.445 1 76.62 210 ALA B N 1
ATOM 3406 C CA . ALA B 1 210 ? -8.508 17.969 7.355 1 76.62 210 ALA B CA 1
ATOM 3407 C C . ALA B 1 210 ? -7.129 17.484 7.789 1 76.62 210 ALA B C 1
ATOM 3409 O O . ALA B 1 210 ? -6.742 16.344 7.488 1 76.62 210 ALA B O 1
ATOM 3410 N N . GLN B 1 211 ? -6.449 18.344 8.414 1 75 211 GLN B N 1
ATOM 3411 C CA . GLN B 1 211 ? -5.105 18 8.875 1 75 211 GLN B CA 1
ATOM 3412 C C . GLN B 1 211 ? -5.137 16.875 9.906 1 75 211 GLN B C 1
ATOM 3414 O O . GLN B 1 211 ? -4.312 15.961 9.852 1 75 211 GLN B O 1
ATOM 3419 N N . THR B 1 212 ? -6.074 16.922 10.781 1 71.56 212 THR B N 1
ATOM 3420 C CA . THR B 1 212 ? -6.242 15.859 11.766 1 71.56 212 THR B CA 1
ATOM 3421 C C . THR B 1 212 ? -6.492 14.523 11.078 1 71.56 212 THR B C 1
ATOM 3423 O O . THR B 1 212 ? -5.875 13.516 11.422 1 71.56 212 THR B O 1
ATOM 3426 N N . GLN B 1 213 ? -7.32 14.609 10.172 1 69.5 213 GLN B N 1
ATOM 3427 C CA . GLN B 1 213 ? -7.648 13.383 9.453 1 69.5 213 GLN B CA 1
ATOM 3428 C C . GLN B 1 213 ? -6.434 12.844 8.703 1 69.5 213 GLN B C 1
ATOM 3430 O O . GLN B 1 213 ? -6.18 11.641 8.703 1 69.5 213 GLN B O 1
ATOM 3435 N N . LEU B 1 214 ? -5.746 13.719 7.984 1 67.75 214 LEU B N 1
ATOM 3436 C CA . LEU B 1 214 ? -4.551 13.328 7.246 1 67.75 214 LEU B CA 1
ATOM 3437 C C . LEU B 1 214 ? -3.51 12.719 8.18 1 67.75 214 LEU B C 1
ATOM 3439 O O . LEU B 1 214 ? -2.861 11.727 7.828 1 67.75 214 LEU B O 1
ATOM 3443 N N . LEU B 1 215 ? -3.373 13.438 9.344 1 64.81 215 LEU B N 1
ATOM 3444 C CA . LEU B 1 215 ? -2.42 12.961 10.344 1 64.81 215 LEU B CA 1
ATOM 3445 C C . LEU B 1 215 ? -2.816 11.578 10.859 1 64.81 215 LEU B C 1
ATOM 3447 O O . LEU B 1 215 ? -1.966 10.703 11.016 1 64.81 215 LEU B O 1
ATOM 3451 N N . GLU B 1 216 ? -4.078 11.477 11.07 1 59.66 216 GLU B N 1
ATOM 3452 C CA . GLU B 1 216 ? -4.578 10.211 11.594 1 59.66 216 GLU B CA 1
ATOM 3453 C C . GLU B 1 216 ? -4.387 9.086 10.578 1 59.66 216 GLU B C 1
ATOM 3455 O O . GLU B 1 216 ? -4.082 7.949 10.945 1 59.66 216 GLU B O 1
ATOM 3460 N N . GLU B 1 217 ? -4.539 9.5 9.367 1 56.62 217 GLU B N 1
ATOM 3461 C CA . GLU B 1 217 ? -4.469 8.484 8.312 1 56.62 217 GLU B CA 1
ATOM 3462 C C . GLU B 1 217 ? -3.023 8.203 7.918 1 56.62 217 GLU B C 1
ATOM 3464 O O . GLU B 1 217 ? -2.689 7.082 7.531 1 56.62 217 GLU B O 1
ATOM 3469 N N . SER B 1 218 ? -2.314 9.336 7.824 1 52.53 218 SER B N 1
ATOM 3470 C CA . SER B 1 218 ? -0.96 9.188 7.297 1 52.53 218 SER B CA 1
ATOM 3471 C C . SER B 1 218 ? 0.04 8.914 8.414 1 52.53 218 SER B C 1
ATOM 3473 O O . SER B 1 218 ? 0.95 8.102 8.25 1 52.53 218 SER B O 1
ATOM 3475 N N . VAL B 1 219 ? -0.126 9.859 9.375 1 47.62 219 VAL B N 1
ATOM 3476 C CA . VAL B 1 219 ? 0.926 9.891 10.383 1 47.62 219 VAL B CA 1
ATOM 3477 C C . VAL B 1 219 ? 0.476 9.117 11.617 1 47.62 219 VAL B C 1
ATOM 3479 O O . VAL B 1 219 ? 1.269 8.391 12.234 1 47.62 219 VAL B O 1
ATOM 3482 N N . ALA B 1 220 ? -0.863 9.531 12 1 45 220 ALA B N 1
ATOM 3483 C CA . ALA B 1 220 ? -1.321 8.922 13.242 1 45 220 ALA B CA 1
ATOM 3484 C C . ALA B 1 220 ? -1.32 7.398 13.148 1 45 220 ALA B C 1
ATOM 3486 O O . ALA B 1 220 ? -1.101 6.707 14.141 1 45 220 ALA B O 1
ATOM 3487 N N . THR B 1 221 ? -1.768 7.078 11.977 1 39.91 221 THR B N 1
ATOM 3488 C CA . THR B 1 221 ? -1.696 5.629 11.828 1 39.91 221 THR B CA 1
ATOM 3489 C C . THR B 1 221 ? -0.273 5.133 12.07 1 39.91 221 THR B C 1
ATOM 3491 O O . THR B 1 221 ? -0.059 3.943 12.312 1 39.91 221 THR B O 1
ATOM 3494 N N . MET B 1 222 ? 0.54 6.133 11.867 1 37.44 222 MET B N 1
ATOM 3495 C CA . MET B 1 222 ? 1.95 5.852 12.117 1 37.44 222 MET B CA 1
ATOM 3496 C C . MET B 1 222 ? 2.346 6.25 13.531 1 37.44 222 MET B C 1
ATOM 3498 O O . MET B 1 222 ? 3.459 5.957 13.977 1 37.44 222 MET B O 1
ATOM 3502 N N . TRP B 1 223 ? 1.449 7.176 14.18 1 36.56 223 TRP B N 1
ATOM 3503 C CA . TRP B 1 223 ? 1.765 7.691 15.508 1 36.56 223 TRP B CA 1
ATOM 3504 C C . TRP B 1 223 ? 1.235 6.758 16.594 1 36.56 223 TRP B C 1
ATOM 3506 O O . TRP B 1 223 ? 0.218 6.09 16.406 1 36.56 223 TRP B O 1
ATOM 3516 N N . PRO B 1 224 ? 1.959 6.445 17.594 1 30.5 224 PRO B N 1
ATOM 3517 C CA . PRO B 1 224 ? 1.436 5.625 18.688 1 30.5 224 PRO B CA 1
ATOM 3518 C C . PRO B 1 224 ? 0.138 6.176 19.266 1 30.5 224 PRO B C 1
ATOM 3520 O O . PRO B 1 224 ? -0.108 7.383 19.203 1 30.5 224 PRO B O 1
ATOM 3523 N N . PRO B 1 225 ? -0.997 5.469 19.406 1 31.52 225 PRO B N 1
ATOM 3524 C CA . PRO B 1 225 ? -2.242 5.926 20.016 1 31.52 225 PRO B CA 1
ATOM 3525 C C . PRO B 1 225 ? -2.004 6.852 21.219 1 31.52 225 PRO B C 1
ATOM 3527 O O . PRO B 1 225 ? -1.027 6.68 21.953 1 31.52 225 PRO B O 1
ATOM 3530 N N . LEU B 1 226 ? -2.568 8.125 21.156 1 27.83 226 LEU B N 1
ATOM 3531 C CA . LEU B 1 226 ? -2.568 9.055 22.281 1 27.83 226 LEU B CA 1
ATOM 3532 C C . LEU B 1 226 ? -3.227 8.43 23.516 1 27.83 226 LEU B C 1
ATOM 3534 O O . LEU B 1 226 ? -4.242 7.742 23.391 1 27.83 226 LEU B O 1
ATOM 3538 N N . HIS B 1 227 ? -2.432 8.055 24.422 1 24.95 227 HIS B N 1
ATOM 3539 C CA . HIS B 1 227 ? -2.99 7.645 25.703 1 24.95 227 HIS B CA 1
ATOM 3540 C C . HIS B 1 227 ? -4.129 8.562 26.125 1 24.95 227 HIS B C 1
ATOM 3542 O O . HIS B 1 227 ? -3.961 9.789 26.172 1 24.95 227 HIS B O 1
ATOM 3548 N N . ARG B 1 228 ? -5.43 8.273 25.75 1 24.69 228 ARG B N 1
ATOM 3549 C CA . ARG B 1 228 ? -6.496 8.828 26.562 1 24.69 228 ARG B CA 1
ATOM 3550 C C . ARG B 1 228 ? -6.422 8.297 28 1 24.69 228 ARG B C 1
ATOM 3552 O O . ARG B 1 228 ? -6.172 7.105 28.203 1 24.69 228 ARG B O 1
#